Protein AF-A0A1X0NWK7-F1 (afdb_monomer)

Solvent-accessible surface area (backbone atoms only — not comparable to full-atom values): 24602 Å² total; per-residue (Å²): 112,54,67,84,70,69,35,52,45,81,44,66,54,59,36,63,30,76,63,46,42,24,38,48,40,72,56,27,18,55,48,36,16,62,47,24,51,14,91,80,44,68,28,45,52,29,20,83,61,74,98,46,41,76,75,18,34,17,37,65,64,32,50,37,30,58,51,16,79,89,52,82,73,60,32,60,17,55,69,52,39,26,54,46,42,69,37,98,87,44,79,61,65,68,93,69,37,38,89,66,60,55,54,52,60,53,29,50,59,67,72,56,40,51,62,30,56,78,53,44,42,91,46,62,72,56,27,47,75,58,70,77,51,102,57,48,32,34,45,19,63,64,18,53,20,32,14,41,34,40,60,38,78,49,98,54,69,48,61,76,58,41,42,26,32,87,54,39,28,34,32,15,72,44,66,74,34,60,24,48,20,29,38,45,63,49,97,66,34,35,12,54,74,17,66,76,41,43,86,65,54,18,20,68,30,89,54,16,28,32,37,47,42,46,80,19,24,52,77,90,38,64,35,36,28,41,21,24,34,52,45,75,54,98,86,42,35,30,38,27,58,56,88,53,56,99,85,50,68,44,81,38,53,64,72,39,73,48,63,67,95,46,97,53,48,46,51,28,36,40,26,55,53,54,72,63,73,58,63,74,80,75,91,79,81,74,86,81,72,83,76,78,89,55,99,59,73,91,50,81,79,70,96,76,80,76,83,82,76,88,71,75,76,78,86,69,72,77,85,71,82,80,81,80,89,79,82,88,82,85,90,86,83,91,81,91,79,87,84,84,89,85,84,88,82,88,84,89,87,81,90,86,88,81,91,83,84,88,80,93,74,91,79,85,88,76,80,88,80,79,87,75,87,84,84,77,82,79,82,83,79,88,77,82,87,83,92,84,88,82,84,78,90,83,90,86,79,82,84,134

Mean predicted aligned error: 14.75 Å

Organism: NCBI:txid67003

Nearest PDB structures (foldseek):
  1lml-assembly1_A  TM=7.731E-01  e=6.540E-26  Leishmania major

pLDDT: mean 75.84, std 26.64, range [22.86, 98.38]

Foldseek 3Di:
DCVVVVQKDWDACQLHHRIWIFRQDPLQLVCLCQFLVENPRRGFTAFCDDPCGPQATQCLAQVQDPSHPDDPPHFQASNVQSVQCSDPPDNGDNVLGWDGQASGNQYPCSGRHDCAAQQHGSRCLFFPRDADDVAEWDAASLQFFTFGWQKDFAPDFDPPSLQHHPRSRIFGPDVSSVRGIGGDHDPQTTLAGNVVCVVVFAHHHPLWGKFAFDQKFFQPGDRGIHIWHWDADPQWIWTHTRPGDPPDIHTADAQDWDFDPDPRIDGTTGGHHSCSRVVDGPPNPDPDDDDPDDDCPPPDDDPDDDDDCPDDDDPDDDDDPDDDDDDDDDDDDDDDDDDDDDDDDDDDDDDDDDDDDDDDDDDDDDDDDDDDDDPDDDDDDDDDDDDDDDDDDDDDDDDD

Structure (mmCIF, N/CA/C/O backbone):
data_AF-A0A1X0NWK7-F1
#
_entry.id   AF-A0A1X0NWK7-F1
#
loop_
_atom_site.group_PDB
_atom_site.id
_atom_site.type_symbol
_atom_site.label_atom_id
_atom_site.label_alt_id
_atom_site.label_comp_id
_atom_site.label_asym_id
_atom_site.label_entity_id
_atom_site.label_seq_id
_atom_site.pdbx_PDB_ins_code
_atom_site.Cartn_x
_atom_site.Cartn_y
_atom_site.Cartn_z
_atom_site.occupancy
_atom_site.B_iso_or_equiv
_atom_site.auth_seq_id
_atom_site.auth_comp_id
_atom_site.auth_asym_id
_atom_site.auth_atom_id
_atom_site.pdbx_PDB_model_num
ATOM 1 N N . MET A 1 1 ? 16.061 7.306 -21.039 1.00 77.50 1 MET A N 1
ATOM 2 C CA . MET A 1 1 ? 17.350 6.924 -20.416 1.00 77.50 1 MET A CA 1
ATOM 3 C C . MET A 1 1 ? 17.473 5.409 -20.278 1.00 77.50 1 MET A C 1
ATOM 5 O O . MET A 1 1 ? 18.319 4.841 -20.952 1.00 77.50 1 MET A O 1
ATOM 9 N N . PHE A 1 2 ? 16.605 4.744 -19.507 1.00 86.38 2 PHE A N 1
ATOM 10 C CA . PHE A 1 2 ? 16.683 3.296 -19.247 1.00 86.38 2 PHE A CA 1
ATOM 11 C C . PHE A 1 2 ? 16.741 2.380 -20.491 1.00 86.38 2 PHE A C 1
ATOM 13 O O . PHE A 1 2 ? 17.543 1.447 -20.469 1.00 86.38 2 PHE A O 1
ATOM 20 N N . PRO A 1 3 ? 16.012 2.642 -21.604 1.00 84.00 3 PRO A N 1
ATOM 21 C CA . PRO A 1 3 ? 16.142 1.816 -22.810 1.00 84.00 3 PRO A CA 1
ATOM 22 C C . PRO A 1 3 ? 17.543 1.873 -23.430 1.00 84.00 3 PRO A C 1
ATOM 24 O O . PRO A 1 3 ? 18.060 0.857 -23.877 1.00 84.00 3 PRO A O 1
ATOM 27 N N . ARG A 1 4 ? 18.199 3.045 -23.403 1.00 85.19 4 ARG A N 1
ATOM 28 C CA . ARG A 1 4 ? 19.575 3.206 -23.913 1.00 85.19 4 ARG A CA 1
ATOM 29 C C . ARG A 1 4 ? 20.603 2.458 -23.064 1.00 85.19 4 ARG A C 1
ATOM 31 O O . ARG A 1 4 ? 21.657 2.108 -23.574 1.00 85.19 4 ARG A O 1
ATOM 38 N N . LEU A 1 5 ? 20.294 2.230 -21.788 1.00 86.69 5 LEU A N 1
ATOM 39 C CA . LEU A 1 5 ? 21.120 1.447 -20.870 1.00 86.69 5 LEU A CA 1
ATOM 40 C C . LEU A 1 5 ? 20.805 -0.059 -20.933 1.00 86.69 5 LEU A C 1
ATOM 42 O O . LEU A 1 5 ? 21.386 -0.822 -20.172 1.00 86.69 5 LEU A O 1
ATOM 46 N N . GLY A 1 6 ? 19.874 -0.495 -21.794 1.00 89.81 6 GLY A N 1
ATOM 47 C CA . GLY A 1 6 ? 19.474 -1.902 -21.892 1.00 89.81 6 GLY A CA 1
ATOM 48 C C . GLY A 1 6 ? 18.787 -2.438 -20.632 1.00 89.81 6 GLY A C 1
ATOM 49 O O . GLY A 1 6 ? 18.806 -3.638 -20.390 1.00 89.81 6 GLY A O 1
ATOM 50 N N . MET A 1 7 ? 18.207 -1.556 -19.809 1.00 93.12 7 MET A N 1
ATOM 51 C CA . MET A 1 7 ? 17.648 -1.927 -18.503 1.00 93.12 7 MET A CA 1
ATOM 52 C C . MET A 1 7 ? 16.157 -2.283 -18.542 1.00 93.12 7 MET A C 1
ATOM 54 O O . MET A 1 7 ? 15.611 -2.720 -17.531 1.00 93.12 7 MET A O 1
ATOM 58 N N . MET A 1 8 ? 15.489 -2.022 -19.668 1.00 92.38 8 MET A N 1
ATOM 59 C CA . MET A 1 8 ? 14.046 -2.199 -19.825 1.00 92.38 8 MET A CA 1
ATOM 60 C C . MET A 1 8 ? 13.715 -3.371 -20.742 1.00 92.38 8 MET A C 1
ATOM 62 O O . MET A 1 8 ? 14.350 -3.550 -21.780 1.00 92.38 8 MET A O 1
ATOM 66 N N . GLY A 1 9 ? 12.655 -4.095 -20.392 1.00 92.88 9 GLY A N 1
ATOM 67 C CA . GLY A 1 9 ? 12.029 -5.114 -21.229 1.00 92.88 9 GLY A CA 1
ATOM 68 C C . GLY A 1 9 ? 10.532 -4.870 -21.414 1.00 92.88 9 GLY A C 1
ATOM 69 O O . GLY A 1 9 ? 9.903 -4.155 -20.629 1.00 92.88 9 GLY A O 1
ATOM 70 N N . THR A 1 10 ? 9.969 -5.488 -22.451 1.00 94.69 10 THR A N 1
ATOM 71 C CA . THR A 1 10 ? 8.525 -5.517 -22.721 1.00 94.69 10 THR A CA 1
ATOM 72 C C . THR A 1 10 ? 7.963 -6.862 -22.279 1.00 94.69 10 THR A C 1
ATOM 74 O O . THR A 1 10 ? 8.490 -7.905 -22.661 1.00 94.69 10 THR A O 1
ATOM 77 N N . PHE A 1 11 ? 6.893 -6.836 -21.492 1.00 94.88 11 PHE A N 1
ATOM 78 C CA . PHE A 1 11 ? 6.236 -8.018 -20.940 1.00 94.88 11 PHE A CA 1
ATOM 79 C C . PHE A 1 11 ? 4.770 -8.020 -21.357 1.00 94.88 11 PHE A C 1
ATOM 81 O O . PHE A 1 11 ? 4.110 -6.989 -21.258 1.00 94.88 11 PHE A O 1
ATOM 88 N N . PHE A 1 12 ? 4.259 -9.160 -21.819 1.00 95.00 12 PHE A N 1
ATOM 89 C CA . PHE A 1 12 ? 2.920 -9.276 -22.404 1.00 95.00 12 PHE A CA 1
ATOM 90 C C . PHE A 1 12 ? 1.933 -9.948 -21.449 1.00 95.00 12 PHE A C 1
ATOM 92 O O . PHE A 1 12 ? 2.324 -10.776 -20.629 1.00 95.00 12 PHE A O 1
ATOM 99 N N . GLY A 1 13 ? 0.648 -9.608 -21.559 1.00 93.56 13 GLY A N 1
ATOM 100 C CA . GLY A 1 13 ? -0.432 -10.274 -20.819 1.00 93.56 13 GLY A CA 1
ATOM 101 C C . GLY A 1 13 ? -0.496 -9.962 -19.319 1.00 93.56 13 GLY A C 1
ATOM 102 O O . GLY A 1 13 ? -1.349 -10.511 -18.620 1.00 93.56 13 GLY A O 1
ATOM 103 N N . VAL A 1 14 ? 0.364 -9.078 -18.804 1.00 94.69 14 VAL A N 1
ATOM 104 C CA . VAL A 1 14 ? 0.405 -8.722 -17.378 1.00 94.69 14 VAL A CA 1
ATOM 105 C C . VAL A 1 14 ? -0.930 -8.097 -16.971 1.00 94.69 14 VAL A C 1
ATOM 107 O O . VAL A 1 14 ? -1.316 -7.044 -17.479 1.00 94.69 14 VAL A O 1
ATOM 110 N N . ARG A 1 15 ? -1.664 -8.769 -16.074 1.00 95.38 15 ARG A N 1
ATOM 111 C CA . ARG A 1 15 ? -3.012 -8.374 -15.614 1.00 95.38 15 ARG A CA 1
ATOM 112 C C . ARG A 1 15 ? -4.028 -8.174 -16.754 1.00 95.38 15 ARG A C 1
ATOM 114 O O . ARG A 1 15 ? -4.949 -7.367 -16.641 1.00 95.38 15 ARG A O 1
ATOM 121 N N . GLY A 1 16 ? -3.865 -8.905 -17.860 1.00 94.12 16 GLY A N 1
ATOM 122 C CA . GLY A 1 16 ? -4.719 -8.803 -19.051 1.00 94.12 16 GLY A CA 1
ATOM 123 C C . GLY A 1 16 ? -4.384 -7.623 -19.967 1.00 94.12 16 GLY A C 1
ATOM 124 O O . GLY A 1 16 ? -5.067 -7.406 -20.961 1.00 94.12 16 GLY A O 1
ATOM 125 N N . ARG A 1 17 ? -3.336 -6.853 -19.661 1.00 93.44 17 ARG A N 1
ATOM 126 C CA . ARG A 1 17 ? -2.848 -5.793 -20.544 1.00 93.44 17 ARG A CA 1
ATOM 127 C C . ARG A 1 17 ? -2.065 -6.397 -21.705 1.00 93.44 17 ARG A C 1
ATOM 129 O O . ARG A 1 17 ? -1.357 -7.381 -21.520 1.00 93.44 17 ARG A O 1
ATOM 136 N N . GLU A 1 18 ? -2.149 -5.769 -22.878 1.00 93.00 18 GLU A N 1
ATOM 137 C CA . GLU A 1 18 ? -1.402 -6.199 -24.067 1.00 93.00 18 GLU A CA 1
ATOM 138 C C . GLU A 1 18 ? 0.096 -6.278 -23.763 1.00 93.00 18 GLU A C 1
ATOM 140 O O . GLU A 1 18 ? 0.695 -7.342 -23.896 1.00 93.00 18 GLU A O 1
ATOM 145 N N . PHE A 1 19 ? 0.666 -5.186 -23.249 1.00 93.19 19 PHE A N 1
ATOM 146 C CA . PHE A 1 19 ? 2.018 -5.164 -22.720 1.00 93.19 19 PHE A CA 1
ATOM 147 C C . PHE A 1 19 ? 2.190 -4.143 -21.590 1.00 93.19 19 PHE A C 1
ATOM 149 O O . PHE A 1 19 ? 1.403 -3.203 -21.428 1.00 93.19 19 PHE A O 1
ATOM 156 N N . VAL A 1 20 ? 3.266 -4.328 -20.833 1.00 93.62 20 VAL A N 1
ATOM 157 C CA . VAL A 1 20 ? 3.831 -3.374 -19.879 1.00 93.62 20 VAL A CA 1
ATOM 158 C C . VAL A 1 20 ? 5.342 -3.312 -20.077 1.00 93.62 20 VAL A C 1
ATOM 160 O O . VAL A 1 20 ? 5.963 -4.264 -20.558 1.00 93.62 20 VAL A O 1
ATOM 163 N N . TRP A 1 21 ? 5.946 -2.193 -19.696 1.00 94.19 21 TRP A N 1
ATOM 164 C CA . TRP A 1 21 ? 7.397 -2.094 -19.623 1.00 94.19 21 TRP A CA 1
ATOM 165 C C . TRP A 1 21 ? 7.858 -2.306 -18.190 1.00 94.19 21 TRP A C 1
ATOM 167 O O . TRP A 1 21 ? 7.222 -1.822 -17.257 1.00 94.19 21 TRP A O 1
ATOM 177 N N . MET A 1 22 ? 8.980 -2.993 -18.013 1.00 94.94 22 MET A N 1
ATOM 178 C CA . MET A 1 22 ? 9.588 -3.184 -16.698 1.00 94.94 22 MET A CA 1
ATOM 179 C C . MET A 1 22 ? 11.081 -2.907 -16.759 1.00 94.94 22 MET A C 1
ATOM 181 O O . MET A 1 22 ? 11.737 -3.256 -17.741 1.00 94.94 22 MET A O 1
ATOM 185 N N . ILE A 1 23 ? 11.627 -2.341 -15.686 1.00 95.38 23 ILE A N 1
ATOM 186 C CA . ILE A 1 23 ? 13.063 -2.394 -15.424 1.00 95.38 23 ILE A CA 1
ATOM 187 C C . ILE A 1 23 ? 13.374 -3.788 -14.874 1.00 95.38 23 ILE A C 1
ATOM 189 O O . ILE A 1 23 ? 12.964 -4.120 -13.763 1.00 95.38 23 ILE A O 1
ATOM 193 N N . ASN A 1 24 ? 14.071 -4.610 -15.662 1.00 95.56 24 ASN A N 1
ATOM 194 C CA . ASN A 1 24 ? 14.215 -6.056 -15.435 1.00 95.56 24 ASN A CA 1
ATOM 195 C C . ASN A 1 24 ? 15.679 -6.512 -15.253 1.00 95.56 24 ASN A C 1
ATOM 197 O O . ASN A 1 24 ? 16.014 -7.679 -15.466 1.00 95.56 24 ASN A O 1
ATOM 201 N N . VAL A 1 25 ? 16.557 -5.599 -14.841 1.00 95.31 25 VAL A N 1
ATOM 202 C CA . VAL A 1 25 ? 17.954 -5.894 -14.479 1.00 95.31 25 VAL A CA 1
ATOM 203 C C . VAL A 1 25 ? 18.061 -6.661 -13.158 1.00 95.31 25 VAL A C 1
ATOM 205 O O . VAL A 1 25 ? 17.179 -6.570 -12.304 1.00 95.31 25 VAL A O 1
ATOM 208 N N . SER A 1 26 ? 19.164 -7.392 -12.958 1.00 95.50 26 SER A N 1
ATOM 209 C CA . SER A 1 26 ? 19.341 -8.323 -11.831 1.00 95.50 26 SER A CA 1
ATOM 210 C C . SER A 1 26 ? 19.066 -7.702 -10.459 1.00 95.50 26 SER A C 1
ATOM 212 O O . SER A 1 26 ? 18.334 -8.293 -9.668 1.00 95.50 26 SER A O 1
ATOM 214 N N . LYS A 1 27 ? 19.589 -6.498 -10.184 1.00 95.50 27 LYS A N 1
ATOM 215 C CA . LYS A 1 27 ? 19.382 -5.823 -8.893 1.00 95.50 27 LYS A CA 1
ATOM 216 C C . LYS A 1 27 ? 17.933 -5.355 -8.707 1.00 95.50 27 LYS A C 1
ATOM 218 O O . LYS A 1 27 ? 17.384 -5.523 -7.624 1.00 95.50 27 LYS A O 1
ATOM 223 N N . ALA A 1 28 ? 17.286 -4.844 -9.757 1.00 95.19 28 ALA A N 1
ATOM 224 C CA . ALA A 1 28 ? 15.867 -4.481 -9.708 1.00 95.19 28 ALA A CA 1
ATOM 225 C C . ALA A 1 28 ? 14.973 -5.708 -9.464 1.00 95.19 28 ALA A C 1
ATOM 227 O O . ALA A 1 28 ? 14.058 -5.639 -8.649 1.00 95.19 28 ALA A O 1
ATOM 228 N N . LYS A 1 29 ? 15.272 -6.850 -10.101 1.00 97.50 29 LYS A N 1
ATOM 229 C CA . LYS A 1 29 ? 14.589 -8.130 -9.845 1.00 97.50 29 LYS A CA 1
ATOM 230 C C . LYS A 1 29 ? 14.773 -8.596 -8.403 1.00 97.50 29 LYS A C 1
ATOM 232 O O . LYS A 1 29 ? 13.797 -8.932 -7.746 1.00 97.50 29 LYS A O 1
ATOM 237 N N . GLU A 1 30 ? 16.008 -8.610 -7.907 1.00 97.81 30 GLU A N 1
ATOM 238 C CA . GLU A 1 30 ? 16.336 -8.990 -6.526 1.00 97.81 30 GLU A CA 1
ATOM 239 C C . GLU A 1 30 ? 15.538 -8.163 -5.510 1.00 97.81 30 GLU A C 1
ATOM 241 O O . GLU A 1 30 ? 14.858 -8.725 -4.650 1.00 97.81 30 GLU A O 1
ATOM 246 N N . VAL A 1 31 ? 15.569 -6.834 -5.654 1.00 97.94 31 VAL A N 1
ATOM 247 C CA . VAL A 1 31 ? 14.869 -5.922 -4.745 1.00 97.94 31 VAL A CA 1
ATOM 248 C C . VAL A 1 31 ? 13.355 -6.045 -4.891 1.00 97.94 31 VAL A C 1
ATOM 250 O O . VAL A 1 31 ? 12.678 -6.145 -3.876 1.00 97.94 31 VAL A O 1
ATOM 253 N N . ALA A 1 32 ? 12.806 -6.135 -6.108 1.00 97.69 32 ALA A N 1
ATOM 254 C CA . ALA A 1 32 ? 11.369 -6.337 -6.310 1.00 97.69 32 ALA A CA 1
ATOM 255 C C . ALA A 1 32 ? 10.878 -7.635 -5.647 1.00 97.69 32 ALA A C 1
ATOM 257 O O . ALA A 1 32 ? 9.878 -7.630 -4.930 1.00 97.69 32 ALA A O 1
ATOM 258 N N . ARG A 1 33 ? 11.607 -8.745 -5.827 1.00 98.38 33 ARG A N 1
ATOM 259 C CA . ARG A 1 33 ? 11.245 -10.044 -5.240 1.00 98.38 33 ARG A CA 1
ATOM 260 C C . ARG A 1 33 ? 11.178 -9.982 -3.723 1.00 98.38 33 ARG A C 1
ATOM 262 O O . ARG A 1 33 ? 10.226 -10.492 -3.134 1.00 98.38 33 ARG A O 1
ATOM 269 N N . LYS A 1 34 ? 12.164 -9.328 -3.104 1.00 97.88 34 LYS A N 1
ATOM 270 C CA . LYS A 1 34 ? 12.209 -9.115 -1.656 1.00 97.88 34 LYS A CA 1
ATOM 271 C C . LYS A 1 34 ? 11.108 -8.157 -1.195 1.00 97.88 34 LYS A C 1
ATOM 273 O O . LYS A 1 34 ? 10.351 -8.506 -0.299 1.00 97.88 34 LYS A O 1
ATOM 278 N N . TYR A 1 35 ? 10.992 -6.989 -1.825 1.00 96.62 35 TYR A N 1
ATOM 279 C CA . TYR A 1 35 ? 10.073 -5.921 -1.430 1.00 96.62 35 TYR A CA 1
ATOM 280 C C . TYR A 1 35 ? 8.607 -6.352 -1.488 1.00 96.62 35 TYR A C 1
ATOM 282 O O . TYR A 1 35 ? 7.864 -6.155 -0.530 1.00 96.62 35 TYR A O 1
ATOM 290 N N . PHE A 1 36 ? 8.184 -6.971 -2.593 1.00 97.00 36 PHE A N 1
ATOM 291 C CA . PHE A 1 36 ? 6.803 -7.428 -2.763 1.00 97.00 36 PHE A CA 1
ATOM 292 C C . PHE A 1 36 ? 6.539 -8.782 -2.093 1.00 97.00 36 PHE A C 1
ATOM 294 O O . PHE A 1 36 ? 5.384 -9.192 -2.024 1.00 97.00 36 PHE A O 1
ATOM 301 N N . ASN A 1 37 ? 7.568 -9.474 -1.588 1.00 97.00 37 ASN A N 1
ATOM 302 C CA . ASN A 1 37 ? 7.504 -10.880 -1.181 1.00 97.00 37 ASN A CA 1
ATOM 303 C C . ASN A 1 37 ? 6.970 -11.780 -2.314 1.00 97.00 37 ASN A C 1
ATOM 305 O O . ASN A 1 37 ? 5.999 -12.522 -2.156 1.00 97.00 37 ASN A O 1
ATOM 309 N N . CYS A 1 38 ? 7.582 -11.657 -3.494 1.00 98.19 38 CYS A N 1
ATOM 310 C CA . CYS A 1 38 ? 7.196 -12.399 -4.687 1.00 98.19 38 CYS A CA 1
ATOM 311 C C . CYS A 1 38 ? 8.423 -12.959 -5.427 1.00 98.19 38 CYS A C 1
ATOM 313 O O . CYS A 1 38 ? 9.062 -12.223 -6.179 1.00 98.19 38 CYS A O 1
ATOM 315 N N . PRO A 1 39 ? 8.759 -14.254 -5.277 1.00 98.00 39 PRO A N 1
ATOM 316 C CA . PRO A 1 39 ? 9.947 -14.851 -5.900 1.00 98.00 39 PRO A CA 1
ATOM 317 C C . PRO A 1 39 ? 9.971 -14.788 -7.434 1.00 98.00 39 PRO A C 1
ATOM 319 O O . PRO A 1 39 ? 11.048 -14.773 -8.031 1.00 98.00 39 PRO A O 1
ATOM 322 N N . THR A 1 40 ? 8.798 -14.729 -8.068 1.00 96.88 40 THR A N 1
ATOM 323 C CA . THR A 1 40 ? 8.620 -14.672 -9.527 1.00 96.88 40 THR A CA 1
ATOM 324 C C . THR A 1 40 ? 8.629 -13.252 -10.086 1.00 96.88 40 THR A C 1
ATOM 326 O O . THR A 1 40 ? 8.521 -13.089 -11.296 1.00 96.88 40 THR A O 1
ATOM 329 N N . ALA A 1 41 ? 8.803 -12.213 -9.256 1.00 97.69 41 ALA A N 1
ATOM 330 C CA . ALA A 1 41 ? 8.814 -10.840 -9.749 1.00 97.69 41 ALA A CA 1
ATOM 331 C C . ALA A 1 41 ? 9.919 -10.637 -10.807 1.00 97.69 41 ALA A C 1
ATOM 333 O O . ALA A 1 41 ? 11.105 -10.910 -10.574 1.00 97.69 41 ALA A O 1
ATOM 334 N N . GLU A 1 42 ? 9.504 -10.151 -11.980 1.00 95.94 42 GLU A N 1
ATOM 335 C CA . GLU A 1 42 ? 10.354 -9.957 -13.163 1.00 95.94 42 GLU A CA 1
ATOM 336 C C . GLU A 1 42 ? 10.999 -8.567 -13.237 1.00 95.94 42 GLU A C 1
ATOM 338 O O . GLU A 1 42 ? 11.826 -8.303 -14.111 1.00 95.94 42 GLU A O 1
ATOM 343 N N . GLY A 1 43 ? 10.676 -7.677 -12.302 1.00 95.56 43 GLY A N 1
ATOM 344 C CA . GLY A 1 43 ? 11.262 -6.347 -12.235 1.00 95.56 43 GLY A CA 1
ATOM 345 C C . GLY A 1 43 ? 10.312 -5.319 -11.646 1.00 95.56 43 GLY A C 1
ATOM 346 O O . GLY A 1 43 ? 9.369 -5.657 -10.930 1.00 95.56 43 GLY A O 1
ATOM 347 N N . LEU A 1 44 ? 10.580 -4.056 -11.966 1.00 95.75 44 LEU A N 1
ATOM 348 C CA . LEU A 1 44 ? 9.780 -2.913 -11.539 1.00 95.75 44 LEU A CA 1
ATOM 349 C C . LEU A 1 44 ? 9.013 -2.360 -12.731 1.00 95.75 44 LEU A C 1
ATOM 351 O O . LEU A 1 44 ? 9.612 -1.925 -13.715 1.00 95.75 44 LEU A O 1
ATOM 355 N N . GLU A 1 45 ? 7.688 -2.417 -12.651 1.00 95.31 45 GLU A N 1
ATOM 356 C CA . GLU A 1 45 ? 6.811 -1.944 -13.715 1.00 95.31 45 GLU A CA 1
ATOM 357 C C . GLU A 1 45 ? 6.891 -0.427 -13.872 1.00 95.31 45 GLU A C 1
ATOM 359 O O . GLU A 1 45 ? 6.853 0.327 -12.900 1.00 95.31 45 GLU A O 1
ATOM 364 N N . MET A 1 46 ? 6.975 0.008 -15.123 1.00 93.12 46 MET A N 1
ATOM 365 C CA . MET A 1 46 ? 7.048 1.406 -15.512 1.00 93.12 46 MET A CA 1
ATOM 366 C C . MET A 1 46 ? 5.669 1.924 -15.898 1.00 93.12 46 MET A C 1
ATOM 368 O O . MET A 1 46 ? 4.840 1.198 -16.448 1.00 93.12 46 MET A O 1
ATOM 372 N N . GLU A 1 47 ? 5.446 3.210 -15.650 1.00 89.81 47 GLU A N 1
ATOM 373 C CA . GLU A 1 47 ? 4.243 3.898 -16.080 1.00 89.81 47 GLU A CA 1
ATOM 374 C C . GLU A 1 47 ? 4.107 3.786 -17.601 1.00 89.81 47 GLU A C 1
ATOM 376 O O . GLU A 1 47 ? 5.077 3.862 -18.361 1.00 89.81 47 GLU A O 1
ATOM 381 N N . SER A 1 48 ? 2.874 3.574 -18.033 1.00 82.75 48 SER A N 1
ATOM 382 C CA . SER A 1 48 ? 2.533 3.222 -19.413 1.00 82.75 48 SER A CA 1
ATOM 383 C C . SER A 1 48 ? 1.657 4.274 -20.082 1.00 82.75 48 SER A C 1
ATOM 385 O O . SER A 1 48 ? 1.316 4.155 -21.258 1.00 82.75 48 SER A O 1
ATOM 387 N N . THR A 1 49 ? 1.253 5.292 -19.320 1.00 71.06 49 THR A N 1
ATOM 388 C CA . THR A 1 49 ? 0.352 6.341 -19.775 1.00 71.06 49 THR A CA 1
ATOM 389 C C . THR A 1 49 ? 0.865 7.728 -19.391 1.00 71.06 49 THR A C 1
ATOM 391 O O . THR A 1 49 ? 1.538 7.916 -18.381 1.00 71.06 49 THR A O 1
ATOM 394 N N . GLY A 1 50 ? 0.531 8.727 -20.210 1.00 70.75 50 GLY A N 1
ATOM 395 C CA . GLY A 1 50 ? 0.813 10.135 -19.922 1.00 70.75 50 GLY A CA 1
ATOM 396 C C . GLY A 1 50 ? 2.285 10.548 -20.048 1.00 70.75 50 GLY A C 1
ATOM 397 O O . GLY A 1 50 ? 3.124 9.835 -20.593 1.00 70.75 50 GLY A O 1
ATOM 398 N N . TRP A 1 51 ? 2.583 11.745 -19.540 1.00 59.56 51 TRP A N 1
ATOM 399 C CA . TRP A 1 51 ? 3.866 12.447 -19.695 1.00 59.56 51 TRP A CA 1
ATOM 400 C C . TRP A 1 51 ? 5.043 11.797 -18.947 1.00 59.56 51 TRP A C 1
ATOM 402 O O . TRP A 1 51 ? 6.195 12.126 -19.207 1.00 59.56 51 TRP A O 1
ATOM 412 N N . GLY A 1 52 ? 4.763 10.857 -18.040 1.00 65.81 52 GLY A N 1
ATOM 413 C CA . GLY A 1 52 ? 5.763 10.105 -17.277 1.00 65.81 52 GLY A CA 1
ATOM 414 C C . GLY A 1 52 ? 6.053 8.703 -17.816 1.00 65.81 52 GLY A C 1
ATOM 415 O O . GLY A 1 52 ? 6.861 7.986 -17.219 1.00 65.81 52 GLY A O 1
ATOM 416 N N . SER A 1 53 ? 5.405 8.319 -18.918 1.00 76.31 53 SER A N 1
ATOM 417 C CA . SER A 1 53 ? 5.499 6.987 -19.507 1.00 76.31 53 SER A CA 1
ATOM 418 C C . SER A 1 53 ? 6.954 6.571 -19.751 1.00 76.31 53 SER A C 1
ATOM 420 O O . SER A 1 53 ? 7.766 7.354 -20.249 1.00 76.31 53 SER A O 1
ATOM 422 N N . ALA A 1 54 ? 7.293 5.335 -19.382 1.00 77.12 54 ALA A N 1
ATOM 423 C CA . ALA A 1 54 ? 8.635 4.751 -19.480 1.00 77.12 54 ALA A CA 1
ATOM 424 C C . ALA A 1 54 ? 9.760 5.507 -18.731 1.00 77.12 54 ALA A C 1
ATOM 426 O O . ALA A 1 54 ? 10.934 5.162 -18.883 1.00 77.12 54 ALA A O 1
ATOM 427 N N . SER A 1 55 ? 9.424 6.513 -17.917 1.00 84.38 55 SER A N 1
ATOM 428 C CA . SER A 1 55 ? 10.384 7.291 -17.114 1.00 84.38 55 SER A CA 1
ATOM 429 C C . SER A 1 55 ? 10.091 7.248 -15.614 1.00 84.38 55 SER A C 1
ATOM 431 O O . SER A 1 55 ? 11.003 7.467 -14.826 1.00 84.38 55 SER A O 1
ATOM 433 N N . HIS A 1 56 ? 8.857 6.914 -15.237 1.00 89.75 56 HIS A N 1
ATOM 434 C CA . HIS A 1 56 ? 8.420 6.727 -13.856 1.00 89.75 56 HIS A CA 1
ATOM 435 C C . HIS A 1 56 ? 8.006 5.277 -13.613 1.00 89.75 56 HIS A C 1
ATOM 437 O O . HIS A 1 56 ? 7.629 4.574 -14.555 1.00 89.75 56 HIS A O 1
ATOM 443 N N . PHE A 1 57 ? 8.029 4.842 -12.358 1.00 92.88 57 PHE A N 1
ATOM 444 C CA . PHE A 1 57 ? 7.353 3.619 -11.953 1.00 92.88 57 PHE A CA 1
ATOM 445 C C . PHE A 1 57 ? 5.850 3.745 -12.162 1.00 92.88 57 PHE A C 1
ATOM 447 O O . PHE A 1 57 ? 5.264 4.813 -11.982 1.00 92.88 57 PHE A O 1
ATOM 454 N N . SER A 1 58 ? 5.226 2.625 -12.512 1.00 92.50 58 SER A N 1
ATOM 455 C CA . SER A 1 58 ? 3.776 2.493 -12.513 1.00 92.50 58 SER A CA 1
ATOM 456 C C . SER A 1 58 ? 3.268 2.826 -11.116 1.00 92.50 58 SER A C 1
ATOM 458 O O . SER A 1 58 ? 3.668 2.193 -10.132 1.00 92.50 58 SER A O 1
ATOM 460 N N . ILE A 1 59 ? 2.377 3.813 -11.008 1.00 90.31 59 ILE A N 1
ATOM 461 C CA . ILE A 1 59 ? 1.819 4.192 -9.703 1.00 90.31 59 ILE A CA 1
ATOM 462 C C . ILE A 1 59 ? 1.029 3.043 -9.075 1.00 90.31 59 ILE A C 1
ATOM 464 O O . ILE A 1 59 ? 0.955 2.949 -7.854 1.00 90.31 59 ILE A O 1
ATOM 468 N N . ARG A 1 60 ? 0.505 2.115 -9.888 1.00 92.81 60 ARG A N 1
ATOM 469 C CA . ARG A 1 60 ? -0.038 0.844 -9.400 1.00 92.81 60 ARG A CA 1
ATOM 470 C C . ARG A 1 60 ? 0.962 0.185 -8.452 1.00 92.81 60 ARG A C 1
ATOM 472 O O . ARG A 1 60 ? 0.589 -0.229 -7.361 1.00 92.81 60 ARG A O 1
ATOM 479 N N . VAL A 1 61 ? 2.213 0.053 -8.877 1.00 93.31 61 VAL A N 1
ATOM 480 C CA . VAL A 1 61 ? 3.214 -0.787 -8.212 1.00 93.31 61 VAL A CA 1
ATOM 481 C C . VAL A 1 61 ? 3.979 -0.026 -7.129 1.00 93.31 61 VAL A C 1
ATOM 483 O O . VAL A 1 61 ? 4.302 -0.621 -6.107 1.00 93.31 61 VAL A O 1
ATOM 486 N N . ALA A 1 62 ? 4.219 1.275 -7.312 1.00 93.06 62 ALA A N 1
ATOM 487 C CA . ALA A 1 62 ? 5.085 2.065 -6.432 1.00 93.06 62 ALA A CA 1
ATOM 488 C C . ALA A 1 62 ? 4.489 3.440 -6.063 1.00 93.06 62 ALA A C 1
ATOM 490 O O . ALA A 1 62 ? 5.173 4.463 -6.115 1.00 93.06 62 ALA A O 1
ATOM 491 N N . LYS A 1 63 ? 3.197 3.507 -5.707 1.00 91.25 63 LYS A N 1
ATOM 492 C CA . LYS A 1 63 ? 2.578 4.761 -5.243 1.00 91.25 63 LYS A CA 1
ATOM 493 C C . LYS A 1 63 ? 3.303 5.291 -4.003 1.00 91.25 63 LYS A C 1
ATOM 495 O O . LYS A 1 63 ? 3.369 4.597 -2.997 1.00 91.25 63 LYS A O 1
ATOM 500 N N . GLY A 1 64 ? 3.745 6.546 -4.050 1.00 89.75 64 GLY A N 1
ATOM 501 C CA . GLY A 1 64 ? 4.490 7.186 -2.959 1.00 89.75 64 GLY A CA 1
ATOM 502 C C . GLY A 1 64 ? 6.006 7.042 -3.089 1.00 89.75 64 GLY A C 1
ATOM 503 O O . GLY A 1 64 ? 6.735 7.603 -2.286 1.00 89.75 64 GLY A O 1
ATOM 504 N N . ASP A 1 65 ? 6.509 6.338 -4.102 1.00 93.12 65 ASP A N 1
ATOM 505 C CA . ASP A 1 65 ? 7.927 6.374 -4.456 1.00 93.12 65 ASP A CA 1
ATOM 506 C C . ASP A 1 65 ? 8.262 7.656 -5.236 1.00 93.12 65 ASP A C 1
ATOM 508 O O . ASP A 1 65 ? 7.461 8.102 -6.058 1.00 93.12 65 ASP A O 1
ATOM 512 N N . MET A 1 66 ? 9.451 8.224 -5.027 1.00 89.94 66 MET A N 1
ATOM 513 C CA . MET A 1 66 ? 9.961 9.404 -5.738 1.00 89.94 66 MET A CA 1
ATOM 514 C C . MET A 1 66 ? 9.972 9.240 -7.262 1.00 89.94 66 MET A C 1
ATOM 516 O O . MET A 1 66 ? 9.719 10.196 -7.991 1.00 89.94 66 MET A O 1
ATOM 520 N N . MET A 1 67 ? 10.242 8.033 -7.755 1.00 89.69 67 MET A N 1
ATOM 521 C CA . MET A 1 67 ? 10.193 7.710 -9.178 1.00 89.69 67 MET A CA 1
ATOM 522 C C . MET A 1 67 ? 8.777 7.368 -9.650 1.00 89.69 67 MET A C 1
ATOM 524 O O . MET A 1 67 ? 8.595 7.092 -10.830 1.00 89.69 67 MET A O 1
ATOM 528 N N . GLY A 1 68 ? 7.766 7.379 -8.780 1.00 81.75 68 GLY A N 1
ATOM 529 C CA . GLY A 1 68 ? 6.356 7.322 -9.158 1.00 81.75 68 GLY A CA 1
ATOM 530 C C . GLY A 1 68 ? 5.818 8.704 -9.566 1.00 81.75 68 GLY A C 1
ATOM 531 O O . GLY A 1 68 ? 6.355 9.737 -9.167 1.00 81.75 68 GLY A O 1
ATOM 532 N N . PRO A 1 69 ? 4.742 8.779 -10.364 1.00 67.75 69 PRO A N 1
ATOM 533 C CA . PRO A 1 69 ? 4.181 10.061 -10.769 1.00 67.75 69 PRO A CA 1
ATOM 534 C C . PRO A 1 69 ? 3.460 10.751 -9.593 1.00 67.75 69 PRO A C 1
ATOM 536 O O . PRO A 1 69 ? 2.345 10.385 -9.264 1.00 67.75 69 PRO A O 1
ATOM 539 N N . GLY A 1 70 ? 4.070 11.772 -8.980 1.00 60.16 70 GLY A N 1
ATOM 540 C CA . GLY A 1 70 ? 3.394 12.991 -8.497 1.00 60.16 70 GLY A CA 1
ATOM 541 C C . GLY A 1 70 ? 2.396 12.961 -7.320 1.00 60.16 70 GLY A C 1
ATOM 542 O O . GLY A 1 70 ? 1.628 13.916 -7.215 1.00 60.16 70 GLY A O 1
ATOM 543 N N . TYR A 1 71 ? 2.386 11.969 -6.418 1.00 65.00 71 TYR A N 1
ATOM 544 C CA . TYR A 1 71 ? 1.515 11.998 -5.219 1.00 65.00 71 TYR A CA 1
ATOM 545 C C . TYR A 1 71 ? 2.320 11.976 -3.917 1.00 65.00 71 TYR A C 1
ATOM 547 O O . TYR A 1 71 ? 2.860 10.942 -3.540 1.00 65.00 71 TYR A O 1
ATOM 555 N N . SER A 1 72 ? 2.366 13.125 -3.238 1.00 60.47 72 SER A N 1
ATOM 556 C CA . SER A 1 72 ? 3.045 13.335 -1.951 1.00 60.47 72 SER A CA 1
ATOM 557 C C . SER A 1 72 ? 2.344 12.603 -0.788 1.00 60.47 72 SER A C 1
ATOM 559 O O . SER A 1 72 ? 1.113 12.496 -0.818 1.00 60.47 72 SER A O 1
ATOM 561 N N . PRO A 1 73 ? 3.079 12.153 0.250 1.00 67.69 73 PRO A N 1
ATOM 562 C CA . PRO A 1 73 ? 4.542 12.187 0.383 1.00 67.69 73 PRO A CA 1
ATOM 563 C C . PRO A 1 73 ? 5.242 11.206 -0.567 1.00 67.69 73 PRO A C 1
ATOM 565 O O . PRO A 1 73 ? 4.745 10.111 -0.820 1.00 67.69 73 PRO A O 1
ATOM 568 N N . LEU A 1 74 ? 6.389 11.634 -1.102 1.00 85.69 74 LEU A N 1
ATOM 569 C CA . LEU A 1 74 ? 7.251 10.839 -1.975 1.00 85.69 74 LEU A CA 1
ATOM 570 C C . LEU A 1 74 ? 8.508 10.424 -1.213 1.00 85.69 74 LEU A C 1
ATOM 572 O O . LEU A 1 74 ? 9.097 11.262 -0.533 1.00 85.69 74 LEU A O 1
ATOM 576 N N . VAL A 1 75 ? 8.924 9.169 -1.365 1.00 88.94 75 VAL A N 1
ATOM 577 C CA . VAL A 1 75 ? 10.097 8.610 -0.685 1.00 88.94 75 VAL A CA 1
ATOM 578 C C . VAL A 1 75 ? 11.131 8.049 -1.661 1.00 88.94 75 VAL A C 1
ATOM 580 O O . VAL A 1 75 ? 10.790 7.449 -2.683 1.00 88.94 75 VAL A O 1
ATOM 583 N N . TYR A 1 76 ? 12.411 8.183 -1.332 1.00 91.50 76 TYR A N 1
ATOM 584 C CA . TYR A 1 76 ? 13.517 7.488 -1.986 1.00 91.50 76 TYR A CA 1
ATOM 585 C C . TYR A 1 76 ? 13.587 6.040 -1.494 1.00 91.50 76 TYR A C 1
ATOM 587 O O . TYR A 1 76 ? 14.419 5.679 -0.657 1.00 91.50 76 TYR A O 1
ATOM 595 N N . SER A 1 77 ? 12.682 5.202 -1.999 1.00 93.69 77 SER A N 1
ATOM 596 C CA . SER A 1 77 ? 12.591 3.816 -1.546 1.00 93.69 77 SER A CA 1
ATOM 597 C C . SER A 1 77 ? 13.721 2.933 -2.075 1.00 93.69 77 SER A C 1
ATOM 599 O O . SER A 1 77 ? 14.438 3.274 -3.023 1.00 93.69 77 SER A O 1
ATOM 601 N N . GLU A 1 78 ? 13.829 1.730 -1.507 1.00 95.31 78 GLU A N 1
ATOM 602 C CA . GLU A 1 78 ? 14.738 0.697 -2.005 1.00 95.31 78 GLU A CA 1
ATOM 603 C C . GLU A 1 78 ? 14.482 0.336 -3.480 1.00 95.31 78 GLU A C 1
ATOM 605 O O . GLU A 1 78 ? 15.429 -0.016 -4.183 1.00 95.31 78 GLU A O 1
ATOM 610 N N . LEU A 1 79 ? 13.251 0.501 -3.985 1.00 96.38 79 LEU A N 1
ATOM 611 C CA . LEU A 1 79 ? 12.917 0.286 -5.397 1.00 96.38 79 LEU A CA 1
ATOM 612 C C . LEU A 1 79 ? 13.645 1.295 -6.294 1.00 96.38 79 LEU A C 1
ATOM 614 O O . LEU A 1 79 ? 14.309 0.918 -7.262 1.00 96.38 79 LEU A O 1
ATOM 618 N N . SER A 1 80 ? 13.565 2.577 -5.935 1.00 95.19 80 SER A N 1
ATOM 619 C CA . SER A 1 80 ? 14.275 3.667 -6.605 1.00 95.19 80 SER A CA 1
ATOM 620 C C . SER A 1 80 ? 15.789 3.471 -6.555 1.00 95.19 80 SER A C 1
ATOM 622 O O . SER A 1 80 ? 16.474 3.541 -7.581 1.00 95.19 80 SER A O 1
ATOM 624 N N . LEU A 1 81 ? 16.320 3.153 -5.371 1.00 95.56 81 LEU A N 1
ATOM 625 C CA . LEU A 1 81 ? 17.748 2.900 -5.188 1.00 95.56 81 LEU A CA 1
ATOM 626 C C . LEU A 1 81 ? 18.244 1.718 -6.029 1.00 95.56 81 LEU A C 1
ATOM 628 O O . LEU A 1 81 ? 19.334 1.798 -6.590 1.00 95.56 81 LEU A O 1
ATOM 632 N N . ALA A 1 82 ? 17.449 0.656 -6.187 1.00 95.81 82 ALA A N 1
ATOM 633 C CA . ALA A 1 82 ? 17.797 -0.492 -7.025 1.00 95.81 82 ALA A CA 1
ATOM 634 C C . ALA A 1 82 ? 17.995 -0.117 -8.494 1.00 95.81 82 ALA A C 1
ATOM 636 O O . ALA A 1 82 ? 18.905 -0.627 -9.155 1.00 95.81 82 ALA A O 1
ATOM 637 N N . VAL A 1 83 ? 17.160 0.787 -9.004 1.00 94.19 83 VAL A N 1
ATOM 638 C CA . VAL A 1 83 ? 17.277 1.285 -10.373 1.00 94.19 83 VAL A CA 1
ATOM 639 C C . VAL A 1 83 ? 18.545 2.115 -10.536 1.00 94.19 83 VAL A C 1
ATOM 641 O O . VAL A 1 83 ? 19.297 1.872 -11.477 1.00 94.19 83 VAL A O 1
ATOM 644 N N . PHE A 1 84 ? 18.827 3.036 -9.613 1.00 93.69 84 PHE A N 1
ATOM 645 C CA . PHE A 1 84 ? 20.042 3.851 -9.670 1.00 93.69 84 PHE A CA 1
ATOM 646 C C . PHE A 1 84 ? 21.327 3.030 -9.469 1.00 93.69 84 PHE A C 1
ATOM 648 O O . PHE A 1 84 ? 22.273 3.231 -10.223 1.00 93.69 84 PHE A O 1
ATOM 655 N N . ASP A 1 85 ? 21.355 2.058 -8.548 1.00 92.88 85 ASP A N 1
ATOM 656 C CA . ASP A 1 85 ? 22.501 1.146 -8.333 1.00 92.88 85 ASP A CA 1
ATOM 657 C C . ASP A 1 85 ? 22.792 0.250 -9.545 1.00 92.88 85 ASP A C 1
ATOM 659 O O . ASP A 1 85 ? 23.889 -0.284 -9.687 1.00 92.88 85 ASP A O 1
ATOM 663 N N . SER A 1 86 ? 21.797 0.068 -10.417 1.00 90.88 86 SER A N 1
ATOM 664 C CA . SER A 1 86 ? 21.943 -0.681 -11.665 1.00 90.88 86 SER A CA 1
ATOM 665 C C . SER A 1 86 ? 22.485 0.169 -12.817 1.00 90.88 86 SER A C 1
ATOM 667 O O . SER A 1 86 ? 22.799 -0.369 -13.879 1.00 90.88 86 SER A O 1
ATOM 669 N N . MET A 1 87 ? 22.569 1.490 -12.647 1.00 89.00 87 MET A N 1
ATOM 670 C CA . MET A 1 87 ? 23.176 2.381 -13.630 1.00 89.00 87 MET A CA 1
ATOM 671 C C . MET A 1 87 ? 24.690 2.446 -13.428 1.00 89.00 87 MET A C 1
ATOM 673 O O . MET A 1 87 ? 25.167 2.364 -12.300 1.00 89.00 87 MET A O 1
ATOM 677 N N . PRO A 1 88 ? 25.471 2.728 -14.483 1.00 83.44 88 PRO A N 1
ATOM 678 C CA . PRO A 1 88 ? 26.921 2.874 -14.349 1.00 83.44 88 PRO A CA 1
ATOM 679 C C . PRO A 1 88 ? 27.348 4.130 -13.564 1.00 83.44 88 PRO A C 1
ATOM 681 O O . PRO A 1 88 ? 28.531 4.306 -13.288 1.00 83.44 88 PRO A O 1
ATOM 684 N N . PHE A 1 89 ? 26.408 5.018 -13.232 1.00 84.00 89 PHE A N 1
ATOM 685 C CA . PHE A 1 89 ? 26.692 6.331 -12.651 1.00 84.00 89 PHE A CA 1
ATOM 686 C C . PHE A 1 89 ? 26.678 6.343 -11.120 1.00 84.00 89 PHE A C 1
ATOM 688 O O . PHE A 1 89 ? 27.241 7.259 -10.526 1.00 84.00 89 PHE A O 1
ATOM 695 N N . TYR A 1 90 ? 26.030 5.365 -10.480 1.00 86.44 90 TYR A N 1
ATOM 696 C CA . TYR A 1 90 ? 25.745 5.417 -9.048 1.00 86.44 90 TYR A CA 1
ATOM 697 C C . TYR A 1 90 ? 26.043 4.088 -8.360 1.00 86.44 90 TYR A C 1
ATOM 699 O O . TYR A 1 90 ? 25.961 3.016 -8.954 1.00 86.44 90 TYR A O 1
ATOM 707 N N . LYS A 1 91 ? 26.329 4.177 -7.061 1.00 86.06 91 LYS A N 1
ATOM 708 C CA . LYS A 1 91 ? 26.293 3.052 -6.133 1.00 86.06 91 LYS A CA 1
ATOM 709 C C . LYS A 1 91 ? 25.374 3.432 -4.980 1.00 86.06 91 LYS A C 1
ATOM 711 O O . LYS A 1 91 ? 25.646 4.410 -4.287 1.00 86.06 91 LYS A O 1
ATOM 716 N N . ALA A 1 92 ? 24.280 2.705 -4.794 1.00 90.12 92 ALA A N 1
ATOM 717 C CA . ALA A 1 92 ? 23.298 3.054 -3.775 1.00 90.12 92 ALA A CA 1
ATOM 718 C C . ALA A 1 92 ? 23.701 2.525 -2.393 1.00 90.12 92 ALA A C 1
ATOM 720 O O . ALA A 1 92 ? 24.214 1.412 -2.251 1.00 90.12 92 ALA A O 1
ATOM 721 N N . ASN A 1 93 ? 23.412 3.318 -1.361 1.00 89.88 93 ASN A N 1
ATOM 722 C CA . ASN A 1 93 ? 23.430 2.871 0.024 1.00 89.88 93 ASN A CA 1
ATOM 723 C C . ASN A 1 93 ? 21.995 2.543 0.465 1.00 89.88 93 ASN A C 1
ATOM 725 O O . ASN A 1 93 ? 21.229 3.443 0.803 1.00 89.88 93 ASN A O 1
ATOM 729 N N . PHE A 1 94 ? 21.634 1.258 0.448 1.00 89.69 94 PHE A N 1
ATOM 730 C CA . PHE A 1 94 ? 20.282 0.795 0.783 1.00 89.69 94 PHE A CA 1
ATOM 731 C C . PHE A 1 94 ? 19.918 0.982 2.263 1.00 89.69 94 PHE A C 1
ATOM 733 O O . PHE A 1 94 ? 18.734 1.048 2.575 1.00 89.69 94 PHE A O 1
ATOM 740 N N . ASP A 1 95 ? 20.896 1.175 3.154 1.00 86.81 95 ASP A N 1
ATOM 741 C CA . ASP A 1 95 ? 20.645 1.480 4.573 1.00 86.81 95 ASP A CA 1
ATOM 742 C C . ASP A 1 95 ? 20.015 2.871 4.765 1.00 86.81 95 ASP A C 1
ATOM 744 O O . ASP A 1 95 ? 19.541 3.213 5.847 1.00 86.81 95 ASP A O 1
ATOM 748 N N . LYS A 1 96 ? 20.035 3.695 3.710 1.00 88.25 96 LYS A N 1
ATOM 749 C CA . LYS A 1 96 ? 19.413 5.022 3.651 1.00 88.25 96 LYS A CA 1
ATOM 750 C C . LYS A 1 96 ? 18.125 5.039 2.827 1.00 88.25 96 LYS A C 1
ATOM 752 O O . LYS A 1 96 ? 17.625 6.120 2.538 1.00 88.25 96 LYS A O 1
ATOM 757 N N . ALA A 1 97 ? 17.601 3.874 2.439 1.00 90.19 97 ALA A N 1
ATOM 758 C CA . ALA A 1 97 ? 16.303 3.791 1.784 1.00 90.19 97 ALA A CA 1
ATOM 759 C C . ALA A 1 97 ? 15.202 4.280 2.731 1.00 90.19 97 ALA A C 1
ATOM 761 O O . ALA A 1 97 ? 15.082 3.811 3.866 1.00 90.19 97 ALA A O 1
ATOM 762 N N . GLU A 1 98 ? 14.367 5.188 2.245 1.00 89.44 98 GLU A N 1
ATOM 763 C CA . GLU A 1 98 ? 13.163 5.581 2.959 1.00 89.44 98 GLU A CA 1
ATOM 764 C C . GLU A 1 98 ? 12.107 4.464 2.858 1.00 89.44 98 GLU A C 1
ATOM 766 O O . GLU A 1 98 ? 11.959 3.820 1.811 1.00 89.44 98 GLU A O 1
ATOM 771 N N . PRO A 1 99 ? 11.357 4.189 3.935 1.00 87.62 99 PRO A N 1
ATOM 772 C CA . PRO A 1 99 ? 10.385 3.110 3.934 1.00 87.62 99 PRO A CA 1
ATOM 773 C C . PRO A 1 99 ? 9.164 3.471 3.081 1.00 87.62 99 PRO A C 1
ATOM 775 O O . PRO A 1 99 ? 8.389 4.365 3.410 1.00 87.62 99 PRO A O 1
ATOM 778 N N . LEU A 1 100 ? 8.951 2.705 2.013 1.00 89.50 100 LEU A N 1
ATOM 779 C CA . LEU A 1 100 ? 7.714 2.717 1.238 1.00 89.50 100 LEU A CA 1
ATOM 780 C C . LEU A 1 100 ? 6.783 1.615 1.750 1.00 89.50 100 LEU A C 1
ATOM 782 O O . LEU A 1 100 ? 7.169 0.443 1.770 1.00 89.50 100 LEU A O 1
ATOM 786 N N . VAL A 1 101 ? 5.557 1.970 2.139 1.00 88.38 101 VAL A N 1
ATOM 787 C CA . VAL A 1 101 ? 4.560 0.995 2.628 1.00 88.38 101 VAL A CA 1
ATOM 788 C C . VAL A 1 101 ? 3.785 0.345 1.479 1.00 88.38 101 VAL A C 1
ATOM 790 O O . VAL A 1 101 ? 3.431 -0.832 1.542 1.00 88.38 101 VAL A O 1
ATOM 793 N N . TRP A 1 102 ? 3.531 1.096 0.409 1.00 92.06 102 TRP A N 1
ATOM 794 C CA . TRP A 1 102 ? 2.677 0.664 -0.691 1.00 92.06 102 TRP A CA 1
ATOM 795 C C . TRP A 1 102 ? 3.212 -0.586 -1.407 1.00 92.06 102 TRP A C 1
ATOM 797 O O . TRP A 1 102 ? 4.261 -0.556 -2.038 1.00 92.06 102 TRP A O 1
ATOM 807 N N . GLY A 1 103 ? 2.460 -1.688 -1.354 1.00 92.75 103 GLY A N 1
ATOM 808 C CA . GLY A 1 103 ? 2.832 -2.948 -2.010 1.00 92.75 103 GLY A CA 1
ATOM 809 C C . GLY A 1 103 ? 3.846 -3.801 -1.236 1.00 92.75 103 GLY A C 1
ATOM 810 O O . GLY A 1 103 ? 4.092 -4.945 -1.622 1.00 92.75 103 GLY A O 1
ATOM 811 N N . LYS A 1 104 ? 4.395 -3.315 -0.115 1.00 92.88 104 LYS A N 1
ATOM 812 C CA . LYS A 1 104 ? 5.389 -4.060 0.667 1.00 92.88 104 LYS A CA 1
ATOM 813 C C . LYS A 1 104 ? 4.813 -5.368 1.214 1.00 92.88 104 LYS A C 1
ATOM 815 O O . LYS A 1 104 ? 3.828 -5.384 1.959 1.00 92.88 104 LYS A O 1
ATOM 820 N N . ASN A 1 105 ? 5.461 -6.479 0.877 1.00 92.69 105 ASN A N 1
ATOM 821 C CA . ASN A 1 105 ? 5.042 -7.841 1.205 1.00 92.69 105 ASN A CA 1
ATOM 822 C C . ASN A 1 105 ? 3.597 -8.159 0.760 1.00 92.69 105 ASN A C 1
ATOM 824 O O . ASN A 1 105 ? 2.889 -8.899 1.445 1.00 92.69 105 ASN A O 1
ATOM 828 N N . ALA A 1 106 ? 3.118 -7.567 -0.339 1.00 93.81 106 ALA A N 1
ATOM 829 C CA . ALA A 1 106 ? 1.759 -7.797 -0.838 1.00 93.81 106 ALA A CA 1
ATOM 830 C C . ALA A 1 106 ? 1.579 -9.157 -1.550 1.00 93.81 106 ALA A C 1
ATOM 832 O O . ALA A 1 106 ? 0.448 -9.575 -1.801 1.00 93.81 106 ALA A O 1
ATOM 833 N N . GLY A 1 107 ? 2.673 -9.865 -1.843 1.00 95.94 107 GLY A N 1
ATOM 834 C CA . GLY A 1 107 ? 2.685 -11.153 -2.534 1.00 95.94 107 GLY A CA 1
ATOM 835 C C . GLY A 1 107 ? 2.575 -11.028 -4.056 1.00 95.94 107 GLY A C 1
ATOM 836 O O . GLY A 1 107 ? 2.334 -9.950 -4.599 1.00 95.94 107 GLY A O 1
ATOM 837 N N . CYS A 1 108 ? 2.740 -12.148 -4.765 1.00 97.69 108 CYS A N 1
ATOM 838 C CA . CYS A 1 108 ? 2.724 -12.164 -6.234 1.00 97.69 108 CYS A CA 1
ATOM 839 C C . CYS A 1 108 ? 1.386 -11.741 -6.845 1.00 97.69 108 CYS A C 1
ATOM 841 O O . CYS A 1 108 ? 1.376 -11.080 -7.882 1.00 97.69 108 CYS A O 1
ATOM 843 N N . ASP A 1 109 ? 0.269 -12.019 -6.169 1.00 96.69 109 ASP A N 1
ATOM 844 C CA . ASP A 1 109 ? -1.065 -11.607 -6.617 1.00 96.69 109 ASP A CA 1
ATOM 845 C C . ASP A 1 109 ? -1.168 -10.088 -6.838 1.00 96.69 109 ASP A C 1
ATOM 847 O O . ASP A 1 109 ? -1.841 -9.647 -7.768 1.00 96.69 109 ASP A O 1
ATOM 851 N N . PHE A 1 110 ? -0.432 -9.287 -6.061 1.00 97.00 110 PHE A N 1
ATOM 852 C CA . PHE A 1 110 ? -0.381 -7.837 -6.237 1.00 97.00 110 PHE A CA 1
ATOM 853 C C . PHE A 1 110 ? 0.242 -7.414 -7.576 1.00 97.00 110 PHE A C 1
ATOM 855 O O . PHE A 1 110 ? -0.145 -6.388 -8.140 1.00 97.00 110 PHE A O 1
ATOM 862 N N . LEU A 1 111 ? 1.193 -8.181 -8.107 1.00 96.88 111 LEU A N 1
ATOM 863 C CA . LEU A 1 111 ? 1.871 -7.877 -9.369 1.00 96.88 111 LEU A CA 1
ATOM 864 C C . LEU A 1 111 ? 1.174 -8.545 -10.561 1.00 96.88 111 LEU A C 1
ATOM 866 O O . LEU A 1 111 ? 1.015 -7.930 -11.618 1.00 96.88 111 LEU A O 1
ATOM 870 N N . GLU A 1 112 ? 0.741 -9.791 -10.379 1.00 95.06 112 GLU A N 1
ATOM 871 C CA . GLU A 1 112 ? 0.315 -10.687 -11.456 1.00 95.06 112 GLU A CA 1
ATOM 872 C C . GLU A 1 112 ? -1.198 -10.639 -11.719 1.00 95.06 112 GLU A C 1
ATOM 874 O O . GLU A 1 112 ? -1.626 -10.787 -12.867 1.00 95.06 112 GLU A O 1
ATOM 879 N N . LYS A 1 113 ? -2.020 -10.384 -10.689 1.00 96.19 113 LYS A N 1
ATOM 880 C CA . LYS A 1 113 ? -3.487 -10.345 -10.804 1.00 96.19 113 LYS A CA 1
ATOM 881 C C . LYS A 1 113 ? -4.025 -8.917 -10.869 1.00 96.19 113 LYS A C 1
ATOM 883 O O . LYS A 1 113 ? -3.404 -7.948 -10.420 1.00 96.19 113 LYS A O 1
ATOM 888 N N . LYS A 1 114 ? -5.227 -8.774 -11.437 1.00 97.31 114 LYS A N 1
ATOM 889 C CA . LYS A 1 114 ? -5.998 -7.523 -11.361 1.00 97.31 114 LYS A CA 1
ATOM 890 C C . LYS A 1 114 ? -6.196 -7.139 -9.888 1.00 97.31 114 LYS A C 1
ATOM 892 O O . LYS A 1 114 ? -6.274 -8.002 -9.020 1.00 97.31 114 LYS A O 1
ATOM 897 N N . CYS A 1 115 ? -6.275 -5.840 -9.596 1.00 97.25 115 CYS A N 1
ATOM 898 C CA . CYS A 1 115 ? -6.489 -5.375 -8.217 1.00 97.25 115 CYS A CA 1
ATOM 899 C C . CYS A 1 115 ? -7.822 -5.829 -7.628 1.00 97.25 115 CYS A C 1
ATOM 901 O O . CYS A 1 115 ? -7.931 -5.922 -6.413 1.00 97.25 115 CYS A O 1
ATOM 903 N N . LEU A 1 116 ? -8.825 -6.091 -8.468 1.00 97.50 116 LEU A N 1
ATOM 904 C CA . LEU A 1 116 ? -10.029 -6.802 -8.076 1.00 97.50 116 LEU A CA 1
ATOM 905 C C . LEU A 1 116 ? -10.518 -7.674 -9.230 1.00 97.50 116 LEU A C 1
ATOM 907 O O . LEU A 1 116 ? -10.320 -7.354 -10.402 1.00 97.50 116 LEU A O 1
ATOM 911 N N . GLU A 1 117 ? -11.228 -8.735 -8.880 1.00 95.25 117 GLU A N 1
ATOM 912 C CA . GLU A 1 117 ? -11.958 -9.580 -9.809 1.00 95.25 117 GLU A CA 1
ATOM 913 C C . GLU A 1 117 ? -13.380 -9.782 -9.283 1.00 95.25 117 GLU A C 1
ATOM 915 O O . GLU A 1 117 ? -13.585 -10.158 -8.130 1.00 95.25 117 GLU A O 1
ATOM 920 N N . ASN A 1 118 ? -14.385 -9.468 -10.106 1.00 94.06 118 ASN A N 1
ATOM 921 C CA . ASN A 1 118 ? -15.799 -9.492 -9.712 1.00 94.06 118 ASN A CA 1
ATOM 922 C C . ASN A 1 118 ? -16.100 -8.704 -8.417 1.00 94.06 118 ASN A C 1
ATOM 924 O O . ASN A 1 118 ? -16.979 -9.074 -7.639 1.00 94.06 118 ASN A O 1
ATOM 928 N N . GLY A 1 119 ? -15.383 -7.600 -8.199 1.00 94.25 119 GLY A N 1
ATOM 929 C CA . GLY A 1 119 ? -15.495 -6.747 -7.018 1.00 94.25 119 GLY A CA 1
ATOM 930 C C . GLY A 1 119 ? -14.785 -7.276 -5.770 1.00 94.25 119 GLY A C 1
ATOM 931 O O . GLY A 1 119 ? -14.953 -6.692 -4.702 1.00 94.25 119 GLY A O 1
ATOM 932 N N . VAL A 1 120 ? -13.993 -8.347 -5.870 1.00 94.88 120 VAL A N 1
ATOM 933 C CA . VAL A 1 120 ? -13.220 -8.915 -4.756 1.00 94.88 120 VAL A CA 1
ATOM 934 C C . VAL A 1 120 ? -11.733 -8.656 -4.978 1.00 94.88 120 VAL A C 1
ATOM 936 O O . VAL A 1 120 ? -11.197 -8.984 -6.031 1.00 94.88 120 VAL A O 1
ATOM 939 N N . SER A 1 121 ? -11.069 -8.060 -3.987 1.00 94.88 121 SER A N 1
ATOM 940 C CA . SER A 1 121 ? -9.631 -7.774 -4.035 1.00 94.88 121 SER A CA 1
ATOM 941 C C . SER A 1 121 ? -8.816 -8.934 -3.448 1.00 94.88 121 SER A C 1
ATOM 943 O O . SER A 1 121 ? -9.124 -9.350 -2.327 1.00 94.88 121 SER A O 1
ATOM 945 N N . PRO A 1 122 ? -7.752 -9.421 -4.121 1.00 94.56 122 PRO A N 1
ATOM 946 C CA . PRO A 1 122 ? -6.762 -10.303 -3.499 1.00 94.56 122 PRO A CA 1
ATOM 947 C C . PRO A 1 122 ? -5.863 -9.558 -2.493 1.00 94.56 122 PRO A C 1
ATOM 949 O O . PRO A 1 122 ? -5.248 -10.181 -1.633 1.00 94.56 122 PRO A O 1
ATOM 952 N N . ASN A 1 123 ? -5.819 -8.221 -2.552 1.00 93.75 123 ASN A N 1
ATOM 953 C CA . ASN A 1 123 ? -5.054 -7.360 -1.649 1.00 93.75 123 ASN A CA 1
ATOM 954 C C . ASN A 1 123 ? -5.975 -6.311 -0.990 1.00 93.75 123 ASN A C 1
ATOM 956 O O . ASN A 1 123 ? -5.869 -5.118 -1.292 1.00 93.75 123 ASN A O 1
ATOM 960 N N . PRO A 1 124 ? -6.901 -6.725 -0.102 1.00 90.38 124 PRO A N 1
ATOM 961 C CA . PRO A 1 124 ? -7.927 -5.847 0.474 1.00 90.38 124 PRO A CA 1
ATOM 962 C C . PRO A 1 124 ? -7.380 -4.789 1.443 1.00 90.38 124 PRO A C 1
ATOM 964 O O . PRO A 1 124 ? -8.116 -3.895 1.847 1.00 90.38 124 PRO A O 1
ATOM 967 N N . GLU A 1 125 ? -6.107 -4.897 1.826 1.00 87.12 125 GLU A N 1
ATOM 968 C CA . GLU A 1 125 ? -5.402 -3.903 2.645 1.00 87.12 125 GLU A CA 1
ATOM 969 C C . GLU A 1 125 ? -4.840 -2.739 1.805 1.00 87.12 125 GLU A C 1
ATOM 971 O O . GLU A 1 125 ? -4.414 -1.731 2.356 1.00 87.12 125 GLU A O 1
ATOM 976 N N . ILE A 1 126 ? -4.835 -2.873 0.471 1.00 91.88 126 ILE A N 1
ATOM 977 C CA . ILE A 1 126 ? -4.367 -1.843 -0.472 1.00 91.88 126 ILE A CA 1
ATOM 978 C C . ILE A 1 126 ? -5.533 -1.343 -1.331 1.00 91.88 126 ILE A C 1
ATOM 980 O O . ILE A 1 126 ? -5.726 -0.136 -1.482 1.00 91.88 126 ILE A O 1
ATOM 984 N N . PHE A 1 127 ? -6.320 -2.270 -1.888 1.00 95.25 127 PHE A N 1
ATOM 985 C CA . PHE A 1 127 ? -7.437 -1.953 -2.775 1.00 95.25 127 PHE A CA 1
ATOM 986 C C . PHE A 1 127 ? -8.778 -2.176 -2.087 1.00 95.25 127 PHE A C 1
ATOM 988 O O . PHE A 1 127 ? -9.042 -3.248 -1.537 1.00 95.25 127 PHE A O 1
ATOM 995 N N . CYS A 1 128 ? -9.647 -1.176 -2.175 1.00 94.00 128 CYS A N 1
ATOM 996 C CA . CYS A 1 128 ? -10.953 -1.166 -1.529 1.00 94.00 128 CYS A CA 1
ATOM 997 C C . CYS A 1 128 ? -12.077 -1.441 -2.537 1.00 94.00 128 CYS A C 1
ATOM 999 O O . CYS A 1 128 ? -11.945 -1.198 -3.730 1.00 94.00 128 CYS A O 1
ATOM 1001 N N . ASN A 1 129 ? -13.214 -1.946 -2.066 1.00 91.62 129 ASN A N 1
ATOM 1002 C CA . ASN A 1 129 ? -14.351 -2.300 -2.926 1.00 91.62 129 ASN A CA 1
ATOM 1003 C C . ASN A 1 129 ? -15.703 -1.794 -2.402 1.00 91.62 1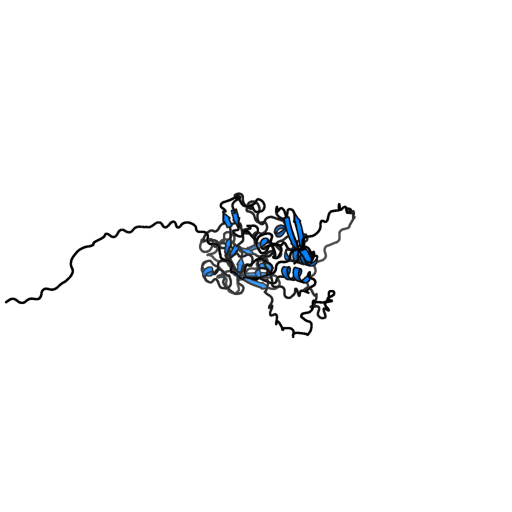29 ASN A C 1
ATOM 1005 O O . ASN A 1 129 ? -16.747 -2.154 -2.944 1.00 91.62 129 ASN A O 1
ATOM 1009 N N . ARG A 1 130 ? -15.696 -0.975 -1.346 1.00 83.81 130 ARG A N 1
ATOM 1010 C CA . ARG A 1 130 ? -16.908 -0.456 -0.709 1.00 83.81 130 ARG A CA 1
ATOM 1011 C C . ARG A 1 130 ? -17.120 0.995 -1.098 1.00 83.81 130 ARG A C 1
ATOM 1013 O O . ARG A 1 130 ? -16.242 1.824 -0.891 1.00 83.81 130 ARG A O 1
ATOM 1020 N N . SER A 1 131 ? -18.277 1.292 -1.677 1.00 71.81 131 SER A N 1
ATOM 1021 C CA . SER A 1 131 ? -18.645 2.658 -2.042 1.00 71.81 131 SER A CA 1
ATOM 1022 C C . SER A 1 131 ? -18.743 3.555 -0.810 1.00 71.81 131 SER A C 1
ATOM 1024 O O . SER A 1 131 ? -19.055 3.094 0.287 1.00 71.81 131 SER A O 1
ATOM 1026 N N . ARG A 1 132 ? -18.497 4.850 -1.020 1.00 63.56 132 ARG A N 1
ATOM 1027 C CA . ARG A 1 132 ? -18.618 5.898 -0.006 1.00 63.56 132 ARG A CA 1
ATOM 1028 C C . ARG A 1 132 ? -20.015 5.869 0.629 1.00 63.56 132 ARG A C 1
ATOM 1030 O O . ARG A 1 132 ? -20.982 6.267 -0.015 1.00 63.56 132 ARG A O 1
ATOM 1037 N N . SER A 1 133 ? -20.115 5.431 1.880 1.00 64.12 133 SER A N 1
ATOM 1038 C CA . SER A 1 133 ? -21.184 5.869 2.779 1.00 64.12 133 SER A CA 1
ATOM 1039 C C . SER A 1 133 ? -20.654 7.058 3.581 1.00 64.12 133 SER A C 1
ATOM 1041 O O . SER A 1 133 ? -19.452 7.151 3.832 1.00 64.12 133 SER A O 1
ATOM 1043 N N . SER A 1 134 ? -21.520 8.002 3.944 1.00 60.38 134 SER A N 1
ATOM 1044 C CA . SER A 1 134 ? -21.137 9.195 4.718 1.00 60.38 134 SER A CA 1
ATOM 1045 C C . SER A 1 134 ? -20.513 8.869 6.076 1.00 60.38 134 SER A C 1
ATOM 1047 O O . SER A 1 134 ? -19.837 9.717 6.650 1.00 60.38 134 SER A O 1
ATOM 1049 N N . ASP A 1 135 ? -20.727 7.650 6.575 1.00 70.75 135 ASP A N 1
ATOM 1050 C CA . ASP A 1 135 ? -20.496 7.297 7.972 1.00 70.75 135 ASP A CA 1
ATOM 1051 C C . ASP A 1 135 ? -19.430 6.217 8.186 1.00 70.75 135 ASP A C 1
ATOM 1053 O O . ASP A 1 135 ? -19.121 5.895 9.332 1.00 70.75 135 ASP A O 1
ATOM 1057 N N . MET A 1 136 ? -18.837 5.668 7.124 1.00 83.00 136 MET A N 1
ATOM 1058 C CA . MET A 1 136 ? -17.757 4.687 7.256 1.00 83.00 136 MET A CA 1
ATOM 1059 C C . MET A 1 136 ? -16.441 5.254 6.757 1.00 83.00 136 MET A C 1
ATOM 1061 O O . MET A 1 136 ? -16.322 5.677 5.605 1.00 83.00 136 MET A O 1
ATOM 1065 N N . TYR A 1 137 ? -15.443 5.190 7.629 1.00 91.19 137 TYR A N 1
ATOM 1066 C CA . TYR A 1 137 ? -14.068 5.458 7.264 1.00 91.19 137 TYR A CA 1
ATOM 1067 C C . TYR A 1 137 ? -13.294 4.163 7.076 1.00 91.19 137 TYR A C 1
ATOM 1069 O O . TYR A 1 137 ? -13.605 3.143 7.688 1.00 91.19 137 TYR A O 1
ATOM 1077 N N . PHE A 1 138 ? -12.299 4.214 6.199 1.00 93.31 138 PHE A N 1
ATOM 1078 C CA . PHE A 1 138 ? -11.421 3.090 5.901 1.00 93.31 138 PHE A CA 1
ATOM 1079 C C . PHE A 1 138 ? -9.977 3.471 6.192 1.00 93.31 138 PHE A C 1
ATOM 1081 O O . PHE A 1 138 ? -9.604 4.627 5.997 1.00 93.31 138 PHE A O 1
ATOM 1088 N N . CYS A 1 139 ? -9.154 2.520 6.616 1.00 94.94 139 CYS A N 1
ATOM 1089 C CA . CYS A 1 139 ? -7.733 2.763 6.800 1.00 94.94 139 CYS A CA 1
ATOM 1090 C C . CYS A 1 139 ? -7.060 3.100 5.479 1.00 94.94 139 CYS A C 1
ATOM 1092 O O . CYS A 1 139 ? -7.221 2.399 4.476 1.00 94.94 139 CYS A O 1
ATOM 1094 N N . THR A 1 140 ? -6.243 4.146 5.501 1.00 93.12 140 THR A N 1
ATOM 1095 C CA . THR A 1 140 ? -5.260 4.373 4.448 1.00 93.12 140 THR A CA 1
ATOM 1096 C C . THR A 1 140 ? -4.268 3.200 4.411 1.00 93.12 140 THR A C 1
ATOM 1098 O O . THR A 1 140 ? -4.013 2.582 5.450 1.00 93.12 140 THR A O 1
ATOM 1101 N N . PRO A 1 141 ? -3.674 2.862 3.250 1.00 89.88 141 PRO A N 1
ATOM 1102 C CA . PRO A 1 141 ? -2.754 1.721 3.147 1.00 89.88 141 PRO A CA 1
ATOM 1103 C C . PRO A 1 141 ? -1.522 1.814 4.060 1.00 89.88 141 PRO A C 1
ATOM 1105 O O . PRO A 1 141 ? -0.975 0.792 4.465 1.00 89.88 141 PRO A O 1
ATOM 1108 N N . ASP A 1 142 ? -1.098 3.033 4.405 1.00 89.00 142 ASP A N 1
ATOM 1109 C CA . ASP A 1 142 ? -0.012 3.307 5.355 1.00 89.00 142 ASP A CA 1
ATOM 1110 C C . ASP A 1 142 ? -0.441 3.236 6.831 1.00 89.00 142 ASP A C 1
ATOM 1112 O O . ASP A 1 142 ? 0.395 3.383 7.718 1.00 89.00 142 ASP A O 1
ATOM 1116 N N . ARG A 1 143 ? -1.735 3.010 7.100 1.00 93.69 143 ARG A N 1
ATOM 1117 C CA . ARG A 1 143 ? -2.350 2.944 8.436 1.00 93.69 143 ARG A CA 1
ATOM 1118 C C . ARG A 1 143 ? -2.193 4.230 9.253 1.00 93.69 143 ARG A C 1
ATOM 1120 O O . ARG A 1 143 ? -2.406 4.208 10.464 1.00 93.69 143 ARG A O 1
ATOM 1127 N N . MET A 1 144 ? -1.837 5.346 8.621 1.00 92.62 144 MET A N 1
ATOM 1128 C CA . MET A 1 144 ? -1.600 6.619 9.310 1.00 92.62 144 MET A CA 1
ATOM 1129 C C . MET A 1 144 ? -2.876 7.432 9.519 1.00 92.62 144 MET A C 1
ATOM 1131 O O . MET A 1 144 ? -2.888 8.375 10.314 1.00 92.62 144 MET A O 1
ATOM 1135 N N . GLY A 1 145 ? -3.960 7.074 8.837 1.00 94.31 145 GLY A N 1
ATOM 1136 C CA . GLY A 1 145 ? -5.224 7.765 8.978 1.00 94.31 145 GLY A CA 1
ATOM 1137 C C . GLY A 1 145 ? -6.396 7.006 8.387 1.00 94.31 145 GLY A C 1
ATOM 1138 O O . GLY A 1 145 ? -6.316 5.841 7.992 1.00 94.31 145 GLY A O 1
ATOM 1139 N N . LEU A 1 146 ? -7.504 7.725 8.358 1.00 94.62 146 LEU A N 1
ATOM 1140 C CA . LEU A 1 146 ? -8.799 7.273 7.892 1.00 94.62 146 LEU A CA 1
ATOM 1141 C C . LEU A 1 146 ? -9.175 8.006 6.602 1.00 94.62 146 LEU A C 1
ATOM 1143 O O . LEU A 1 146 ? -8.785 9.149 6.375 1.00 94.62 146 LEU A O 1
ATOM 1147 N N . GLY A 1 147 ? -9.938 7.356 5.740 1.00 93.50 147 GLY A N 1
ATOM 1148 C CA . GLY A 1 147 ? -10.214 7.853 4.402 1.00 93.50 147 GLY A CA 1
ATOM 1149 C C . GLY A 1 147 ? -11.486 7.288 3.794 1.00 93.50 147 GLY A C 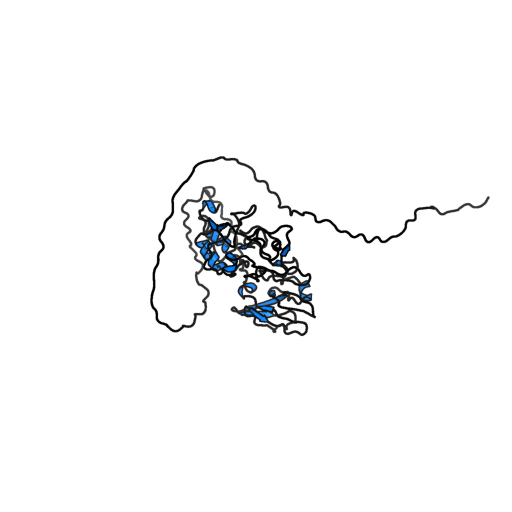1
ATOM 1150 O O . GLY A 1 147 ? -12.320 6.684 4.472 1.00 93.50 147 GLY A O 1
ATOM 1151 N N . TYR A 1 148 ? -11.623 7.482 2.487 1.00 92.06 148 TYR A N 1
ATOM 1152 C CA . TYR A 1 148 ? -12.711 6.940 1.683 1.00 92.06 148 TYR A CA 1
ATOM 1153 C C . TYR A 1 148 ? -12.171 6.121 0.517 1.00 92.06 148 TYR A C 1
ATOM 1155 O O . TYR A 1 148 ? -11.083 6.364 0.002 1.00 92.06 148 TYR A O 1
ATOM 1163 N N . CYS A 1 149 ? -12.961 5.148 0.078 1.00 93.75 149 CYS A N 1
ATOM 1164 C CA . CYS A 1 149 ? -12.638 4.389 -1.117 1.00 93.75 149 CYS A CA 1
ATOM 1165 C C . CYS A 1 149 ? -12.892 5.235 -2.371 1.00 93.75 149 CYS A C 1
ATOM 1167 O O . CYS A 1 149 ? -14.008 5.727 -2.560 1.00 93.75 149 CYS A O 1
ATOM 1169 N N . THR A 1 150 ? -11.902 5.354 -3.255 1.00 93.88 150 THR A N 1
ATOM 1170 C CA . THR A 1 150 ? -11.941 6.194 -4.469 1.00 93.88 150 THR A CA 1
ATOM 1171 C C . THR A 1 150 ? -12.803 5.630 -5.608 1.00 93.88 150 THR A C 1
ATOM 1173 O O . THR A 1 150 ? -12.579 5.892 -6.791 1.00 93.88 150 THR A O 1
ATOM 1176 N N . LEU A 1 151 ? -13.813 4.826 -5.271 1.00 94.00 151 LEU A N 1
ATOM 1177 C CA . LEU A 1 151 ? -14.727 4.237 -6.240 1.00 94.00 151 LEU A CA 1
ATOM 1178 C C . LEU A 1 151 ? -15.528 5.304 -6.982 1.00 94.00 151 LEU A C 1
ATOM 1180 O O . LEU A 1 151 ? -16.174 6.169 -6.390 1.00 94.00 151 LEU A O 1
ATOM 1184 N N . LYS A 1 152 ? -15.557 5.163 -8.302 1.00 93.62 152 LYS A N 1
ATOM 1185 C CA . LYS A 1 152 ? -16.237 6.043 -9.238 1.00 93.62 152 LYS A CA 1
ATOM 1186 C C . LYS A 1 152 ? -16.960 5.223 -10.299 1.00 93.62 152 LYS A C 1
ATOM 1188 O O . LYS A 1 152 ? -16.492 4.174 -10.738 1.00 93.62 152 LYS A O 1
ATOM 1193 N N . THR A 1 153 ? -18.107 5.734 -10.737 1.00 95.38 153 THR A N 1
ATOM 1194 C CA . THR A 1 153 ? -18.809 5.218 -11.918 1.00 95.38 153 THR A CA 1
ATOM 1195 C C . THR A 1 153 ? -18.551 6.151 -13.094 1.00 95.38 153 THR A C 1
ATOM 1197 O O . THR A 1 153 ? -18.765 7.359 -12.998 1.00 95.38 153 THR A O 1
ATOM 1200 N N . TYR A 1 154 ? -18.074 5.595 -14.201 1.00 96.38 154 TYR A N 1
ATOM 1201 C CA . TYR A 1 154 ? -17.775 6.320 -15.430 1.00 96.38 154 TYR A CA 1
ATOM 1202 C C . TYR A 1 154 ? -18.987 6.354 -16.374 1.00 96.38 154 TYR A C 1
ATOM 1204 O O . TYR A 1 154 ? -19.869 5.499 -16.331 1.00 96.38 154 TYR A O 1
ATOM 1212 N N . TYR A 1 155 ? -19.025 7.333 -17.282 1.00 97.00 155 TYR A N 1
ATOM 1213 C CA . TYR A 1 155 ? -20.079 7.412 -18.304 1.00 97.00 155 TYR A CA 1
ATOM 1214 C C . TYR A 1 155 ? -20.003 6.272 -19.327 1.00 97.00 155 TYR A C 1
ATOM 1216 O O . TYR A 1 155 ? -21.023 5.831 -19.852 1.00 97.00 155 TYR A O 1
ATOM 1224 N N . ARG A 1 156 ? -18.789 5.795 -19.617 1.00 97.31 156 ARG A N 1
ATOM 1225 C CA . ARG A 1 156 ? -18.510 4.704 -20.558 1.00 97.31 156 ARG A CA 1
ATOM 1226 C C . ARG A 1 156 ? -17.882 3.531 -19.817 1.00 97.31 156 ARG A C 1
ATOM 1228 O O . ARG A 1 156 ? -17.302 3.715 -18.749 1.00 97.31 156 ARG A O 1
ATOM 1235 N N . ALA A 1 157 ? -18.004 2.339 -20.396 1.00 98.19 157 ALA A N 1
ATOM 1236 C CA . ALA A 1 157 ? -17.304 1.166 -19.889 1.00 98.19 157 ALA A CA 1
ATOM 1237 C C . ALA A 1 157 ? -15.790 1.420 -19.879 1.00 98.19 157 ALA A C 1
ATOM 1239 O O . ALA A 1 157 ? -15.249 2.015 -20.816 1.00 98.19 157 ALA A O 1
ATOM 1240 N N . LEU A 1 158 ? -15.127 0.963 -18.822 1.00 97.62 158 LEU A N 1
ATOM 1241 C CA . LEU A 1 158 ? -13.675 0.962 -18.728 1.00 97.62 158 LEU A CA 1
ATOM 1242 C C . LEU A 1 158 ? -13.080 -0.014 -19.756 1.00 97.62 158 LEU A C 1
ATOM 1244 O O . LEU A 1 158 ? -13.761 -0.962 -20.165 1.00 97.62 158 LEU A O 1
ATOM 1248 N N . PRO A 1 159 ? -11.819 0.176 -20.179 1.00 96.06 159 PRO A N 1
ATOM 1249 C CA . PRO A 1 159 ? -11.104 -0.821 -20.971 1.00 96.06 159 PRO A CA 1
ATOM 1250 C C . PRO A 1 159 ? -11.118 -2.196 -20.290 1.00 96.06 159 PRO A C 1
ATOM 1252 O O . PRO A 1 159 ? -11.057 -2.277 -19.067 1.00 96.06 159 PRO A O 1
ATOM 1255 N N . GLU A 1 160 ? -11.187 -3.273 -21.071 1.00 96.50 160 GLU A N 1
ATOM 1256 C CA . GLU A 1 160 ? -11.351 -4.654 -20.578 1.00 96.50 160 GLU A CA 1
ATOM 1257 C C . GLU A 1 160 ? -10.309 -5.091 -19.516 1.00 96.50 160 GLU A C 1
ATOM 1259 O O . GLU A 1 160 ? -10.715 -5.649 -18.487 1.00 96.50 160 GLU A O 1
ATOM 1264 N N . PRO A 1 161 ? -9.014 -4.723 -19.620 1.00 96.12 161 PRO A N 1
ATOM 1265 C CA . PRO A 1 161 ? -8.037 -5.006 -18.563 1.00 96.12 161 PRO A CA 1
ATOM 1266 C C . PRO A 1 161 ? -8.373 -4.352 -17.212 1.00 96.12 161 PRO A C 1
ATOM 1268 O O . PRO A 1 161 ? -7.998 -4.878 -16.168 1.00 96.12 161 PRO A O 1
ATOM 1271 N N . PHE A 1 162 ? -9.134 -3.254 -17.223 1.00 97.00 162 PHE A N 1
ATOM 1272 C CA . PHE A 1 162 ? -9.477 -2.440 -16.054 1.00 97.00 162 PHE A CA 1
ATOM 1273 C C . PHE A 1 162 ? -10.942 -2.594 -15.605 1.00 97.00 162 PHE A C 1
ATOM 1275 O O . PHE A 1 162 ? -11.440 -1.810 -14.799 1.00 97.00 162 PHE A O 1
ATOM 1282 N N . GLN A 1 163 ? -11.666 -3.585 -16.134 1.00 97.62 163 GLN A N 1
ATOM 1283 C CA . GLN A 1 163 ? -13.015 -3.924 -15.674 1.00 97.62 163 GLN A CA 1
ATOM 1284 C C . GLN A 1 163 ? -12.933 -4.843 -14.451 1.00 97.62 163 GLN A C 1
ATOM 1286 O O . GLN A 1 163 ? -12.620 -6.027 -14.565 1.00 97.62 163 GLN A O 1
ATOM 1291 N N . TYR A 1 164 ? -13.225 -4.279 -13.281 1.00 97.44 164 TYR A N 1
ATOM 1292 C CA . TYR A 1 164 ? -13.050 -4.938 -11.983 1.00 97.44 164 TYR A CA 1
ATOM 1293 C C . TYR A 1 164 ? -14.349 -5.426 -11.339 1.00 97.44 164 TYR A C 1
ATOM 1295 O O . TYR A 1 164 ? -14.329 -6.279 -10.452 1.00 97.44 164 TYR A O 1
ATOM 1303 N N . PHE A 1 165 ? -15.486 -4.893 -11.782 1.00 96.88 165 PHE A N 1
ATOM 1304 C CA . PHE A 1 165 ? -16.811 -5.124 -11.212 1.00 96.88 165 PHE A CA 1
ATOM 1305 C C . PHE A 1 165 ? -17.772 -5.658 -12.277 1.00 96.88 165 PHE A C 1
ATOM 1307 O O . PHE A 1 165 ? -17.513 -5.559 -13.476 1.00 96.88 165 PHE A O 1
ATOM 1314 N N . LYS A 1 166 ? -18.926 -6.181 -11.837 1.00 96.00 166 LYS A N 1
ATOM 1315 C CA . LYS A 1 166 ? -20.012 -6.588 -12.748 1.00 96.00 166 LYS A CA 1
ATOM 1316 C C . LYS A 1 166 ? -20.483 -5.425 -13.628 1.00 96.00 166 LYS A C 1
ATOM 1318 O O . LYS A 1 166 ? -20.723 -5.619 -14.818 1.00 96.00 166 LYS A O 1
ATOM 1323 N N . ASP A 1 167 ? -20.598 -4.222 -13.056 1.00 96.19 167 ASP A N 1
ATOM 1324 C CA . ASP A 1 167 ? -20.761 -3.005 -13.852 1.00 96.19 167 ASP A CA 1
ATOM 1325 C C . ASP A 1 167 ? -19.398 -2.596 -14.423 1.00 96.19 167 ASP A C 1
ATOM 1327 O O . ASP A 1 167 ? -18.508 -2.137 -13.708 1.00 96.19 167 ASP A O 1
ATOM 1331 N N . LYS A 1 168 ? -19.263 -2.729 -15.744 1.00 97.62 168 LYS A N 1
ATOM 1332 C CA . LYS A 1 168 ? -18.044 -2.422 -16.507 1.00 97.62 168 LYS A CA 1
ATOM 1333 C C . LYS A 1 168 ? -17.634 -0.949 -16.449 1.00 97.62 168 LYS A C 1
ATOM 1335 O O . LYS A 1 168 ? -16.573 -0.594 -16.951 1.00 97.62 168 LYS A O 1
ATOM 1340 N N . ARG A 1 169 ? -18.484 -0.075 -15.909 1.00 97.50 169 ARG A N 1
ATOM 1341 C CA . ARG A 1 169 ? -18.222 1.358 -15.738 1.00 97.50 169 ARG A CA 1
ATOM 1342 C C . ARG A 1 169 ? -17.661 1.698 -14.363 1.00 97.50 169 ARG A C 1
ATOM 1344 O O . ARG A 1 169 ? -17.336 2.858 -14.140 1.00 97.50 169 ARG A O 1
ATOM 1351 N N . MET A 1 170 ? -17.598 0.748 -13.433 1.00 96.56 170 MET A N 1
ATOM 1352 C CA . MET A 1 170 ? -17.091 0.997 -12.086 1.00 96.56 170 MET A CA 1
ATOM 1353 C C . MET A 1 170 ? -15.592 0.718 -11.993 1.00 96.56 170 MET A C 1
ATOM 1355 O O . MET A 1 170 ? -15.112 -0.305 -12.477 1.00 96.56 170 MET A O 1
ATOM 1359 N N . GLY A 1 171 ? -14.875 1.614 -11.320 1.00 96.75 171 GLY A N 1
ATOM 1360 C CA . GLY A 1 171 ? -13.453 1.490 -11.004 1.00 96.75 171 GLY A CA 1
ATOM 1361 C C . GLY A 1 171 ? -13.028 2.550 -9.989 1.00 96.75 171 GLY A C 1
ATOM 1362 O O . GLY A 1 171 ? -13.863 3.280 -9.464 1.00 96.75 171 GLY A O 1
ATOM 1363 N N . GLY A 1 172 ? -11.737 2.631 -9.704 1.00 95.69 172 GLY A N 1
ATOM 1364 C CA . GLY A 1 172 ? -11.122 3.758 -9.011 1.00 95.69 172 GLY A CA 1
ATOM 1365 C C . GLY A 1 172 ? -11.068 4.990 -9.909 1.00 95.69 172 GLY A C 1
ATOM 1366 O O . GLY A 1 172 ? -11.060 4.872 -11.133 1.00 95.69 172 GLY A O 1
ATOM 1367 N N . ASP A 1 173 ? -11.033 6.169 -9.305 1.00 93.44 173 ASP A N 1
ATOM 1368 C CA . ASP A 1 173 ? -11.007 7.455 -10.003 1.00 93.44 173 ASP A CA 1
ATOM 1369 C C . ASP A 1 173 ? -9.680 7.771 -10.720 1.00 93.44 173 ASP A C 1
ATOM 1371 O O . ASP A 1 173 ? -9.664 8.581 -11.657 1.00 93.44 173 ASP A O 1
ATOM 1375 N N . LEU A 1 174 ? -8.592 7.103 -10.327 1.00 90.88 174 LEU A N 1
ATOM 1376 C CA . LEU A 1 174 ? -7.247 7.353 -10.820 1.00 90.88 174 LEU A CA 1
ATOM 1377 C C . LEU A 1 174 ? -6.851 6.410 -11.963 1.00 90.88 174 LEU A C 1
ATOM 1379 O O . LEU A 1 174 ? -6.497 5.248 -11.760 1.00 90.88 174 LEU A O 1
ATOM 1383 N N . ARG A 1 175 ? -6.819 6.954 -13.186 1.00 90.81 175 ARG A N 1
ATOM 1384 C CA . ARG A 1 175 ? -6.424 6.222 -14.404 1.00 90.81 175 ARG A CA 1
ATOM 1385 C C . ARG A 1 175 ? -5.024 5.610 -14.319 1.00 90.81 175 ARG A C 1
ATOM 1387 O O . ARG A 1 175 ? -4.847 4.483 -14.763 1.00 90.81 175 ARG A O 1
ATOM 1394 N N . ALA A 1 176 ? -4.047 6.352 -13.795 1.00 88.19 176 ALA A N 1
ATOM 1395 C CA . ALA A 1 176 ? -2.655 5.898 -13.732 1.00 88.19 176 ALA A CA 1
ATOM 1396 C C . ALA A 1 176 ? -2.493 4.670 -12.817 1.00 88.19 176 ALA A C 1
ATOM 1398 O O . ALA A 1 176 ? -1.649 3.817 -13.054 1.00 88.19 176 ALA A O 1
ATOM 1399 N N . LEU A 1 177 ? -3.363 4.515 -11.815 1.00 92.06 177 LEU A N 1
ATOM 1400 C CA . LEU A 1 177 ? -3.370 3.365 -10.907 1.00 92.06 177 LEU A CA 1
ATOM 1401 C C . LEU A 1 177 ? -4.132 2.178 -11.512 1.00 92.06 177 LEU A C 1
ATOM 1403 O O . LEU A 1 177 ? -4.783 1.423 -10.800 1.00 92.06 177 LEU A O 1
ATOM 1407 N N . ASP A 1 178 ? -4.101 2.052 -12.841 1.00 94.31 178 ASP A N 1
ATOM 1408 C CA . ASP A 1 178 ? -4.891 1.106 -13.629 1.00 94.31 178 ASP A CA 1
ATOM 1409 C C . ASP A 1 178 ? -6.400 1.159 -13.282 1.00 94.31 178 ASP A C 1
ATOM 1411 O O . ASP A 1 178 ? -7.089 0.153 -13.381 1.00 94.31 178 ASP A O 1
ATOM 1415 N N . TYR A 1 179 ? -6.951 2.303 -12.850 1.00 95.69 179 TYR A N 1
ATOM 1416 C CA . TYR A 1 179 ? -8.324 2.415 -12.312 1.00 95.69 179 TYR A CA 1
ATOM 1417 C C . TYR A 1 179 ? -8.596 1.529 -11.084 1.00 95.69 179 TYR A C 1
ATOM 1419 O O . TYR A 1 179 ? -9.742 1.161 -10.822 1.00 95.69 179 TYR A O 1
ATOM 1427 N N . CYS A 1 180 ? -7.576 1.139 -10.326 1.00 96.44 180 CYS A N 1
ATOM 1428 C CA . CYS A 1 180 ? -7.775 0.389 -9.096 1.00 96.44 180 CYS A CA 1
ATOM 1429 C C . CYS A 1 180 ? -8.266 1.324 -7.980 1.00 96.44 180 CYS A C 1
ATOM 1431 O O . CYS A 1 180 ? -7.595 2.312 -7.672 1.00 96.44 180 CYS A O 1
ATOM 1433 N N . PRO A 1 181 ? -9.419 1.040 -7.357 1.00 96.00 181 PRO A N 1
ATOM 1434 C CA . PRO A 1 181 ? -9.886 1.792 -6.198 1.00 96.00 181 PRO A CA 1
ATOM 1435 C C . PRO A 1 181 ? -8.979 1.547 -4.987 1.00 96.00 181 PRO A C 1
ATOM 1437 O O . PRO A 1 181 ? -8.638 0.407 -4.666 1.00 96.00 181 PRO A O 1
ATOM 1440 N N . TYR A 1 182 ? -8.613 2.620 -4.294 1.00 94.00 182 TYR A N 1
ATOM 1441 C CA . TYR A 1 182 ? -7.804 2.597 -3.075 1.00 94.00 182 TYR A CA 1
ATOM 1442 C C . TYR A 1 182 ? -8.411 3.541 -2.036 1.00 94.00 182 TYR A C 1
ATOM 1444 O O . TYR A 1 182 ? -9.340 4.292 -2.337 1.00 94.00 182 TYR A O 1
ATOM 1452 N N . VAL A 1 183 ? -7.920 3.480 -0.800 1.00 93.75 183 VAL A N 1
ATOM 1453 C CA . VAL A 1 183 ? -8.369 4.404 0.245 1.00 93.75 183 VAL A CA 1
ATOM 1454 C C . VAL A 1 183 ? -7.541 5.683 0.191 1.00 93.75 183 VAL A C 1
ATOM 1456 O O . VAL A 1 183 ? -6.334 5.660 0.435 1.00 93.75 183 VAL A O 1
ATOM 1459 N N . GLU A 1 184 ? -8.195 6.796 -0.119 1.00 90.88 184 GLU A N 1
ATOM 1460 C CA . GLU A 1 184 ? -7.608 8.130 -0.047 1.00 90.88 184 GLU A CA 1
ATOM 1461 C C . GLU A 1 184 ? -7.950 8.779 1.295 1.00 90.88 184 GLU A C 1
ATOM 1463 O O . GLU A 1 184 ? -9.100 8.743 1.738 1.00 90.88 184 GLU A O 1
ATOM 1468 N N . ALA A 1 185 ? -6.938 9.348 1.953 1.00 90.19 185 ALA A N 1
ATOM 1469 C CA . ALA A 1 185 ? -7.089 10.006 3.245 1.00 90.19 185 ALA A CA 1
ATOM 1470 C C . ALA A 1 185 ? -7.988 11.246 3.136 1.00 90.19 185 ALA A C 1
ATOM 1472 O O . ALA A 1 185 ? -7.888 12.002 2.167 1.00 90.19 185 ALA A O 1
ATOM 1473 N N . TYR A 1 186 ? -8.799 11.513 4.163 1.00 89.50 186 TYR A N 1
ATOM 1474 C CA . TYR A 1 186 ? -9.292 12.876 4.364 1.00 89.50 186 TYR A CA 1
ATOM 1475 C C . TYR A 1 186 ? -8.177 13.742 4.975 1.00 89.50 186 TYR A C 1
ATOM 1477 O O . TYR A 1 186 ? -7.236 13.245 5.593 1.00 89.50 186 TYR A O 1
ATOM 1485 N N . SER A 1 187 ? -8.257 15.057 4.775 1.00 84.62 187 SER A N 1
ATOM 1486 C CA . SER A 1 187 ? -7.201 15.995 5.181 1.00 84.62 187 SER A CA 1
ATOM 1487 C C . SER A 1 187 ? -7.006 16.116 6.698 1.00 84.62 187 SER A C 1
ATOM 1489 O O . SER A 1 187 ? -5.941 16.534 7.137 1.00 84.62 187 SER A O 1
ATOM 1491 N N . ASP A 1 188 ? -8.018 15.779 7.494 1.00 87.25 188 ASP A N 1
ATOM 1492 C CA . ASP A 1 188 ? -8.106 16.015 8.942 1.00 87.25 188 ASP A CA 1
ATOM 1493 C C . ASP A 1 188 ? -8.352 14.731 9.756 1.00 87.25 188 ASP A C 1
ATOM 1495 O O . ASP A 1 188 ? -8.765 14.776 10.915 1.00 87.25 188 ASP A O 1
ATOM 1499 N N . THR A 1 189 ? -8.079 13.569 9.163 1.00 93.00 189 THR A N 1
ATOM 1500 C CA . THR A 1 189 ? -8.391 12.248 9.732 1.00 93.00 189 THR A CA 1
ATOM 1501 C C . THR A 1 189 ? -7.146 11.390 9.970 1.00 93.00 189 THR A C 1
ATOM 1503 O O . THR A 1 189 ? -7.194 10.159 9.895 1.00 93.00 189 THR A O 1
ATOM 1506 N N . THR A 1 190 ? -6.010 12.024 10.258 1.00 94.81 190 THR A N 1
ATOM 1507 C CA . THR A 1 190 ? -4.796 11.325 10.696 1.00 94.81 190 THR A CA 1
ATOM 1508 C C . THR A 1 190 ? -4.980 10.785 12.114 1.00 94.81 190 THR A C 1
ATOM 1510 O O . THR A 1 190 ? -5.593 11.426 12.968 1.00 94.81 190 THR A O 1
ATOM 1513 N N . CYS A 1 191 ? -4.395 9.626 12.411 1.00 96.44 191 CYS A N 1
ATOM 1514 C CA . CYS A 1 191 ? -4.447 9.060 13.760 1.00 96.44 191 CYS A CA 1
ATOM 1515 C C . CYS A 1 191 ? -3.596 9.848 14.771 1.00 96.44 191 CYS A C 1
ATOM 1517 O O . CYS A 1 191 ? -3.774 9.704 15.975 1.00 96.44 191 CYS A O 1
ATOM 1519 N N . THR A 1 192 ? -2.683 10.703 14.309 1.00 94.75 192 THR A N 1
ATOM 1520 C CA . THR A 1 192 ? -1.780 11.470 15.178 1.00 94.75 192 THR A CA 1
ATOM 1521 C C . THR A 1 192 ? -2.322 12.842 15.571 1.00 94.75 192 THR A C 1
ATOM 1523 O O . THR A 1 192 ? -1.952 13.350 16.627 1.00 94.75 192 THR A O 1
ATOM 1526 N N . SER A 1 193 ? -3.190 13.452 14.755 1.00 93.94 193 SER A N 1
ATOM 1527 C CA . SER A 1 193 ? -3.685 14.819 14.989 1.00 93.94 193 SER A CA 1
ATOM 1528 C C . SER A 1 193 ? -5.163 15.045 14.648 1.00 93.94 193 SER A C 1
ATOM 1530 O O . SER A 1 193 ? -5.681 16.137 14.884 1.00 93.94 193 SER A O 1
ATOM 1532 N N . GLY A 1 194 ? -5.876 14.036 14.142 1.00 93.12 194 GLY A N 1
ATOM 1533 C CA . GLY A 1 194 ? -7.298 14.111 13.800 1.00 93.12 194 GLY A CA 1
ATOM 1534 C C . GLY A 1 194 ? -8.224 14.053 15.017 1.00 93.12 194 GLY A C 1
ATOM 1535 O O . GLY A 1 194 ? -9.015 13.122 15.148 1.00 93.12 194 GLY A O 1
ATOM 1536 N N . PHE A 1 195 ? -8.159 15.042 15.915 1.00 91.44 195 PHE A N 1
ATOM 1537 C CA . PHE A 1 195 ? -8.901 15.059 17.190 1.00 91.44 195 PHE A CA 1
ATOM 1538 C C . PHE A 1 195 ? -10.415 14.828 17.047 1.00 91.44 195 PHE A C 1
ATOM 1540 O O . PHE A 1 195 ? -11.032 14.202 17.908 1.00 91.44 195 PHE A O 1
ATOM 1547 N N . HIS A 1 196 ? -11.028 15.259 15.940 1.00 89.50 196 HIS A N 1
ATOM 1548 C CA . HIS A 1 196 ? -12.456 15.044 15.679 1.00 89.50 196 HIS A CA 1
ATOM 1549 C C . HIS A 1 196 ? -12.849 13.557 15.624 1.00 89.50 196 HIS A C 1
ATOM 1551 O O . HIS A 1 196 ? -13.998 13.213 15.914 1.00 89.50 196 HIS A O 1
ATOM 1557 N N . LEU A 1 197 ? -11.904 12.663 15.319 1.00 92.38 197 LEU A N 1
ATOM 1558 C CA . LEU A 1 197 ? -12.133 11.221 15.271 1.00 92.38 197 LEU A CA 1
ATOM 1559 C C . LEU A 1 197 ? -12.361 10.594 16.657 1.00 92.38 197 LEU A C 1
ATOM 1561 O O . LEU A 1 197 ? -12.947 9.514 16.730 1.00 92.38 197 LEU A O 1
ATOM 1565 N N . GLN A 1 198 ? -11.987 11.262 17.758 1.00 92.38 198 GLN A N 1
ATOM 1566 C CA . GLN A 1 198 ? -12.276 10.774 19.118 1.00 92.38 198 GLN A CA 1
ATOM 1567 C C . GLN A 1 198 ? -13.781 10.637 19.368 1.00 92.38 198 GLN A C 1
ATOM 1569 O O . GLN A 1 198 ? -14.224 9.689 20.011 1.00 92.38 198 GLN A O 1
ATOM 1574 N N . SER A 1 199 ? -14.592 11.524 18.776 1.00 89.50 199 SER A N 1
ATOM 1575 C CA . SER A 1 199 ? -16.061 11.426 18.820 1.00 89.50 199 SER A CA 1
ATOM 1576 C C . SER A 1 199 ? -16.616 10.170 18.128 1.00 89.50 199 SER A C 1
ATOM 1578 O O . SER A 1 199 ? -17.775 9.813 18.326 1.00 89.50 199 SER A O 1
ATOM 1580 N N . ARG A 1 200 ? -15.778 9.491 17.334 1.00 89.88 200 ARG A N 1
ATOM 1581 C CA . ARG A 1 200 ? -16.035 8.212 16.659 1.00 89.88 200 ARG A CA 1
ATOM 1582 C C . ARG A 1 200 ? -15.172 7.081 17.241 1.00 89.88 200 ARG A C 1
ATOM 1584 O O . ARG A 1 200 ? -14.918 6.099 16.555 1.00 89.88 200 ARG A O 1
ATOM 1591 N N . GLY A 1 201 ? -14.681 7.248 18.474 1.00 91.81 201 GLY A N 1
ATOM 1592 C CA . GLY A 1 201 ? -13.910 6.257 19.235 1.00 91.81 201 GLY A CA 1
ATOM 1593 C C . GLY A 1 201 ? -12.481 6.006 18.788 1.00 91.81 201 GLY A C 1
ATOM 1594 O O . GLY A 1 201 ? -11.857 5.064 19.264 1.00 91.81 201 GLY A O 1
ATOM 1595 N N . SER A 1 202 ? -11.943 6.821 17.884 1.00 95.25 202 SER A N 1
ATOM 1596 C CA . SER A 1 202 ? -10.538 6.701 17.511 1.00 95.25 202 SER A CA 1
ATOM 1597 C C . SER A 1 202 ? -9.637 7.261 18.608 1.00 95.25 202 SER A C 1
ATOM 1599 O O . SER A 1 202 ? -9.808 8.399 19.048 1.00 95.25 202 SER A O 1
ATOM 1601 N N . PHE A 1 203 ? -8.640 6.482 19.009 1.00 96.25 203 PHE A N 1
ATOM 1602 C CA . PHE A 1 203 ? -7.522 6.962 19.805 1.00 96.25 203 PHE A CA 1
ATOM 1603 C C . PHE A 1 203 ? -6.654 7.894 18.953 1.00 96.25 203 PHE A C 1
ATOM 1605 O O . PHE A 1 203 ? -6.319 7.551 17.819 1.00 96.25 203 PHE A O 1
ATOM 1612 N N . ILE A 1 204 ? -6.261 9.046 19.502 1.00 96.69 204 ILE A N 1
ATOM 1613 C CA . ILE A 1 204 ? -5.383 10.006 18.824 1.00 96.69 204 ILE A CA 1
ATOM 1614 C C . ILE A 1 204 ? -4.083 10.155 19.604 1.00 96.69 204 ILE A C 1
ATOM 1616 O O . ILE A 1 204 ? -4.102 10.483 20.788 1.00 96.69 204 ILE A O 1
ATOM 1620 N N . GLY A 1 205 ? -2.957 9.908 18.938 1.00 95.38 205 GLY A N 1
ATOM 1621 C CA . GLY A 1 205 ? -1.634 9.979 19.551 1.00 95.38 205 GLY A CA 1
ATOM 1622 C C . GLY A 1 205 ? -0.508 9.618 18.588 1.00 95.38 205 GLY A C 1
ATOM 1623 O O . GLY A 1 205 ? -0.741 9.098 17.501 1.00 95.38 205 GLY A O 1
ATOM 1624 N N . GLU A 1 206 ? 0.734 9.878 18.991 1.00 93.31 206 GLU A N 1
ATOM 1625 C CA . GLU A 1 206 ? 1.935 9.674 18.162 1.00 93.31 206 GLU A CA 1
ATOM 1626 C C . GLU A 1 206 ? 2.064 8.230 17.634 1.00 93.31 206 GLU A C 1
ATOM 1628 O O . GLU A 1 206 ? 2.340 7.991 16.452 1.00 93.31 206 GLU A O 1
ATOM 1633 N N . ASN A 1 207 ? 1.769 7.258 18.499 1.00 94.25 207 ASN A N 1
ATOM 1634 C CA . ASN A 1 207 ? 1.807 5.833 18.172 1.00 94.25 207 ASN A CA 1
ATOM 1635 C C . ASN A 1 207 ? 0.465 5.297 17.656 1.00 94.25 207 ASN A C 1
ATOM 1637 O O . ASN A 1 207 ? 0.331 4.095 17.437 1.00 94.25 207 ASN A O 1
ATOM 1641 N N . ALA A 1 208 ? -0.545 6.146 17.461 1.00 96.75 208 ALA A N 1
ATOM 1642 C CA . ALA A 1 208 ? -1.841 5.678 17.002 1.00 96.75 208 ALA A CA 1
ATOM 1643 C C . ALA A 1 208 ? -1.786 5.273 15.525 1.00 96.75 208 ALA A C 1
ATOM 1645 O O . ALA A 1 208 ? -1.203 5.974 14.689 1.00 96.75 208 ALA A O 1
ATOM 1646 N N . ARG A 1 209 ? -2.393 4.134 15.196 1.00 96.44 209 ARG A N 1
ATOM 1647 C CA . ARG A 1 209 ? -2.484 3.607 13.829 1.00 96.44 209 ARG A CA 1
ATOM 1648 C C . ARG A 1 209 ? -3.891 3.113 13.552 1.00 96.44 209 ARG A C 1
ATOM 1650 O O . ARG A 1 209 ? -4.602 2.678 14.457 1.00 96.44 209 ARG A O 1
ATOM 1657 N N . CYS A 1 210 ? -4.282 3.178 12.289 1.00 96.69 210 CYS A N 1
ATOM 1658 C CA . CYS A 1 210 ? -5.582 2.718 11.847 1.00 96.69 210 CYS A CA 1
ATOM 1659 C C . CYS A 1 210 ? -5.640 1.187 11.789 1.00 96.69 210 CYS A C 1
ATOM 1661 O O . CYS A 1 210 ? -4.762 0.533 11.219 1.00 96.69 210 CYS A O 1
ATOM 1663 N N . VAL A 1 211 ? -6.708 0.610 12.329 1.00 96.69 211 VAL A N 1
ATOM 1664 C CA . VAL A 1 211 ? -7.008 -0.823 12.292 1.00 96.69 211 VAL A CA 1
ATOM 1665 C C . VAL A 1 211 ? -8.374 -1.073 11.672 1.00 96.69 211 VAL A C 1
ATOM 1667 O O . VAL A 1 211 ? -9.288 -0.253 11.758 1.00 96.69 211 VAL A O 1
ATOM 1670 N N . LYS A 1 212 ? -8.496 -2.230 11.024 1.00 95.31 212 LYS A N 1
ATOM 1671 C CA . LYS A 1 212 ? -9.685 -2.594 10.260 1.00 95.31 212 LYS A CA 1
ATOM 1672 C C . LYS A 1 212 ? -10.818 -2.998 11.191 1.00 95.31 212 LYS A C 1
ATOM 1674 O O . LYS A 1 212 ? -10.608 -3.876 12.022 1.00 95.31 212 LYS A O 1
ATOM 1679 N N . GLY A 1 213 ? -11.999 -2.419 11.020 1.00 94.31 213 GLY A N 1
ATOM 1680 C CA . GLY A 1 213 ? -13.200 -2.771 11.769 1.00 94.31 213 GLY A CA 1
ATOM 1681 C C . GLY A 1 213 ? -14.086 -3.775 11.031 1.00 94.31 213 GLY A C 1
ATOM 1682 O O . GLY A 1 213 ? -14.183 -3.786 9.800 1.00 94.31 213 GLY A O 1
ATOM 1683 N N . VAL A 1 214 ? -14.774 -4.623 11.790 1.00 93.31 214 VAL A N 1
ATOM 1684 C CA . VAL A 1 214 ? -15.816 -5.533 11.302 1.00 93.31 214 VAL A CA 1
ATOM 1685 C C . VAL A 1 214 ? -17.051 -5.328 12.157 1.00 93.31 214 VAL A C 1
ATOM 1687 O O . VAL A 1 214 ? -17.024 -5.624 13.350 1.00 93.31 214 VAL A O 1
ATOM 1690 N N . GLU A 1 215 ? -18.111 -4.809 11.526 1.00 92.38 215 GLU A N 1
ATOM 1691 C CA . GLU A 1 215 ? -19.385 -4.489 12.195 1.00 92.38 215 GLU A CA 1
ATOM 1692 C C . GLU A 1 215 ? -19.165 -3.653 13.464 1.00 92.38 215 GLU A C 1
ATOM 1694 O O . GLU A 1 215 ? -19.832 -3.832 14.474 1.00 92.38 215 GLU A O 1
ATOM 1699 N N . LEU A 1 216 ? -18.156 -2.781 13.408 1.00 92.06 216 LEU A N 1
ATOM 1700 C CA . LEU A 1 216 ? -17.686 -2.017 14.545 1.00 92.06 216 LEU A CA 1
ATOM 1701 C C . LEU A 1 216 ? -18.580 -0.797 14.731 1.00 92.06 216 LEU A C 1
ATOM 1703 O O . LEU A 1 216 ? -18.685 0.055 13.836 1.00 92.06 216 LEU A O 1
ATOM 1707 N N . GLU A 1 217 ? -19.209 -0.719 15.895 1.00 92.19 217 GLU A N 1
ATOM 1708 C CA . GLU A 1 217 ? -20.102 0.374 16.247 1.00 92.19 217 GLU A CA 1
ATOM 1709 C C . GLU A 1 217 ? -19.765 0.959 17.607 1.00 92.19 217 GLU A C 1
ATOM 1711 O O . GLU A 1 217 ? -19.252 0.285 18.500 1.00 92.19 217 GLU A O 1
ATOM 1716 N N . ILE A 1 218 ? -20.105 2.237 17.754 1.00 89.69 218 ILE A N 1
ATOM 1717 C CA . ILE A 1 218 ? -19.972 2.969 19.005 1.00 89.69 218 ILE A CA 1
ATOM 1718 C C . ILE A 1 218 ? -21.286 3.668 19.284 1.00 89.69 218 ILE A C 1
ATOM 1720 O O . ILE A 1 218 ? -21.765 4.461 18.468 1.00 89.69 218 ILE A O 1
ATOM 1724 N N . SER A 1 219 ? -21.890 3.346 20.425 1.00 88.75 219 SER A N 1
ATOM 1725 C CA . SER A 1 219 ? -23.207 3.853 20.819 1.00 88.75 219 SER A CA 1
ATOM 1726 C C . SER A 1 219 ? -24.262 3.656 19.714 1.00 88.75 219 SER A C 1
ATOM 1728 O O . SER A 1 219 ? -25.052 4.558 19.425 1.00 88.75 219 SER A O 1
ATOM 1730 N N . GLY A 1 220 ? -24.231 2.490 19.053 1.00 87.56 220 GLY A N 1
ATOM 1731 C CA . GLY A 1 220 ? -25.152 2.106 17.974 1.00 87.56 220 GLY A CA 1
ATOM 1732 C C . GLY A 1 220 ? -24.905 2.783 16.621 1.00 87.56 220 GLY A C 1
ATOM 1733 O O . GLY A 1 220 ? -25.785 2.768 15.762 1.00 87.56 220 GLY A O 1
ATOM 1734 N N . LYS A 1 221 ? -23.746 3.425 16.419 1.00 89.06 221 LYS A N 1
ATOM 1735 C CA . LYS A 1 221 ? -23.348 4.003 15.127 1.00 89.06 221 LYS A CA 1
ATOM 1736 C C . LYS A 1 221 ? -22.161 3.250 14.549 1.00 89.06 221 LYS A C 1
ATOM 1738 O O . LYS A 1 221 ? -21.100 3.226 15.166 1.00 89.06 221 LYS A O 1
ATOM 1743 N N . SER A 1 222 ? -22.316 2.719 13.338 1.00 90.56 222 SER A N 1
ATOM 1744 C CA . SER A 1 222 ? -21.206 2.147 12.570 1.00 90.56 222 SER A CA 1
ATOM 1745 C C . SER A 1 222 ? -20.115 3.192 12.330 1.00 90.56 222 SER A C 1
ATOM 1747 O O . SER A 1 222 ? -20.396 4.283 11.829 1.00 90.56 222 SER A O 1
ATOM 1749 N N . VAL A 1 223 ? -18.867 2.839 12.641 1.00 90.62 223 VAL A N 1
ATOM 1750 C CA . VAL A 1 223 ? -17.702 3.728 12.466 1.00 90.62 223 VAL A CA 1
ATOM 1751 C C . VAL A 1 223 ? -16.775 3.297 11.327 1.00 90.62 223 VAL A C 1
ATOM 1753 O O . VAL A 1 223 ? -16.045 4.127 10.788 1.00 90.62 223 VAL A O 1
ATOM 1756 N N . GLY A 1 224 ? -16.870 2.039 10.884 1.00 92.56 224 GLY A N 1
ATOM 1757 C CA . GLY A 1 224 ? -15.930 1.464 9.923 1.00 92.56 224 GLY A CA 1
ATOM 1758 C C . GLY A 1 224 ? -14.617 1.100 10.610 1.00 92.56 224 GLY A C 1
ATOM 1759 O O . GLY A 1 224 ? -14.628 0.382 11.606 1.00 92.56 224 GLY A O 1
ATOM 1760 N N . ASP A 1 225 ? -13.508 1.586 10.070 1.00 95.06 225 ASP A N 1
ATOM 1761 C CA . ASP A 1 225 ? -12.173 1.438 10.646 1.00 95.06 225 ASP A CA 1
ATOM 1762 C C . ASP A 1 225 ? -11.895 2.540 11.68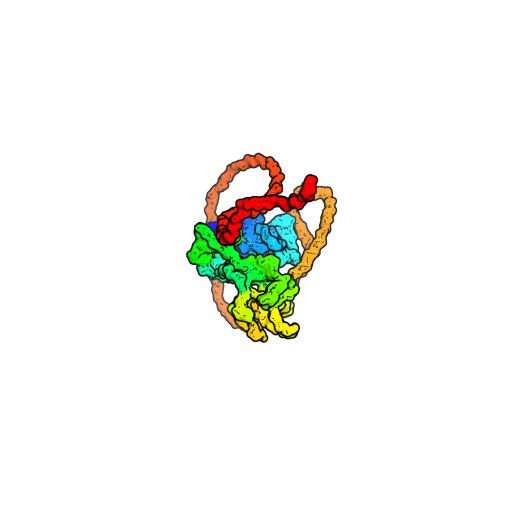9 1.00 95.06 225 ASP A C 1
ATOM 1764 O O . ASP A 1 225 ? -12.521 3.604 11.664 1.00 95.06 225 ASP A O 1
ATOM 1768 N N . VAL A 1 226 ? -10.955 2.308 12.614 1.00 95.88 226 VAL A N 1
ATOM 1769 C CA . VAL A 1 226 ? -10.663 3.241 13.729 1.00 95.88 226 VAL A CA 1
ATOM 1770 C C . VAL A 1 226 ? -9.167 3.355 13.977 1.00 95.88 226 VAL A C 1
ATOM 1772 O O . VAL A 1 226 ? -8.412 2.435 13.669 1.00 95.88 226 VAL A O 1
ATOM 1775 N N . CYS A 1 227 ? -8.734 4.452 14.594 1.00 97.62 227 CYS A N 1
ATOM 1776 C CA . CYS A 1 227 ? -7.385 4.536 15.149 1.00 97.62 227 CYS A CA 1
ATOM 1777 C C . CYS A 1 227 ? -7.334 3.933 16.558 1.00 97.62 227 CYS A C 1
ATOM 1779 O O . CYS A 1 227 ? -8.174 4.244 17.400 1.00 97.62 227 CYS A O 1
ATOM 1781 N N . VAL A 1 228 ? -6.324 3.112 16.826 1.00 97.25 228 VAL A N 1
ATOM 1782 C CA . VAL A 1 228 ? -5.997 2.591 18.163 1.00 97.25 228 VAL A CA 1
ATOM 1783 C C . VAL A 1 228 ? -4.573 2.987 18.516 1.00 97.25 228 VAL A C 1
ATOM 1785 O O . VAL A 1 228 ? -3.741 3.168 17.622 1.00 97.25 228 VAL A O 1
ATOM 1788 N N . ASN A 1 229 ? -4.273 3.126 19.805 1.00 97.44 229 ASN A N 1
ATOM 1789 C CA . ASN A 1 229 ? -2.894 3.282 20.243 1.00 97.44 229 ASN A CA 1
ATOM 1790 C C . ASN A 1 229 ? -2.147 1.970 19.987 1.00 97.44 229 ASN A C 1
ATOM 1792 O O . ASN A 1 229 ? -2.718 0.894 20.174 1.00 97.44 229 ASN A O 1
ATOM 1796 N N . THR A 1 230 ? -0.890 2.046 19.557 1.00 97.06 230 THR A N 1
ATOM 1797 C CA . THR A 1 230 ? -0.083 0.852 19.286 1.00 97.06 230 THR A CA 1
ATOM 1798 C C . THR A 1 230 ? 1.184 0.838 20.121 1.00 97.06 230 THR A C 1
ATOM 1800 O O . THR A 1 230 ? 1.796 1.871 20.392 1.00 97.06 230 THR A O 1
ATOM 1803 N N . LYS A 1 231 ? 1.582 -0.364 20.527 1.00 96.38 231 LYS A N 1
ATOM 1804 C CA . LYS A 1 231 ? 2.828 -0.636 21.232 1.00 96.38 231 LYS A CA 1
ATOM 1805 C C . LYS A 1 231 ? 3.512 -1.821 20.567 1.00 96.38 231 LYS A C 1
ATOM 1807 O O . LYS A 1 231 ? 2.901 -2.867 20.371 1.00 96.38 231 LYS A O 1
ATOM 1812 N N . CYS A 1 232 ? 4.767 -1.621 20.191 1.00 95.00 232 CYS A N 1
ATOM 1813 C CA . CYS A 1 232 ? 5.536 -2.544 19.368 1.00 95.00 232 CYS A CA 1
ATOM 1814 C C . CYS A 1 232 ? 6.802 -2.960 20.115 1.00 95.00 232 CYS A C 1
ATOM 1816 O O . CYS A 1 232 ? 7.781 -2.212 20.115 1.00 95.00 232 CYS A O 1
ATOM 1818 N N . ASP A 1 233 ? 6.788 -4.150 20.715 1.00 93.19 233 ASP A N 1
ATOM 1819 C CA . ASP A 1 233 ? 7.885 -4.657 21.541 1.00 93.19 233 ASP A CA 1
ATOM 1820 C C . ASP A 1 233 ? 8.315 -6.047 21.069 1.00 93.19 233 ASP A C 1
ATOM 1822 O O . ASP A 1 233 ? 7.535 -6.994 21.102 1.00 93.19 233 ASP A O 1
ATOM 1826 N N . ASN A 1 234 ? 9.574 -6.189 20.641 1.00 88.44 234 ASN A N 1
ATOM 1827 C CA . ASN A 1 234 ? 10.178 -7.476 20.260 1.00 88.44 234 ASN A CA 1
ATOM 1828 C C . ASN A 1 234 ? 9.339 -8.314 19.268 1.00 88.44 234 ASN A C 1
ATOM 1830 O O . ASN A 1 234 ? 9.266 -9.535 19.386 1.00 88.44 234 ASN A O 1
ATOM 1834 N N . GLY A 1 235 ? 8.698 -7.668 18.286 1.00 89.56 235 GLY A N 1
ATOM 1835 C CA . GLY A 1 235 ? 7.848 -8.348 17.298 1.00 89.56 235 GLY A CA 1
ATOM 1836 C C . GLY A 1 235 ? 6.411 -8.611 17.763 1.00 89.56 235 GLY A C 1
ATOM 1837 O O . GLY A 1 235 ? 5.616 -9.145 16.993 1.00 89.56 235 GLY A O 1
ATOM 1838 N N . ILE A 1 236 ? 6.059 -8.212 18.986 1.00 95.38 236 ILE A N 1
ATOM 1839 C CA . ILE A 1 236 ? 4.701 -8.273 19.525 1.00 95.38 236 ILE A CA 1
ATOM 1840 C C . ILE A 1 236 ? 4.047 -6.905 19.336 1.00 95.38 236 ILE A C 1
ATOM 1842 O O . ILE A 1 236 ? 4.564 -5.884 19.794 1.00 95.38 236 ILE A O 1
ATOM 1846 N N . LEU A 1 237 ? 2.908 -6.897 18.645 1.00 97.38 237 LEU A N 1
ATOM 1847 C CA . LEU A 1 237 ? 2.022 -5.745 18.564 1.00 97.38 237 LEU A CA 1
ATOM 1848 C C . LEU A 1 237 ? 0.971 -5.862 19.668 1.00 97.38 237 LEU A C 1
ATOM 1850 O O . LEU A 1 237 ? 0.265 -6.866 19.741 1.00 97.38 237 LEU A O 1
ATOM 1854 N N . SER A 1 238 ? 0.830 -4.812 20.464 1.00 97.50 238 SER A N 1
ATOM 1855 C CA . SER A 1 238 ? -0.302 -4.614 21.362 1.00 97.50 238 SER A CA 1
ATOM 1856 C C . SER A 1 238 ? -1.057 -3.351 20.975 1.00 97.50 238 SER A C 1
ATOM 1858 O O . SER A 1 238 ? -0.460 -2.375 20.514 1.00 97.50 238 SER A O 1
ATOM 1860 N N . VAL A 1 239 ? -2.371 -3.371 21.166 1.00 97.69 239 VAL A N 1
ATOM 1861 C CA . VAL A 1 239 ? -3.261 -2.248 20.871 1.00 97.69 239 VAL A CA 1
ATOM 1862 C C . VAL A 1 239 ? -4.045 -1.838 22.107 1.00 97.69 239 VAL A C 1
ATOM 1864 O O . VAL A 1 239 ? -4.316 -2.666 22.974 1.00 97.69 239 VAL A O 1
ATOM 1867 N N . GLN A 1 240 ? -4.409 -0.566 22.170 1.00 96.62 240 GLN A N 1
ATOM 1868 C CA . GLN A 1 240 ? -5.237 0.005 23.229 1.00 96.62 240 GLN A CA 1
ATOM 1869 C C . GLN A 1 240 ? -6.293 0.909 22.581 1.00 96.62 240 GLN A C 1
ATOM 1871 O O . GLN A 1 240 ? -5.979 1.748 21.725 1.00 96.62 240 GLN A O 1
ATOM 1876 N N . PHE A 1 241 ? -7.558 0.694 22.941 1.00 95.50 241 PHE A N 1
ATOM 1877 C CA . PHE A 1 241 ? -8.691 1.451 22.418 1.00 95.50 241 PHE A CA 1
ATOM 1878 C C . PHE A 1 241 ? -8.848 2.788 23.149 1.00 95.50 241 PHE A C 1
ATOM 1880 O O . PHE A 1 241 ? -8.300 3.017 24.226 1.00 95.50 241 PHE A O 1
ATOM 1887 N N . LEU A 1 242 ? -9.627 3.703 22.569 1.00 93.25 242 LEU A N 1
ATOM 1888 C CA . LEU A 1 242 ? -10.012 4.919 23.278 1.00 93.25 242 LEU A CA 1
ATOM 1889 C C . LEU A 1 242 ? -10.924 4.568 24.467 1.00 93.25 242 LEU A C 1
ATOM 1891 O O . LEU A 1 242 ? -12.024 4.049 24.268 1.00 93.25 242 LEU A O 1
ATOM 1895 N N . GLY A 1 243 ? -10.492 4.920 25.680 1.00 90.19 243 GLY A N 1
ATOM 1896 C CA . GLY A 1 243 ? -11.229 4.668 26.926 1.00 90.19 243 GLY A CA 1
ATOM 1897 C C . GLY A 1 243 ? -10.815 3.395 27.673 1.00 90.19 243 GLY A C 1
ATOM 1898 O O . GLY A 1 243 ? -11.388 3.105 28.724 1.00 90.19 243 GLY A O 1
ATOM 1899 N N . ASP A 1 244 ? -9.845 2.648 27.147 1.00 92.94 244 ASP A N 1
ATOM 1900 C CA . ASP A 1 244 ? -9.101 1.653 27.922 1.00 92.94 244 ASP A CA 1
ATOM 1901 C C . ASP A 1 244 ? -8.269 2.347 29.011 1.00 92.94 244 ASP A C 1
ATOM 1903 O O . ASP A 1 244 ? -7.867 3.504 28.848 1.00 92.94 244 ASP A O 1
ATOM 1907 N N . ASP A 1 245 ? -8.037 1.649 30.124 1.00 92.31 245 ASP A N 1
ATOM 1908 C CA . ASP A 1 245 ? -7.158 2.143 31.188 1.00 92.31 245 ASP A CA 1
ATOM 1909 C C . ASP A 1 245 ? -5.686 2.153 30.717 1.00 92.31 245 ASP A C 1
ATOM 1911 O O . ASP A 1 245 ? -5.315 1.469 29.758 1.00 92.31 245 ASP A O 1
ATOM 1915 N N . ASP A 1 246 ? -4.818 2.925 31.381 1.00 89.94 246 ASP A N 1
ATOM 1916 C CA . ASP A 1 246 ? -3.420 3.130 30.952 1.00 89.94 246 ASP A CA 1
ATOM 1917 C C . ASP A 1 246 ? -2.604 1.819 30.844 1.00 89.94 246 ASP A C 1
ATOM 1919 O O . ASP A 1 246 ? -1.675 1.711 30.031 1.00 89.94 246 ASP A O 1
ATOM 1923 N N . ASP A 1 247 ? -2.944 0.813 31.651 1.00 92.56 247 ASP A N 1
ATOM 1924 C CA . ASP A 1 247 ? -2.332 -0.516 31.689 1.00 92.56 247 ASP A CA 1
ATOM 1925 C C . ASP A 1 247 ? -3.123 -1.594 30.921 1.00 92.56 247 ASP A C 1
ATOM 1927 O O . ASP A 1 247 ? -2.636 -2.719 30.768 1.00 92.56 247 ASP A O 1
ATOM 1931 N N . GLU A 1 248 ? -4.287 -1.253 30.365 1.00 94.69 248 GLU A N 1
ATOM 1932 C CA . GLU A 1 248 ? -5.123 -2.155 29.574 1.00 94.69 248 GLU A CA 1
ATOM 1933 C C . GLU A 1 248 ? -4.622 -2.217 28.117 1.00 94.69 248 GLU A C 1
ATOM 1935 O O . GLU A 1 248 ? -4.876 -1.337 27.296 1.00 94.69 248 GLU A O 1
ATOM 1940 N N . TRP A 1 249 ? -3.881 -3.283 27.793 1.00 96.25 249 TRP A N 1
ATOM 1941 C CA . TRP A 1 249 ? -3.327 -3.544 26.460 1.00 96.25 249 TRP A CA 1
ATOM 1942 C C . TRP A 1 249 ? -3.753 -4.912 25.932 1.00 96.25 249 TRP A C 1
ATOM 1944 O O . TRP A 1 249 ? -3.620 -5.930 26.613 1.00 96.25 249 TRP A O 1
ATOM 1954 N N . HIS A 1 250 ? -4.161 -4.956 24.666 1.00 96.88 250 HIS A N 1
ATOM 1955 C CA . HIS A 1 250 ? -4.609 -6.174 23.994 1.00 96.88 250 HIS A CA 1
ATOM 1956 C C . HIS A 1 250 ? -3.537 -6.661 23.021 1.00 96.88 250 HIS A C 1
ATOM 1958 O O . HIS A 1 250 ? -3.160 -5.940 22.096 1.00 96.88 250 HIS A O 1
ATOM 1964 N N . VAL A 1 251 ? -3.039 -7.885 23.205 1.00 97.25 251 VAL A N 1
ATOM 1965 C CA . VAL A 1 251 ? -2.081 -8.493 22.266 1.00 97.25 251 VAL A CA 1
ATOM 1966 C C . VAL A 1 251 ? -2.772 -8.733 20.923 1.00 97.25 251 VAL A C 1
ATOM 1968 O O . VAL A 1 251 ? -3.822 -9.368 20.858 1.00 97.25 251 VAL A O 1
ATOM 1971 N N . CYS A 1 252 ? -2.165 -8.237 19.848 1.00 97.50 252 CYS A N 1
ATOM 1972 C CA . CYS A 1 252 ? -2.765 -8.149 18.526 1.00 97.50 252 CYS A CA 1
ATOM 1973 C C . CYS A 1 252 ? -1.940 -8.923 17.494 1.00 97.50 252 CYS A C 1
ATOM 1975 O O . CYS A 1 252 ? -1.134 -8.367 16.748 1.00 97.50 252 CYS A O 1
ATOM 1977 N N . GLU A 1 253 ? -2.130 -10.241 17.474 1.00 96.88 253 GLU A N 1
ATOM 1978 C CA . GLU A 1 253 ? -1.502 -11.117 16.483 1.00 96.88 253 GLU A CA 1
ATOM 1979 C C . GLU A 1 253 ? -2.182 -10.976 15.117 1.00 96.88 253 GLU A C 1
ATOM 1981 O O . GLU A 1 253 ? -3.404 -10.876 15.033 1.00 96.88 253 GLU A O 1
ATOM 1986 N N . GLU A 1 254 ? -1.401 -11.009 14.037 1.00 95.12 254 GLU A N 1
ATOM 1987 C CA . GLU A 1 254 ? -1.887 -10.789 12.671 1.00 95.12 254 GLU A CA 1
ATOM 1988 C C . GLU A 1 254 ? -3.161 -11.599 12.352 1.00 95.12 254 GLU A C 1
ATOM 1990 O O . GLU A 1 254 ? -3.221 -12.807 12.586 1.00 95.12 254 GLU A O 1
ATOM 1995 N N . LYS A 1 255 ? -4.175 -10.933 11.780 1.00 94.62 255 LYS A N 1
ATOM 1996 C CA . LYS A 1 255 ? -5.499 -11.482 11.413 1.00 94.62 255 LYS A CA 1
ATOM 1997 C C . LYS A 1 255 ? -6.375 -11.940 12.579 1.00 94.62 255 LYS A C 1
ATOM 1999 O O . LYS A 1 255 ? -7.536 -12.262 12.326 1.00 94.62 255 LYS A O 1
ATOM 2004 N N . LYS A 1 256 ? -5.886 -11.964 13.824 1.00 97.19 256 LYS A N 1
ATOM 2005 C CA . LYS A 1 256 ? -6.757 -12.216 14.974 1.00 97.19 256 LYS A CA 1
ATOM 2006 C C . LYS A 1 256 ? -7.730 -11.064 15.169 1.00 97.19 256 LYS A C 1
ATOM 2008 O O . LYS A 1 256 ? -7.495 -9.931 14.749 1.00 97.19 256 LYS A O 1
ATOM 2013 N N . GLU A 1 257 ? -8.843 -11.399 15.794 1.00 97.25 257 GLU A N 1
ATOM 2014 C CA . GLU A 1 257 ? -9.913 -10.464 16.078 1.00 97.25 257 GLU A CA 1
ATOM 2015 C C . GLU A 1 257 ? -9.825 -10.022 17.535 1.00 97.25 257 GLU A C 1
ATOM 2017 O O . GLU A 1 257 ? -9.642 -10.857 18.422 1.00 97.25 257 GLU A O 1
ATOM 2022 N N . ILE A 1 258 ? -9.974 -8.722 17.776 1.00 96.62 258 ILE A N 1
ATOM 2023 C CA . ILE A 1 258 ? -10.076 -8.166 19.127 1.00 96.62 258 ILE A CA 1
ATOM 2024 C C . ILE A 1 258 ? -11.442 -7.510 19.267 1.00 96.62 258 ILE A C 1
ATOM 2026 O O . ILE A 1 258 ? -11.841 -6.694 18.432 1.00 96.62 258 ILE A O 1
ATOM 2030 N N . ILE A 1 259 ? -12.149 -7.885 20.327 1.00 93.25 259 ILE A N 1
ATOM 2031 C CA . ILE A 1 259 ? -13.430 -7.300 20.714 1.00 93.25 259 ILE A CA 1
ATOM 2032 C C . ILE A 1 259 ? -13.126 -6.213 21.754 1.00 93.25 259 ILE A C 1
ATOM 2034 O O . ILE A 1 259 ? -12.488 -6.529 22.758 1.00 93.25 259 ILE A O 1
ATOM 2038 N N . PRO A 1 260 ? -13.534 -4.952 21.536 1.00 88.31 260 PRO A N 1
ATOM 2039 C CA . PRO A 1 260 ? -13.333 -3.897 22.526 1.00 88.31 260 PRO A CA 1
ATOM 2040 C C . PRO A 1 260 ? -14.120 -4.196 23.815 1.00 88.31 260 PRO A C 1
ATOM 2042 O O . PRO A 1 260 ? -15.311 -4.498 23.762 1.00 88.31 260 PRO A O 1
ATOM 2045 N N . ASN A 1 261 ? -13.480 -4.079 24.981 1.00 78.38 261 ASN A N 1
ATOM 2046 C CA . ASN A 1 261 ? -14.051 -4.469 26.280 1.00 78.38 261 ASN A CA 1
ATOM 2047 C C . ASN A 1 261 ? -14.821 -3.333 26.988 1.00 78.38 261 ASN A C 1
ATOM 2049 O O . ASN A 1 261 ? -14.686 -3.137 28.195 1.00 78.38 261 ASN A O 1
ATOM 2053 N N . LYS A 1 262 ? -15.636 -2.555 26.264 1.00 79.88 262 LYS A N 1
ATOM 2054 C CA . LYS A 1 262 ? -16.382 -1.416 26.838 1.00 79.88 262 LYS A CA 1
ATOM 2055 C C . LYS A 1 262 ? -17.849 -1.448 26.405 1.00 79.88 262 LYS A C 1
ATOM 2057 O O . LYS A 1 262 ? -18.142 -1.732 25.250 1.00 79.88 262 LYS A O 1
ATOM 2062 N N . GLU A 1 263 ? -18.764 -1.088 27.311 1.00 76.56 263 GLU A N 1
ATOM 2063 C CA . GLU A 1 263 ? -20.227 -1.214 27.117 1.00 76.56 263 GLU A CA 1
ATOM 2064 C C . GLU A 1 263 ? -20.770 -0.508 25.863 1.00 76.56 263 GLU A C 1
ATOM 2066 O O . GLU A 1 263 ? -21.771 -0.935 25.294 1.00 76.56 263 GLU A O 1
ATOM 2071 N N . ASN A 1 264 ? -20.107 0.560 25.414 1.00 85.75 264 ASN A N 1
ATOM 2072 C CA . ASN A 1 264 ? -20.546 1.340 24.256 1.00 85.75 264 ASN A CA 1
ATOM 2073 C C . ASN A 1 264 ? -20.037 0.806 22.914 1.00 85.75 264 ASN A C 1
ATOM 2075 O O . ASN A 1 264 ? -20.419 1.358 21.883 1.00 85.75 264 ASN A O 1
ATOM 2079 N N . TRP A 1 265 ? -19.176 -0.210 22.912 1.00 90.88 265 TRP A N 1
ATOM 2080 C CA . TRP A 1 265 ? -18.620 -0.793 21.697 1.00 90.88 265 TRP A CA 1
ATOM 2081 C C . TRP A 1 265 ? -19.333 -2.096 21.336 1.00 90.88 265 TRP A C 1
ATOM 2083 O O . TRP A 1 265 ? -19.675 -2.905 22.196 1.00 90.88 265 TRP A O 1
ATOM 2093 N N . SER A 1 266 ? -19.511 -2.325 20.041 1.00 92.38 266 SER A N 1
ATOM 2094 C CA . SER A 1 266 ? -19.906 -3.619 19.484 1.00 92.38 266 SER A CA 1
ATOM 2095 C C . SER A 1 266 ? -19.065 -3.926 18.246 1.00 92.38 266 SER A C 1
ATOM 2097 O O . SER A 1 266 ? -18.428 -3.037 17.682 1.00 92.38 266 SER A O 1
ATOM 2099 N N . GLY A 1 267 ? -19.031 -5.193 17.834 1.00 94.38 267 GLY A N 1
ATOM 2100 C CA . GLY A 1 267 ? -18.184 -5.644 16.731 1.00 94.38 267 GLY A CA 1
ATOM 2101 C C . GLY A 1 267 ? -16.747 -5.921 17.169 1.00 94.38 267 GLY A C 1
ATOM 2102 O O . GLY A 1 267 ? -16.486 -6.293 18.313 1.00 94.38 267 GLY A O 1
ATOM 2103 N N . LYS A 1 268 ? -15.812 -5.817 16.224 1.00 96.12 268 LYS A N 1
ATOM 2104 C CA . LYS A 1 268 ? -14.409 -6.209 16.425 1.00 96.12 268 LYS A CA 1
ATOM 2105 C C . LYS A 1 268 ? -13.465 -5.489 15.475 1.00 96.12 268 LYS A C 1
ATOM 2107 O O . LYS A 1 268 ? -13.883 -5.005 14.423 1.00 96.12 268 LYS A O 1
ATOM 2112 N N . ILE A 1 269 ? -12.183 -5.477 15.817 1.00 96.94 269 ILE A N 1
ATOM 2113 C CA . ILE A 1 269 ? -11.107 -5.113 14.890 1.00 96.94 269 ILE A CA 1
ATOM 2114 C C . ILE A 1 269 ? -10.376 -6.360 14.397 1.00 96.94 269 ILE A C 1
ATOM 2116 O O . ILE A 1 269 ? -10.337 -7.374 15.091 1.00 96.94 269 ILE A O 1
ATOM 2120 N N . ILE A 1 270 ? -9.766 -6.272 13.216 1.00 96.88 270 ILE A N 1
ATOM 2121 C CA . ILE A 1 270 ? -8.819 -7.263 12.700 1.00 96.88 270 ILE A CA 1
ATOM 2122 C C . ILE A 1 270 ? -7.406 -6.720 12.886 1.00 96.88 270 ILE A C 1
ATOM 2124 O O . ILE A 1 270 ? -7.063 -5.647 12.380 1.00 96.88 270 ILE A O 1
ATOM 2128 N N . CYS A 1 271 ? -6.580 -7.500 13.570 1.00 97.06 271 CYS A N 1
ATOM 2129 C CA . CYS A 1 271 ? -5.197 -7.164 13.840 1.00 97.06 271 CYS A CA 1
ATOM 2130 C C . CYS A 1 271 ? -4.360 -7.076 12.559 1.00 97.06 271 CYS A C 1
ATOM 2132 O O . CYS A 1 271 ? -4.337 -8.028 11.765 1.00 97.06 271 CYS A O 1
ATOM 2134 N N . PRO A 1 272 ? -3.661 -5.948 12.337 1.00 94.75 272 PRO A N 1
ATOM 2135 C CA . PRO A 1 272 ? -2.807 -5.779 11.178 1.00 94.75 272 PRO A CA 1
ATOM 2136 C C . PRO A 1 272 ? -1.525 -6.601 11.326 1.00 94.75 272 PRO A C 1
ATOM 2138 O O . PRO A 1 272 ? -1.197 -7.132 12.387 1.00 94.75 272 PRO A O 1
ATOM 2141 N N . ARG A 1 273 ? -0.751 -6.656 10.245 1.00 92.06 273 ARG A N 1
ATOM 2142 C CA . ARG A 1 273 ? 0.638 -7.107 10.312 1.00 92.06 273 ARG A CA 1
ATOM 2143 C C . ARG A 1 273 ? 1.474 -6.167 11.165 1.00 92.06 273 ARG A C 1
ATOM 2145 O O . ARG A 1 273 ? 1.336 -4.951 11.050 1.00 92.06 273 ARG A O 1
ATOM 2152 N N . TYR A 1 274 ? 2.411 -6.737 11.918 1.00 91.75 274 TYR A N 1
ATOM 2153 C CA . TYR A 1 274 ? 3.362 -5.980 12.730 1.00 91.75 274 TYR A CA 1
ATOM 2154 C C . TYR A 1 274 ? 4.094 -4.910 11.905 1.00 91.75 274 TYR A C 1
ATOM 2156 O O . TYR A 1 274 ? 4.099 -3.740 12.266 1.00 91.75 274 TYR A O 1
ATOM 2164 N N . ASP A 1 275 ? 4.651 -5.266 10.746 1.00 87.06 275 ASP A N 1
ATOM 2165 C CA . ASP A 1 275 ? 5.424 -4.337 9.910 1.00 87.06 275 ASP A CA 1
ATOM 2166 C C . ASP A 1 275 ? 4.584 -3.210 9.277 1.00 87.06 275 ASP A C 1
ATOM 2168 O O . ASP A 1 275 ? 5.131 -2.165 8.930 1.00 87.06 275 ASP A O 1
ATOM 2172 N N . ALA A 1 276 ? 3.263 -3.372 9.178 1.00 87.94 276 ALA A N 1
ATOM 2173 C CA . ALA A 1 276 ? 2.364 -2.341 8.663 1.00 87.94 276 ALA A CA 1
ATOM 2174 C C . ALA A 1 276 ? 2.117 -1.200 9.665 1.00 87.94 276 ALA A C 1
ATOM 2176 O O . ALA A 1 276 ? 1.683 -0.127 9.260 1.00 87.94 276 ALA A O 1
ATOM 2177 N N . VAL A 1 277 ? 2.376 -1.419 10.959 1.00 91.12 277 VAL A N 1
ATOM 2178 C CA . VAL A 1 277 ? 2.135 -0.424 12.022 1.00 91.12 277 VAL A CA 1
ATOM 2179 C C . VAL A 1 277 ? 3.385 -0.097 12.842 1.00 91.12 277 VAL A C 1
ATOM 2181 O O . VAL A 1 277 ? 3.526 1.027 13.315 1.00 91.12 277 VAL A O 1
ATOM 2184 N N . CYS A 1 278 ? 4.326 -1.038 12.946 1.00 88.81 278 CYS A N 1
ATOM 2185 C CA . CYS A 1 278 ? 5.522 -0.950 13.784 1.00 88.81 278 CYS A CA 1
ATOM 2186 C C . CYS A 1 278 ? 6.809 -0.605 13.020 1.00 88.81 278 CYS A C 1
ATOM 2188 O O . CYS A 1 278 ? 7.894 -0.624 13.609 1.00 88.81 278 CYS A O 1
ATOM 2190 N N . THR A 1 279 ? 6.738 -0.307 11.718 1.00 78.50 279 THR A N 1
ATOM 2191 C CA . THR A 1 279 ? 7.919 0.161 10.978 1.00 78.50 279 THR A CA 1
ATOM 2192 C C . THR A 1 279 ? 8.289 1.560 11.467 1.00 78.50 279 THR A C 1
ATOM 2194 O O . THR A 1 279 ? 7.583 2.530 11.198 1.00 78.50 279 THR A O 1
ATOM 2197 N N . LYS A 1 280 ? 9.404 1.670 12.195 1.00 68.56 280 LYS A N 1
ATOM 2198 C CA . LYS A 1 280 ? 9.975 2.967 12.565 1.00 68.56 280 LYS A CA 1
ATOM 2199 C C . LYS A 1 280 ? 10.612 3.597 11.332 1.00 68.56 280 LYS A C 1
ATOM 2201 O O . LYS A 1 280 ? 11.377 2.937 10.628 1.00 68.56 280 LYS A O 1
ATOM 2206 N N . LEU A 1 281 ? 10.303 4.868 11.087 1.00 65.75 281 LEU A N 1
ATOM 2207 C CA . LEU A 1 281 ? 11.047 5.658 10.113 1.00 65.75 281 LEU A CA 1
ATOM 2208 C C . LEU A 1 281 ? 12.492 5.771 10.624 1.00 65.75 281 LEU A C 1
ATOM 2210 O O . LEU A 1 281 ? 12.678 6.135 11.790 1.00 65.75 281 LEU A O 1
ATOM 2214 N N . PRO A 1 282 ? 13.511 5.429 9.820 1.00 64.06 282 PRO A N 1
ATOM 2215 C CA . PRO A 1 282 ? 14.882 5.686 10.225 1.00 64.06 282 PRO A CA 1
ATOM 2216 C C . PRO A 1 282 ? 15.080 7.204 10.349 1.00 64.06 282 PRO A C 1
ATOM 2218 O O . PRO A 1 282 ? 14.499 7.967 9.577 1.00 64.06 282 PRO A O 1
ATOM 2221 N N . ASP A 1 283 ? 15.916 7.653 11.287 1.00 65.31 283 ASP A N 1
ATOM 2222 C CA . ASP A 1 283 ? 16.413 9.031 11.251 1.00 65.31 283 ASP A CA 1
ATOM 2223 C C . ASP A 1 283 ? 17.400 9.140 10.080 1.00 65.31 283 ASP A C 1
ATOM 2225 O O . ASP A 1 283 ? 18.566 8.735 10.160 1.00 65.31 283 ASP A O 1
ATOM 2229 N N . ILE A 1 284 ? 16.891 9.606 8.940 1.00 63.88 284 ILE A N 1
ATOM 2230 C CA . ILE A 1 284 ? 17.663 9.803 7.714 1.00 63.88 284 ILE A CA 1
ATOM 2231 C C . ILE A 1 284 ? 18.045 11.279 7.626 1.00 63.88 284 ILE A C 1
ATOM 2233 O O . ILE A 1 284 ? 17.671 12.003 6.709 1.00 63.88 284 ILE A O 1
ATOM 2237 N N . THR A 1 285 ? 18.840 11.740 8.587 1.00 69.06 285 THR A N 1
ATOM 2238 C CA . THR A 1 285 ? 19.564 12.999 8.426 1.00 69.06 285 THR A CA 1
ATOM 2239 C C . THR A 1 285 ? 20.814 12.730 7.587 1.00 69.06 285 THR A C 1
ATOM 2241 O O . THR A 1 285 ? 21.787 12.140 8.062 1.00 69.06 285 THR A O 1
ATOM 2244 N N . ILE A 1 286 ? 20.793 13.130 6.312 1.00 66.44 286 ILE A N 1
ATOM 2245 C CA . ILE A 1 286 ? 21.976 13.093 5.443 1.00 66.44 286 ILE A CA 1
ATOM 2246 C C . ILE A 1 286 ? 22.591 14.496 5.432 1.00 66.44 286 ILE A C 1
ATOM 2248 O O . ILE A 1 286 ? 22.063 15.381 4.756 1.00 66.44 286 ILE A O 1
ATOM 2252 N N . PRO A 1 287 ? 23.703 14.740 6.151 1.00 70.25 287 PRO A N 1
ATOM 2253 C CA . PRO A 1 287 ? 24.447 15.977 5.988 1.00 70.25 287 PRO A CA 1
ATOM 2254 C C . PRO A 1 287 ? 25.093 15.965 4.600 1.00 70.25 287 PRO A C 1
ATOM 2256 O O . PRO A 1 287 ? 26.118 15.319 4.374 1.00 70.25 287 PRO A O 1
ATOM 2259 N N . LEU A 1 288 ? 24.473 16.659 3.647 1.00 72.56 288 LEU A N 1
ATOM 2260 C CA . LEU A 1 288 ? 25.067 16.864 2.335 1.00 72.56 288 LEU A CA 1
ATOM 2261 C C . LEU A 1 288 ? 26.249 17.817 2.493 1.00 72.56 288 LEU A C 1
ATOM 2263 O O . LEU A 1 288 ? 26.082 18.998 2.795 1.00 72.56 288 LEU A O 1
ATOM 2267 N N . LYS A 1 289 ? 27.457 17.293 2.298 1.00 79.31 289 LYS A N 1
ATOM 2268 C CA . LYS A 1 289 ? 28.648 18.117 2.136 1.00 79.31 289 LYS A CA 1
ATOM 2269 C C . LYS A 1 289 ? 28.855 18.336 0.648 1.00 79.31 289 LYS A C 1
ATOM 2271 O O . LYS A 1 289 ? 29.122 17.381 -0.078 1.00 79.31 289 LYS A O 1
ATOM 2276 N N . GLU A 1 290 ? 28.732 19.583 0.212 1.00 77.19 290 GLU A N 1
ATOM 2277 C CA . GLU A 1 290 ? 29.088 19.953 -1.152 1.00 77.19 290 GLU A CA 1
ATOM 2278 C C . GLU A 1 290 ? 30.556 19.584 -1.391 1.00 77.19 290 GLU A C 1
ATOM 2280 O O . GLU A 1 290 ? 31.444 19.920 -0.595 1.00 77.19 290 GLU A O 1
ATOM 2285 N N . LEU A 1 291 ? 30.801 18.805 -2.444 1.00 79.69 291 LEU A N 1
ATOM 2286 C CA . LEU A 1 291 ? 32.162 18.498 -2.849 1.00 79.69 291 LEU A CA 1
ATOM 2287 C C . LEU A 1 291 ? 32.769 19.778 -3.431 1.00 79.69 291 LEU A C 1
ATOM 2289 O O . LEU A 1 291 ? 32.102 20.459 -4.211 1.00 79.69 291 LEU A O 1
ATOM 2293 N N . PRO A 1 292 ? 34.008 20.138 -3.058 1.00 86.19 292 PRO A N 1
ATOM 2294 C CA . PRO A 1 292 ? 34.658 21.287 -3.662 1.00 86.19 292 PRO A CA 1
ATOM 2295 C C . PRO A 1 292 ? 34.818 21.033 -5.162 1.00 86.19 292 PRO A C 1
ATOM 2297 O O . PRO A 1 292 ? 35.216 19.935 -5.552 1.00 86.19 292 P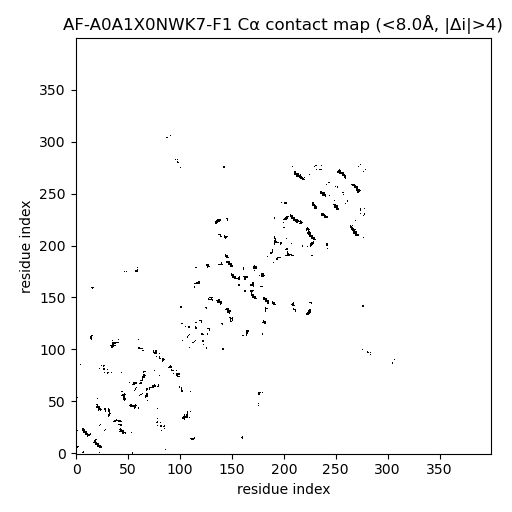RO A O 1
ATOM 2300 N N . TYR A 1 293 ? 34.535 22.053 -5.974 1.00 84.94 293 TYR A N 1
ATOM 2301 C CA . TYR A 1 293 ? 34.797 22.024 -7.412 1.00 84.94 293 TYR A CA 1
ATOM 2302 C C . TYR A 1 293 ? 36.258 21.644 -7.680 1.00 84.94 293 TYR A C 1
ATOM 2304 O O . TYR A 1 293 ? 37.173 22.222 -7.082 1.00 84.94 293 TYR A O 1
ATOM 2312 N N . GLN A 1 294 ? 36.474 20.696 -8.588 1.00 86.81 294 GLN A N 1
ATOM 2313 C CA . GLN A 1 294 ? 37.795 20.281 -9.045 1.00 86.81 294 GLN A CA 1
ATOM 2314 C C . GLN A 1 294 ? 37.975 20.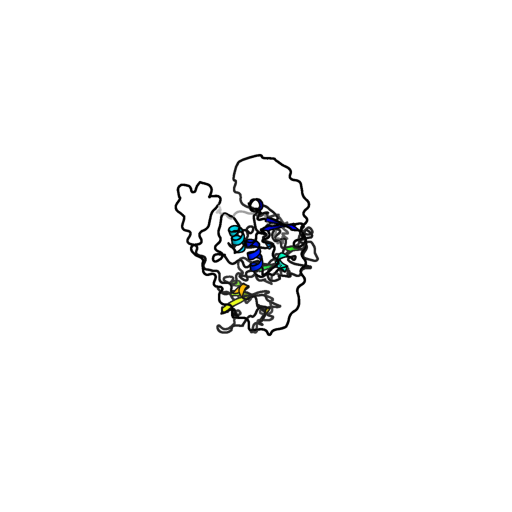600 -10.531 1.00 86.81 294 GLN A C 1
ATOM 2316 O O . GLN A 1 294 ? 37.059 20.474 -11.349 1.00 86.81 294 GLN A O 1
ATOM 2321 N N . ASP A 1 295 ? 39.193 20.993 -10.906 1.00 83.88 295 ASP A N 1
ATOM 2322 C CA . ASP A 1 295 ? 39.540 21.219 -12.306 1.00 83.88 295 ASP A CA 1
ATOM 2323 C C . ASP A 1 295 ? 39.403 19.920 -13.108 1.00 83.88 295 ASP A C 1
ATOM 2325 O O . ASP A 1 295 ? 40.225 19.009 -13.019 1.00 83.88 295 ASP A O 1
ATOM 2329 N N . GLY A 1 296 ? 38.360 19.855 -13.935 1.00 78.12 296 GLY A N 1
ATOM 2330 C CA . GLY A 1 296 ? 38.026 18.668 -14.716 1.00 78.12 296 GLY A CA 1
ATOM 2331 C C . GLY A 1 296 ? 36.653 18.079 -14.416 1.00 78.12 296 GLY A C 1
ATOM 2332 O O . GLY A 1 296 ? 36.252 17.198 -15.166 1.00 78.12 296 GLY A O 1
ATOM 2333 N N . ASP A 1 297 ? 35.900 18.599 -13.440 1.00 80.00 297 ASP A N 1
ATOM 2334 C CA . ASP A 1 297 ? 34.515 18.166 -13.165 1.00 80.00 297 ASP A CA 1
ATOM 2335 C C . ASP A 1 297 ? 33.567 18.383 -14.362 1.00 80.00 297 ASP A C 1
ATOM 2337 O O . ASP A 1 297 ? 32.555 17.702 -14.507 1.00 80.00 297 ASP A O 1
ATOM 2341 N N . TYR A 1 298 ? 33.910 19.305 -15.268 1.00 79.62 298 TYR A N 1
ATOM 2342 C CA . TYR A 1 298 ? 33.202 19.528 -16.534 1.00 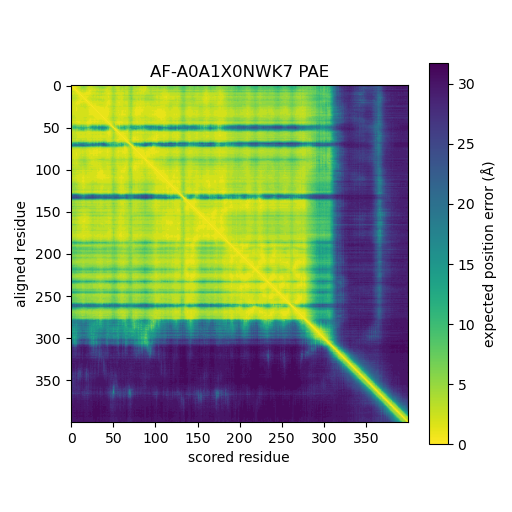79.62 298 TYR A CA 1
ATOM 2343 C C . TYR A 1 298 ? 33.511 18.471 -17.608 1.00 79.62 298 TYR A C 1
ATOM 2345 O O . TYR A 1 298 ? 32.872 18.454 -18.663 1.00 79.62 298 TYR A O 1
ATOM 2353 N N . LYS A 1 299 ? 34.528 17.627 -17.400 1.00 81.38 299 LYS A N 1
ATOM 2354 C CA . LYS A 1 299 ? 34.900 16.576 -18.349 1.00 81.38 299 LYS A CA 1
ATOM 2355 C C . LYS A 1 299 ? 34.017 15.347 -18.110 1.00 81.38 299 LYS A C 1
ATOM 2357 O O . LYS A 1 299 ? 33.691 15.045 -16.964 1.00 81.38 299 LYS A O 1
ATOM 2362 N N . PRO A 1 300 ? 33.642 14.604 -19.166 1.00 72.12 300 PRO A N 1
ATOM 2363 C CA . PRO A 1 300 ? 32.901 13.359 -19.005 1.00 72.12 300 PRO A CA 1
ATOM 2364 C C . PRO A 1 300 ? 33.637 12.392 -18.074 1.00 72.12 300 PRO A C 1
ATOM 2366 O O . PRO A 1 300 ? 34.858 12.244 -18.173 1.00 72.12 300 PRO A O 1
ATOM 2369 N N . ALA A 1 301 ? 32.888 11.714 -17.202 1.00 66.38 301 ALA A N 1
ATOM 2370 C CA . ALA A 1 301 ? 33.453 10.695 -16.331 1.00 66.38 301 ALA A CA 1
ATOM 2371 C C . ALA A 1 301 ? 34.143 9.589 -17.163 1.00 66.38 301 ALA A C 1
ATOM 2373 O O . ALA A 1 301 ? 33.658 9.244 -18.248 1.00 66.38 301 ALA A O 1
ATOM 2374 N N . PRO A 1 302 ? 35.271 9.028 -16.690 1.00 68.94 302 PRO A N 1
ATOM 2375 C CA . PRO A 1 302 ? 35.964 7.958 -17.397 1.00 68.94 302 PRO A CA 1
ATOM 2376 C C . PRO A 1 302 ? 35.053 6.734 -17.557 1.00 68.94 302 PRO A C 1
ATOM 2378 O O . PRO A 1 302 ? 34.275 6.404 -16.668 1.00 68.94 302 PRO A O 1
ATOM 2381 N N . GLY A 1 303 ? 35.159 6.031 -18.688 1.00 60.31 303 GLY A N 1
ATOM 2382 C CA . GLY A 1 303 ? 34.270 4.907 -19.023 1.00 60.31 303 GLY A CA 1
ATOM 2383 C C . GLY A 1 303 ? 34.387 3.672 -18.113 1.00 60.31 303 GLY A C 1
ATOM 2384 O O . GLY A 1 303 ? 33.591 2.749 -18.250 1.00 60.31 303 GLY A O 1
ATOM 2385 N N . ASN A 1 304 ? 35.360 3.636 -17.196 1.00 62.72 304 ASN A N 1
ATOM 2386 C CA . ASN A 1 304 ? 35.623 2.535 -16.269 1.00 62.72 304 ASN A CA 1
ATOM 2387 C C . ASN A 1 304 ? 35.724 3.020 -14.810 1.00 62.72 304 ASN A C 1
ATOM 2389 O O . ASN A 1 304 ? 36.754 2.875 -14.155 1.00 62.72 304 ASN A O 1
ATOM 2393 N N . ILE A 1 305 ? 34.652 3.600 -14.273 1.00 62.59 305 ILE A N 1
ATOM 2394 C CA . ILE A 1 305 ? 34.620 3.976 -12.853 1.00 62.59 305 ILE A CA 1
ATOM 2395 C C . ILE A 1 305 ? 34.649 2.703 -11.990 1.00 62.59 305 ILE A C 1
ATOM 2397 O O . ILE A 1 305 ? 33.687 1.937 -11.959 1.00 62.59 305 ILE A O 1
ATOM 2401 N N . THR A 1 306 ? 35.745 2.474 -11.267 1.00 57.75 306 THR A N 1
ATOM 2402 C CA . THR A 1 306 ? 35.825 1.458 -10.208 1.00 57.75 306 THR A CA 1
ATOM 2403 C C . THR A 1 306 ? 35.539 2.105 -8.859 1.00 57.75 306 THR A C 1
ATOM 2405 O O . THR A 1 306 ? 36.324 2.920 -8.374 1.00 57.75 306 THR A O 1
ATOM 2408 N N . TRP A 1 307 ? 34.422 1.733 -8.236 1.00 56.59 307 TRP A N 1
ATOM 2409 C CA . TRP A 1 307 ? 34.052 2.200 -6.902 1.00 56.59 307 TRP A CA 1
ATOM 2410 C C . TRP A 1 307 ? 34.840 1.428 -5.832 1.00 56.59 307 TRP A C 1
ATOM 2412 O O . TRP A 1 307 ? 34.499 0.291 -5.509 1.00 56.59 307 TRP A O 1
ATOM 2422 N N . ASN A 1 308 ? 35.891 2.031 -5.264 1.00 52.00 308 ASN A N 1
ATOM 2423 C CA . ASN A 1 308 ? 36.553 1.486 -4.074 1.00 52.00 308 ASN A CA 1
ATOM 2424 C C . ASN A 1 308 ? 35.638 1.680 -2.860 1.00 52.00 308 ASN A C 1
ATOM 2426 O O . ASN A 1 308 ? 35.550 2.768 -2.293 1.00 52.00 308 ASN A O 1
ATOM 2430 N N . LYS A 1 309 ? 34.936 0.618 -2.465 1.00 46.28 309 LYS A N 1
ATOM 2431 C CA . LYS A 1 309 ? 34.130 0.601 -1.245 1.00 46.28 309 LYS A CA 1
ATOM 2432 C C . LYS A 1 309 ? 35.058 0.385 -0.048 1.00 46.28 309 LYS A C 1
ATOM 2434 O O . LYS A 1 309 ? 35.268 -0.747 0.369 1.00 46.28 309 LYS A O 1
ATOM 2439 N N . THR A 1 310 ? 35.654 1.451 0.484 1.00 43.88 310 THR A N 1
ATOM 2440 C CA . THR A 1 310 ? 36.509 1.327 1.682 1.00 43.88 310 THR A CA 1
ATOM 2441 C C . THR A 1 310 ? 35.695 1.188 2.973 1.00 43.88 310 THR A C 1
ATOM 2443 O O . THR A 1 310 ? 36.247 0.824 4.002 1.00 43.88 310 THR A O 1
ATOM 2446 N N . GLU A 1 311 ? 34.374 1.376 2.931 1.00 42.41 311 GLU A N 1
ATOM 2447 C CA . GLU A 1 311 ? 33.495 1.103 4.070 1.00 42.41 311 GLU A CA 1
ATOM 2448 C C . GLU A 1 311 ? 32.327 0.229 3.616 1.00 42.41 311 GLU A C 1
ATOM 2450 O O . GLU A 1 311 ? 31.406 0.653 2.917 1.00 42.41 311 GLU A O 1
ATOM 2455 N N . THR A 1 312 ? 32.404 -1.047 3.975 1.00 36.72 312 THR A N 1
ATOM 2456 C CA . THR A 1 312 ? 31.248 -1.941 3.972 1.00 36.72 312 THR A CA 1
ATOM 2457 C C . THR A 1 312 ? 30.571 -1.739 5.328 1.00 36.72 312 THR A C 1
ATOM 2459 O O . THR A 1 312 ? 31.184 -2.110 6.329 1.00 36.72 312 THR A O 1
ATOM 2462 N N . PRO A 1 313 ? 29.367 -1.143 5.424 1.00 38.75 313 PRO A N 1
ATOM 2463 C CA . PRO A 1 313 ? 28.569 -1.280 6.635 1.00 38.75 313 PRO A CA 1
ATOM 2464 C C . PRO A 1 313 ? 28.254 -2.766 6.800 1.00 38.75 313 PRO A C 1
ATOM 2466 O O . PRO A 1 313 ? 28.001 -3.449 5.803 1.00 38.75 313 PRO A O 1
ATOM 2469 N N . SER A 1 314 ? 28.368 -3.259 8.032 1.00 37.59 314 SER A N 1
ATOM 2470 C CA . SER A 1 314 ? 28.292 -4.681 8.357 1.00 37.59 314 SER A CA 1
ATOM 2471 C C . SER A 1 314 ? 27.115 -5.366 7.662 1.00 37.59 314 SER A C 1
ATOM 2473 O O . SER A 1 314 ? 25.969 -4.942 7.787 1.00 37.59 314 SER A O 1
ATOM 2475 N N . SER A 1 315 ? 27.401 -6.454 6.953 1.00 37.09 315 SER A N 1
ATOM 2476 C CA . SER A 1 315 ? 26.397 -7.368 6.417 1.00 37.09 315 SER A CA 1
ATOM 2477 C C . SER A 1 315 ? 25.876 -8.332 7.485 1.00 37.09 315 SER A C 1
ATOM 2479 O O . SER A 1 315 ? 25.502 -9.447 7.134 1.00 37.09 315 SER A O 1
ATOM 2481 N N . ASP A 1 316 ? 25.890 -7.956 8.764 1.00 31.70 316 ASP A N 1
ATOM 2482 C CA . ASP A 1 316 ? 25.298 -8.768 9.820 1.00 31.70 316 ASP A CA 1
ATOM 2483 C C . ASP A 1 316 ? 23.771 -8.626 9.751 1.00 31.70 316 ASP A C 1
ATOM 2485 O O . ASP A 1 316 ? 23.231 -7.578 10.126 1.00 31.70 316 ASP A O 1
ATOM 2489 N N . PRO A 1 317 ? 23.024 -9.645 9.284 1.00 39.31 317 PRO A N 1
ATOM 2490 C CA . PRO A 1 317 ? 21.618 -9.723 9.628 1.00 39.31 317 PRO A CA 1
ATOM 2491 C C . PRO A 1 317 ? 21.512 -9.744 11.155 1.00 39.31 317 PRO A C 1
ATOM 2493 O O . PRO A 1 317 ? 22.244 -10.474 11.828 1.00 39.31 317 PRO A O 1
ATOM 2496 N N . LEU A 1 318 ? 20.582 -8.960 11.706 1.00 33.53 318 LEU A N 1
ATOM 2497 C CA . LEU A 1 318 ? 20.132 -9.162 13.081 1.00 33.53 318 LEU A CA 1
ATOM 2498 C C . LEU A 1 318 ? 19.867 -10.666 13.277 1.00 33.53 318 LEU A C 1
ATOM 2500 O O . LEU A 1 318 ? 19.232 -11.273 12.408 1.00 33.53 318 LEU A O 1
ATOM 2504 N N . PRO A 1 319 ? 20.369 -11.285 14.359 1.00 30.92 319 PRO A N 1
ATOM 2505 C CA . PRO A 1 319 ? 20.261 -12.721 14.542 1.00 30.92 319 PRO A CA 1
ATOM 2506 C C . PRO A 1 319 ? 18.784 -13.113 14.597 1.00 30.92 319 PRO A C 1
ATOM 2508 O O . PRO A 1 319 ? 18.071 -12.799 15.549 1.00 30.92 319 PRO A O 1
ATOM 2511 N N . HIS A 1 320 ? 18.321 -13.800 13.555 1.00 35.38 320 HIS A N 1
ATOM 2512 C CA . HIS A 1 320 ? 17.071 -14.536 13.613 1.00 35.38 320 HIS A CA 1
ATOM 2513 C C . HIS A 1 320 ? 17.260 -15.732 14.560 1.00 35.38 320 HIS A C 1
ATOM 2515 O O . HIS A 1 320 ? 18.298 -16.398 14.489 1.00 35.38 320 HIS A O 1
ATOM 2521 N N . PRO A 1 321 ? 16.292 -16.028 15.446 1.00 32.97 321 PRO A N 1
ATOM 2522 C CA . PRO A 1 321 ? 16.333 -17.243 16.246 1.00 32.97 321 PRO A CA 1
ATOM 2523 C C . PRO A 1 321 ? 16.357 -18.468 15.324 1.00 32.97 321 PRO A C 1
ATOM 2525 O O . PRO A 1 321 ? 15.640 -18.524 14.323 1.00 32.97 321 PRO A O 1
ATOM 2528 N N . ALA A 1 322 ? 17.232 -19.421 15.648 1.00 33.03 322 ALA A N 1
ATOM 2529 C CA . ALA A 1 322 ? 17.430 -20.634 14.867 1.00 33.03 322 ALA A CA 1
ATOM 2530 C C . ALA A 1 322 ? 16.120 -21.440 14.753 1.00 33.03 322 ALA A C 1
ATOM 2532 O O . ALA A 1 322 ? 15.414 -21.583 15.753 1.00 33.03 322 ALA A O 1
ATOM 2533 N N . PRO A 1 323 ? 15.794 -21.998 13.575 1.00 35.03 323 PRO A N 1
ATOM 2534 C CA . PRO A 1 323 ? 14.724 -22.978 13.468 1.00 35.03 323 PRO A CA 1
ATOM 2535 C C . PRO A 1 323 ? 15.135 -24.276 14.181 1.00 35.03 323 PRO A C 1
ATOM 2537 O O . PRO A 1 323 ? 16.256 -24.760 14.014 1.00 35.03 323 PRO A O 1
ATOM 2540 N N . GLU A 1 324 ? 14.223 -24.834 14.980 1.00 35.53 324 GLU A N 1
ATOM 2541 C CA . GLU A 1 324 ? 14.393 -26.148 15.607 1.00 35.53 324 GLU A CA 1
ATOM 2542 C C . GLU A 1 324 ? 14.551 -27.268 14.556 1.00 35.53 324 GLU A C 1
ATOM 2544 O O . GLU A 1 324 ? 13.986 -27.182 13.459 1.00 35.53 324 GLU A O 1
ATOM 2549 N N . PRO A 1 325 ? 15.313 -28.336 14.867 1.00 32.16 325 PRO A N 1
ATOM 2550 C CA . PRO A 1 325 ? 15.616 -29.395 13.914 1.00 32.16 325 PRO A CA 1
ATOM 2551 C C . PRO A 1 325 ? 14.385 -30.266 13.642 1.00 32.16 325 PRO A C 1
ATOM 2553 O O . PRO A 1 325 ? 13.842 -30.911 14.539 1.00 32.16 325 PRO A O 1
ATOM 2556 N N . THR A 1 326 ? 13.977 -30.333 12.376 1.00 33.69 326 THR A N 1
ATOM 2557 C CA . THR A 1 326 ? 13.005 -31.319 11.892 1.00 33.69 326 THR A CA 1
ATOM 2558 C C . THR A 1 326 ? 13.722 -32.605 11.481 1.00 33.69 326 THR A C 1
ATOM 2560 O O . THR A 1 326 ? 14.777 -32.582 10.848 1.00 33.69 326 THR A O 1
ATOM 2563 N N . MET A 1 327 ? 13.150 -33.730 11.915 1.00 28.98 327 MET A N 1
ATOM 2564 C CA . MET A 1 327 ? 13.626 -35.092 11.677 1.00 28.98 327 MET A CA 1
ATOM 2565 C C . MET A 1 327 ? 13.746 -35.438 10.189 1.00 28.98 327 MET A C 1
ATOM 2567 O O . MET A 1 327 ? 12.917 -35.056 9.366 1.00 28.98 327 MET A O 1
ATOM 2571 N N . GLU A 1 328 ? 14.770 -36.240 9.906 1.00 27.03 328 GLU A N 1
ATOM 2572 C CA . GLU A 1 328 ? 15.099 -36.857 8.625 1.00 27.03 328 GLU A CA 1
ATOM 2573 C C . GLU A 1 328 ? 13.909 -37.561 7.959 1.00 27.03 328 GLU A C 1
ATOM 2575 O O . GLU A 1 328 ? 13.143 -38.292 8.592 1.00 27.03 328 GLU A O 1
ATOM 2580 N N . THR A 1 329 ? 13.823 -37.464 6.631 1.00 30.83 329 THR A N 1
ATOM 2581 C CA . THR A 1 329 ? 13.273 -38.560 5.830 1.00 30.83 329 THR A CA 1
ATOM 2582 C C . THR A 1 329 ? 13.973 -38.650 4.476 1.00 30.83 329 THR A C 1
ATOM 2584 O O . THR A 1 329 ? 14.407 -37.664 3.887 1.00 30.83 329 THR A O 1
ATOM 2587 N N . VAL A 1 330 ? 14.130 -39.901 4.062 1.00 27.83 330 VAL A N 1
ATOM 2588 C CA . VAL A 1 330 ? 15.030 -40.475 3.061 1.00 27.83 330 VAL A CA 1
ATOM 2589 C C . VAL A 1 330 ? 14.610 -40.139 1.622 1.00 27.83 330 VAL A C 1
ATOM 2591 O O . VAL A 1 330 ? 13.428 -39.971 1.334 1.00 27.83 330 VAL A O 1
ATOM 2594 N N . GLY A 1 331 ? 15.595 -40.039 0.721 1.00 24.09 331 GLY A N 1
ATOM 2595 C CA . GLY A 1 331 ? 15.446 -39.527 -0.645 1.00 24.09 331 GLY A CA 1
ATOM 2596 C C . GLY A 1 331 ? 15.138 -40.545 -1.751 1.00 24.09 331 GLY A C 1
ATOM 2597 O O . GLY A 1 331 ? 15.104 -41.749 -1.513 1.00 24.09 331 GLY A O 1
ATOM 2598 N N . ALA A 1 332 ? 14.954 -39.999 -2.965 1.00 25.17 332 ALA A N 1
ATOM 2599 C CA . ALA A 1 332 ? 15.353 -40.458 -4.317 1.00 25.17 332 ALA A CA 1
ATOM 2600 C C . ALA A 1 332 ? 14.502 -39.702 -5.388 1.00 25.17 332 ALA A C 1
ATOM 2602 O O . ALA A 1 332 ? 1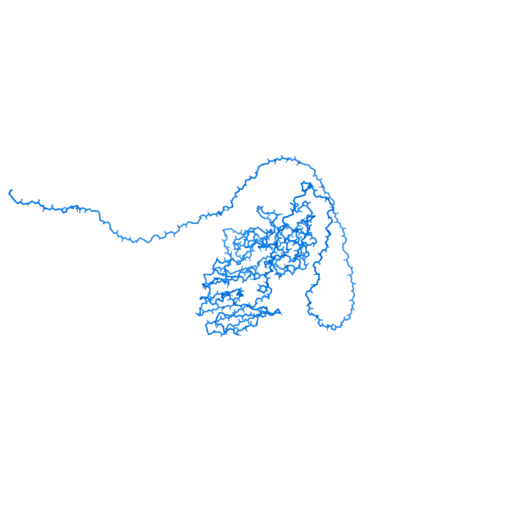3.486 -39.112 -5.034 1.00 25.17 332 ALA A O 1
ATOM 2603 N N . PRO A 1 333 ? 14.844 -39.712 -6.693 1.00 29.36 333 PRO A N 1
ATOM 2604 C CA . PRO A 1 333 ? 15.929 -38.941 -7.295 1.00 29.36 333 PRO A CA 1
ATOM 2605 C C . PRO A 1 333 ? 15.477 -37.997 -8.438 1.00 29.36 333 PRO A C 1
ATOM 2607 O O . PRO A 1 333 ? 14.374 -38.082 -8.975 1.00 29.36 333 PRO A O 1
ATOM 2610 N N . HIS A 1 334 ? 16.409 -37.113 -8.806 1.00 25.75 334 HIS A N 1
ATOM 2611 C CA . HIS A 1 334 ? 16.396 -36.135 -9.897 1.00 25.75 334 HIS A CA 1
ATOM 2612 C C . HIS A 1 334 ? 16.034 -36.692 -11.288 1.00 25.75 334 HIS A C 1
ATOM 2614 O O . HIS A 1 334 ? 16.527 -37.742 -11.696 1.00 25.75 334 HIS A O 1
ATOM 2620 N N . VAL A 1 335 ? 15.298 -35.886 -12.063 1.00 25.22 335 VAL A N 1
ATOM 2621 C CA . VAL A 1 335 ? 15.241 -35.944 -13.533 1.00 25.22 335 VAL A CA 1
ATOM 2622 C C . VAL A 1 335 ? 15.496 -34.535 -14.072 1.00 25.22 335 VAL A C 1
ATOM 2624 O O . VAL A 1 335 ? 14.689 -33.630 -13.866 1.00 25.22 335 VAL A O 1
ATOM 2627 N N . GLU A 1 336 ? 16.631 -34.351 -14.745 1.00 24.31 336 GLU A N 1
ATOM 2628 C CA . GLU A 1 336 ? 16.964 -33.150 -15.515 1.00 24.31 336 GLU A CA 1
ATOM 2629 C C . GLU A 1 336 ? 16.199 -33.139 -16.847 1.00 24.31 336 GLU A C 1
ATOM 2631 O O . GLU A 1 336 ? 16.137 -34.146 -17.557 1.00 24.31 336 GLU A O 1
ATOM 2636 N N . LYS A 1 337 ? 15.641 -31.982 -17.213 1.00 25.77 337 LYS A N 1
ATOM 2637 C CA . LYS A 1 337 ? 15.236 -31.665 -18.587 1.00 25.77 337 LYS A CA 1
ATOM 2638 C C . LYS A 1 337 ? 15.623 -30.223 -18.902 1.00 25.77 337 LYS A C 1
ATOM 2640 O O . LYS A 1 337 ? 15.012 -29.290 -18.389 1.00 25.77 337 LYS A O 1
ATOM 2645 N N . GLU A 1 338 ? 16.619 -30.066 -19.767 1.00 24.75 338 GLU A N 1
ATOM 2646 C CA . GLU A 1 338 ? 16.859 -28.829 -20.512 1.00 24.75 338 GLU A CA 1
ATOM 2647 C C . GLU A 1 338 ? 15.713 -28.548 -21.498 1.00 24.75 338 GLU A C 1
ATOM 2649 O O . GLU A 1 338 ? 15.101 -29.484 -22.025 1.00 24.75 338 GLU A O 1
ATOM 2654 N N . PRO A 1 339 ? 15.497 -27.270 -21.851 1.00 29.47 339 PRO A N 1
ATOM 2655 C CA . PRO A 1 339 ? 15.063 -26.941 -23.199 1.00 29.47 339 PRO A CA 1
ATOM 2656 C C . PRO A 1 339 ? 16.055 -26.020 -23.914 1.00 29.47 339 PRO A C 1
ATOM 2658 O O . PRO A 1 339 ? 16.433 -24.943 -23.454 1.00 29.47 339 PRO A O 1
ATOM 2661 N N . SER A 1 340 ? 16.406 -26.488 -25.104 1.00 25.14 340 SER A N 1
ATOM 2662 C CA . SER A 1 340 ? 17.232 -25.881 -26.131 1.00 25.14 340 SER A CA 1
ATOM 2663 C C . SER A 1 340 ? 16.715 -24.537 -26.655 1.00 25.14 340 SER A C 1
ATOM 2665 O O . SER A 1 340 ? 15.543 -24.378 -26.995 1.00 25.14 340 SER A O 1
ATOM 2667 N N . SER A 1 341 ? 17.675 -23.632 -26.832 1.00 24.81 341 SER A N 1
ATOM 2668 C CA . SER A 1 341 ? 17.676 -22.432 -27.674 1.00 24.81 341 SER A CA 1
ATOM 2669 C C . SER A 1 341 ? 17.167 -22.673 -29.105 1.00 24.81 341 SER A C 1
ATOM 2671 O O . SER A 1 341 ? 17.638 -23.579 -29.791 1.00 24.81 341 SER A O 1
ATOM 2673 N N . SER A 1 342 ? 16.277 -21.801 -29.591 1.00 26.83 342 SER A N 1
ATOM 2674 C CA . SER A 1 342 ? 16.219 -21.433 -31.015 1.00 26.83 342 SER A CA 1
ATOM 2675 C C . SER A 1 342 ? 15.571 -20.052 -31.197 1.00 26.83 342 SER A C 1
ATOM 2677 O O . SER A 1 342 ? 14.369 -19.876 -31.029 1.00 26.83 342 SER A O 1
ATOM 2679 N N . TYR A 1 343 ? 16.392 -19.055 -31.533 1.00 26.00 343 TYR A N 1
ATOM 2680 C CA . TYR A 1 343 ? 15.952 -17.757 -32.051 1.00 26.00 343 TYR A CA 1
ATOM 2681 C C . TYR A 1 343 ? 15.944 -17.799 -33.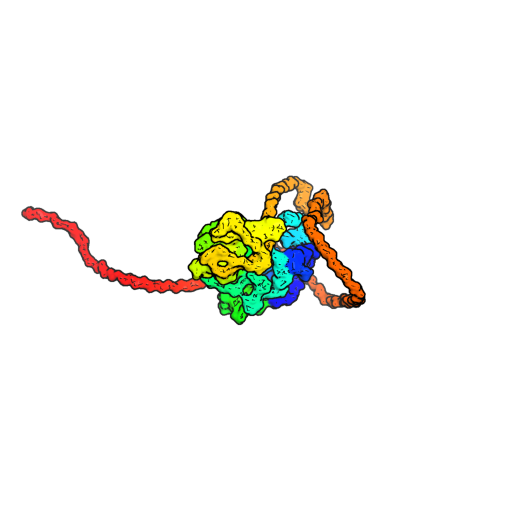585 1.00 26.00 343 TYR A C 1
ATOM 2683 O O . TYR A 1 343 ? 16.946 -18.218 -34.172 1.00 26.00 343 TYR A O 1
ATOM 2691 N N . PRO A 1 344 ? 14.894 -17.302 -34.259 1.00 27.34 344 PRO A N 1
ATOM 2692 C CA . PRO A 1 344 ? 14.991 -16.863 -35.643 1.00 27.34 344 PRO A CA 1
ATOM 2693 C C . PRO A 1 344 ? 15.471 -15.408 -35.732 1.00 27.34 344 PRO A C 1
ATOM 2695 O O . PRO A 1 344 ? 15.088 -14.542 -34.950 1.00 27.34 344 PRO A O 1
ATOM 2698 N N . ASN A 1 345 ? 16.324 -15.181 -36.721 1.00 26.48 345 ASN A N 1
ATOM 2699 C CA . ASN A 1 345 ? 17.056 -13.962 -37.038 1.00 26.48 345 ASN A CA 1
ATOM 2700 C C . ASN A 1 345 ? 16.252 -12.984 -37.933 1.00 26.48 345 ASN A C 1
ATOM 2702 O O . ASN A 1 345 ? 15.569 -13.446 -38.843 1.00 26.48 345 ASN A O 1
ATOM 2706 N N . VAL A 1 346 ? 16.539 -11.672 -37.765 1.00 26.55 346 VAL A N 1
ATOM 2707 C CA . VAL A 1 346 ? 16.597 -10.583 -38.796 1.00 26.55 346 VAL A CA 1
ATOM 2708 C C . VAL A 1 346 ? 15.252 -9.913 -39.206 1.00 26.55 346 VAL A C 1
ATOM 2710 O O . VAL A 1 346 ? 14.237 -10.602 -39.182 1.00 26.55 346 VAL A O 1
ATOM 2713 N N . PRO A 1 347 ? 15.188 -8.609 -39.621 1.00 28.19 347 PRO A N 1
ATOM 2714 C CA . PRO A 1 347 ? 16.262 -7.634 -39.910 1.00 28.19 347 PRO A CA 1
ATOM 2715 C C . PRO A 1 347 ? 16.216 -6.272 -39.185 1.00 28.19 347 PRO A C 1
ATOM 2717 O O . PRO A 1 347 ? 15.174 -5.709 -38.865 1.00 28.19 347 PRO A O 1
ATOM 2720 N N . THR A 1 348 ? 17.419 -5.711 -39.070 1.00 25.72 348 THR A N 1
ATOM 2721 C CA . THR A 1 348 ? 17.766 -4.291 -38.937 1.00 25.72 348 THR A CA 1
ATOM 2722 C C . THR A 1 348 ? 17.377 -3.480 -40.172 1.00 25.72 348 THR A C 1
ATOM 2724 O O . THR A 1 348 ? 17.686 -3.911 -41.282 1.00 25.72 348 THR A O 1
ATOM 2727 N N . ASP A 1 349 ? 16.861 -2.265 -39.971 1.00 25.91 349 ASP A N 1
ATOM 2728 C CA . ASP A 1 349 ? 16.936 -1.216 -40.986 1.00 25.91 349 ASP A CA 1
ATOM 2729 C C . ASP A 1 349 ? 17.297 0.148 -40.383 1.00 25.91 349 ASP A C 1
ATOM 2731 O O . ASP A 1 349 ? 17.064 0.430 -39.206 1.00 25.91 349 ASP A O 1
ATOM 2735 N N . SER A 1 350 ? 17.980 0.937 -41.205 1.00 26.05 350 SER A N 1
ATOM 2736 C CA . SER A 1 350 ? 18.886 2.022 -40.839 1.00 26.05 350 SER A CA 1
ATOM 2737 C C . SER A 1 350 ? 18.278 3.423 -40.998 1.00 26.05 350 SER A C 1
ATOM 2739 O O . SER A 1 350 ? 17.495 3.677 -41.906 1.00 26.05 350 SER A O 1
ATOM 2741 N N . SER A 1 351 ? 18.825 4.358 -40.213 1.00 27.61 351 SER A N 1
ATOM 2742 C CA . SER A 1 351 ? 19.028 5.791 -40.508 1.00 27.61 351 SER A CA 1
ATOM 2743 C C . SER A 1 351 ? 17.848 6.779 -40.482 1.00 27.61 351 SER A C 1
ATOM 2745 O O . SER A 1 351 ? 16.803 6.582 -41.087 1.00 27.61 351 SER A O 1
ATOM 2747 N N . GLY A 1 352 ? 18.097 7.924 -39.830 1.00 23.86 352 GLY A N 1
ATOM 2748 C CA . GLY A 1 352 ? 17.265 9.127 -39.907 1.00 23.86 352 GLY A CA 1
ATOM 2749 C C . GLY A 1 352 ? 17.514 10.110 -38.761 1.00 23.86 352 GLY A C 1
ATOM 2750 O O . GLY A 1 352 ? 16.719 10.191 -37.835 1.00 23.86 352 GLY A O 1
ATOM 2751 N N . SER A 1 353 ? 18.640 10.826 -38.808 1.00 22.86 353 SER A N 1
ATOM 2752 C CA . SER A 1 353 ? 18.969 11.949 -37.917 1.00 22.86 353 SER A CA 1
ATOM 2753 C C . SER A 1 353 ? 18.227 13.216 -38.345 1.00 22.86 353 SER A C 1
ATOM 2755 O O . SER A 1 353 ? 18.281 13.546 -39.526 1.00 22.86 353 SER A O 1
ATOM 2757 N N . THR A 1 354 ? 17.650 13.962 -37.397 1.00 25.75 354 THR A N 1
ATOM 2758 C CA . THR A 1 354 ? 17.531 15.429 -37.487 1.00 25.75 354 THR A CA 1
ATOM 2759 C C . THR A 1 354 ? 17.499 16.059 -36.094 1.00 25.75 354 THR A C 1
ATOM 2761 O O . THR A 1 354 ? 16.592 15.804 -35.302 1.00 25.75 354 THR A O 1
ATOM 2764 N N . ASP A 1 355 ? 18.507 16.896 -35.848 1.00 23.66 355 ASP A N 1
ATOM 2765 C CA . ASP A 1 355 ? 18.593 17.935 -34.821 1.00 23.66 355 ASP A CA 1
ATOM 2766 C C . ASP A 1 355 ? 17.423 18.922 -34.902 1.00 23.66 355 ASP A C 1
ATOM 2768 O O . ASP A 1 355 ? 17.115 19.416 -35.986 1.00 23.66 355 ASP A O 1
ATOM 2772 N N . THR A 1 356 ? 16.865 19.329 -33.758 1.00 25.77 356 THR A N 1
ATOM 2773 C CA . THR A 1 356 ? 16.422 20.721 -33.556 1.00 25.77 356 THR A CA 1
ATOM 2774 C C . THR A 1 356 ? 16.455 21.078 -32.067 1.00 25.77 356 THR A C 1
ATOM 2776 O O . THR A 1 356 ? 15.908 20.380 -31.216 1.00 25.77 356 THR A O 1
ATOM 2779 N N . THR A 1 357 ? 17.134 22.179 -31.768 1.00 24.55 357 THR A N 1
ATOM 2780 C CA . THR A 1 357 ? 17.348 22.798 -30.459 1.00 24.55 357 THR A CA 1
ATOM 2781 C C . THR A 1 357 ? 16.219 23.765 -30.062 1.00 24.55 357 THR A C 1
ATOM 2783 O O . THR A 1 357 ? 15.597 24.388 -30.920 1.00 24.55 357 THR A O 1
ATOM 2786 N N . THR A 1 358 ? 16.091 23.977 -28.738 1.00 26.19 358 THR A N 1
ATOM 2787 C CA . THR A 1 358 ? 15.435 25.079 -27.969 1.00 26.19 358 THR A CA 1
ATOM 2788 C C . THR A 1 358 ? 13.898 25.141 -27.826 1.00 26.19 358 THR A C 1
ATOM 2790 O O . THR A 1 358 ? 13.194 24.748 -28.746 1.00 26.19 358 THR A O 1
ATOM 2793 N N . PRO A 1 359 ? 13.346 25.769 -26.752 1.00 28.89 359 PRO A N 1
ATOM 2794 C CA . PRO A 1 359 ? 13.834 25.959 -25.375 1.00 28.89 359 PRO A CA 1
ATOM 2795 C C . PRO A 1 359 ? 12.812 25.525 -24.289 1.00 28.89 359 PRO A C 1
ATOM 2797 O O . PRO A 1 359 ? 11.644 25.257 -24.547 1.00 28.89 359 PRO A O 1
ATOM 2800 N N . VAL A 1 360 ? 13.289 25.476 -23.042 1.00 31.20 360 VAL A N 1
ATOM 2801 C CA . VAL A 1 360 ? 12.526 25.190 -21.817 1.00 31.20 360 VAL A CA 1
ATOM 2802 C C . VAL A 1 360 ? 11.434 26.235 -21.570 1.00 31.20 360 VAL A C 1
ATOM 2804 O O . VAL A 1 360 ? 11.737 27.423 -21.469 1.00 31.20 360 VAL A O 1
ATOM 2807 N N . GLN A 1 361 ? 10.198 25.781 -21.356 1.00 25.28 361 GLN A N 1
ATOM 2808 C CA . GLN A 1 361 ? 9.131 26.584 -20.764 1.00 25.28 361 GLN A CA 1
ATOM 2809 C C . GLN A 1 361 ? 8.496 25.793 -19.612 1.00 25.28 361 GLN A C 1
ATOM 2811 O O . GLN A 1 361 ? 8.003 24.681 -19.790 1.00 25.28 361 GLN A O 1
ATOM 2816 N N . ARG A 1 362 ? 8.607 26.356 -18.403 1.00 31.00 362 ARG A N 1
ATOM 2817 C CA . ARG A 1 362 ? 7.805 25.981 -17.233 1.00 31.00 362 ARG A CA 1
ATOM 2818 C C . ARG A 1 362 ? 6.352 26.285 -17.572 1.00 31.00 362 ARG A C 1
ATOM 2820 O O . ARG A 1 362 ? 6.127 27.409 -17.992 1.00 31.00 362 ARG A O 1
ATOM 2827 N N . ASP A 1 363 ? 5.424 25.365 -17.308 1.00 27.05 363 ASP A N 1
ATOM 2828 C CA . ASP A 1 363 ? 4.096 25.739 -16.820 1.00 27.05 363 ASP A CA 1
ATOM 2829 C C . ASP A 1 363 ? 3.370 24.597 -16.086 1.00 27.05 363 ASP A C 1
ATOM 2831 O O . ASP A 1 363 ? 3.325 23.439 -16.497 1.00 27.05 363 ASP A O 1
ATOM 2835 N N . VAL A 1 364 ? 2.887 25.021 -14.921 1.00 27.84 364 VAL A N 1
ATOM 2836 C CA . VAL A 1 364 ? 1.809 24.590 -14.027 1.00 27.84 364 VAL A CA 1
ATOM 2837 C C . VAL A 1 364 ? 0.798 23.589 -14.615 1.00 27.84 364 VAL A C 1
ATOM 2839 O O . VAL A 1 364 ? 0.138 23.872 -15.608 1.00 27.84 364 VAL A O 1
ATOM 2842 N N . PHE A 1 365 ? 0.585 22.454 -13.934 1.00 32.03 365 PHE A N 1
ATOM 2843 C CA . PHE A 1 365 ? -0.554 21.571 -14.216 1.00 32.03 365 PHE A CA 1
ATOM 2844 C C . PHE A 1 365 ? -1.832 22.103 -13.557 1.00 32.03 365 PHE A C 1
ATOM 2846 O O . PHE A 1 365 ? -2.009 22.050 -12.338 1.00 32.03 365 PHE A O 1
ATOM 2853 N N . GLU A 1 366 ? -2.720 22.610 -14.405 1.00 29.45 366 GLU A N 1
ATOM 2854 C CA . GLU A 1 366 ? -4.080 23.014 -14.090 1.00 29.45 366 GLU A CA 1
ATOM 2855 C C . GLU A 1 366 ? -4.972 21.779 -13.870 1.00 29.45 366 GLU A C 1
ATOM 2857 O O . GLU A 1 366 ? -4.984 20.819 -14.643 1.00 29.45 366 GLU A O 1
ATOM 2862 N N . LYS A 1 367 ? -5.721 21.799 -12.766 1.00 30.72 367 LYS A N 1
ATOM 2863 C CA . LYS A 1 367 ? -6.782 20.844 -12.448 1.00 30.72 367 LYS A CA 1
ATOM 2864 C C . LYS A 1 367 ? -7.962 21.163 -13.364 1.00 30.72 367 LYS A C 1
ATOM 2866 O O . LYS A 1 367 ? -8.702 22.098 -13.072 1.00 30.72 367 LYS A O 1
ATOM 2871 N N . GLU A 1 368 ? -8.148 20.405 -14.446 1.00 28.89 368 GLU A N 1
ATOM 2872 C CA . GLU A 1 368 ? -9.340 20.536 -15.293 1.00 28.89 368 GLU A CA 1
ATOM 2873 C C . GLU A 1 368 ? -10.602 20.254 -14.463 1.00 28.89 368 GLU A C 1
ATOM 2875 O O . GLU A 1 368 ? -10.946 19.118 -14.123 1.00 28.89 368 GLU A O 1
ATOM 2880 N N . ARG A 1 369 ? -11.279 21.344 -14.099 1.00 29.33 369 ARG A N 1
ATOM 2881 C CA . ARG A 1 369 ? -12.623 21.378 -13.539 1.00 29.33 369 ARG A CA 1
ATOM 2882 C C . ARG A 1 369 ? -13.573 21.438 -14.733 1.00 29.33 369 ARG A C 1
ATOM 2884 O O . ARG A 1 369 ? -13.726 22.491 -15.335 1.00 29.33 369 ARG A O 1
ATOM 2891 N N . ILE A 1 370 ? -14.178 20.307 -15.089 1.00 29.22 370 ILE A N 1
ATOM 2892 C CA . ILE A 1 370 ? -15.305 20.290 -16.026 1.00 29.22 370 ILE A CA 1
ATOM 2893 C C . ILE A 1 370 ? -16.590 20.290 -15.204 1.00 29.22 370 ILE A C 1
ATOM 2895 O O . ILE A 1 370 ? -16.821 19.404 -14.377 1.00 29.22 370 ILE A O 1
ATOM 2899 N N . ASP A 1 371 ? -17.374 21.336 -15.441 1.00 25.92 371 ASP A N 1
ATOM 2900 C CA . ASP A 1 371 ? -18.657 21.655 -14.837 1.00 25.92 371 ASP A CA 1
ATOM 2901 C C . ASP A 1 371 ? -19.638 20.476 -14.817 1.00 25.92 371 ASP A C 1
ATOM 2903 O O . ASP A 1 371 ? -19.799 19.730 -15.784 1.00 25.92 371 ASP A O 1
ATOM 2907 N N . SER A 1 372 ? -20.357 20.347 -13.703 1.00 26.33 372 SER A N 1
ATOM 2908 C CA . SER A 1 372 ? -21.668 19.699 -13.665 1.00 26.33 372 SER A CA 1
ATOM 2909 C C . SER A 1 372 ? -22.710 20.754 -13.293 1.00 26.33 372 SER A C 1
ATOM 2911 O O . SER A 1 372 ? -22.424 21.605 -12.449 1.00 26.33 372 SER A O 1
ATOM 2913 N N . PRO A 1 373 ? -23.893 20.739 -13.929 1.00 29.48 373 PRO A N 1
ATOM 2914 C CA . PRO A 1 373 ? -24.843 21.836 -13.852 1.00 29.48 373 PRO A CA 1
ATOM 2915 C C . PRO A 1 373 ? -25.463 21.947 -12.459 1.00 29.48 373 PRO A C 1
ATOM 2917 O O . PRO A 1 373 ? -25.926 20.970 -11.869 1.00 29.48 373 PRO A O 1
ATOM 2920 N N . THR A 1 374 ? -25.486 23.177 -11.962 1.00 26.73 374 THR A N 1
ATOM 2921 C CA . THR A 1 374 ? -26.141 23.600 -10.731 1.00 26.73 374 THR A CA 1
ATOM 2922 C C . THR A 1 374 ? -27.645 23.338 -10.827 1.00 26.73 374 THR A C 1
ATOM 2924 O O . THR A 1 374 ? -28.354 23.979 -11.598 1.00 26.73 374 THR A O 1
ATOM 2927 N N . SER A 1 375 ? -28.147 22.408 -10.018 1.00 26.72 375 SER A N 1
ATOM 2928 C CA . SER A 1 375 ? -29.559 22.333 -9.642 1.00 26.72 375 SER A CA 1
ATOM 2929 C C . SER A 1 375 ? -29.745 23.166 -8.374 1.00 26.72 375 SER A C 1
ATOM 2931 O O . SER A 1 375 ? -2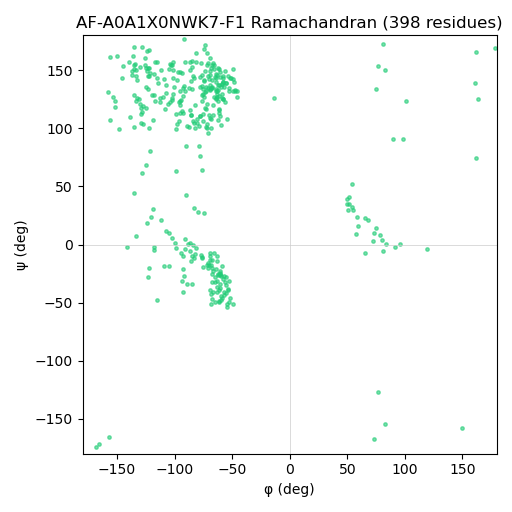9.698 22.638 -7.263 1.00 26.72 375 SER A O 1
ATOM 2933 N N . THR A 1 376 ? -29.934 24.475 -8.522 1.00 27.50 376 THR A N 1
ATOM 2934 C CA . THR A 1 376 ? -30.466 25.326 -7.452 1.00 27.50 376 THR A CA 1
ATOM 2935 C C . THR A 1 376 ? -31.985 25.346 -7.554 1.00 27.50 376 THR A C 1
ATOM 2937 O O . THR A 1 376 ? -32.561 26.032 -8.394 1.00 27.50 376 THR A O 1
ATOM 2940 N N . ALA A 1 377 ? -32.633 24.578 -6.679 1.00 26.67 377 ALA A N 1
ATOM 2941 C CA . ALA A 1 377 ? -34.028 24.788 -6.330 1.00 26.67 377 ALA A CA 1
ATOM 2942 C C . ALA A 1 377 ? -34.119 26.101 -5.537 1.00 26.67 377 ALA A C 1
ATOM 2944 O O . ALA A 1 377 ? -33.655 26.184 -4.400 1.00 26.67 377 ALA A O 1
ATOM 2945 N N . HIS A 1 378 ? -34.674 27.140 -6.161 1.00 27.72 378 HIS A N 1
ATOM 2946 C CA . HIS A 1 378 ? -35.101 28.347 -5.466 1.00 27.72 378 HIS A CA 1
ATOM 2947 C C . HIS A 1 378 ? -36.380 28.037 -4.684 1.00 27.72 378 HIS A C 1
ATOM 2949 O O . HIS A 1 378 ? -37.410 27.703 -5.263 1.00 27.72 378 HIS A O 1
ATOM 2955 N N . SER A 1 379 ? -36.298 28.156 -3.360 1.00 27.91 379 SER A N 1
ATOM 2956 C CA . SER A 1 379 ? -37.459 28.355 -2.500 1.00 27.91 379 SER A CA 1
ATOM 2957 C C . SER A 1 379 ? -37.766 29.852 -2.513 1.00 27.91 379 SER A C 1
ATOM 2959 O O . SER A 1 379 ? -37.035 30.640 -1.916 1.00 27.91 379 SER A O 1
ATOM 2961 N N . GLU A 1 380 ? -38.808 30.247 -3.239 1.00 27.62 380 GLU A N 1
ATOM 2962 C CA . GLU A 1 380 ? -39.355 31.602 -3.206 1.00 27.62 380 GLU A CA 1
ATOM 2963 C C . GLU A 1 380 ? -40.157 31.797 -1.914 1.00 27.62 380 GLU A C 1
ATOM 2965 O O . GLU A 1 380 ? -41.216 31.205 -1.712 1.00 27.62 380 GLU A O 1
ATOM 2970 N N . THR A 1 381 ? -39.654 32.649 -1.024 1.00 28.62 381 THR A N 1
ATOM 2971 C CA . THR A 1 381 ? -40.483 33.377 -0.063 1.00 28.62 381 THR A CA 1
ATOM 2972 C C . THR A 1 381 ? -40.992 34.638 -0.748 1.00 28.62 381 THR A C 1
ATOM 2974 O O . THR A 1 381 ? -40.210 35.543 -1.038 1.00 28.62 381 THR A O 1
ATOM 2977 N N . MET A 1 382 ? -42.300 34.689 -0.999 1.00 24.72 382 MET A N 1
ATOM 2978 C CA . MET A 1 382 ? -43.004 35.919 -1.344 1.00 24.72 382 MET A CA 1
ATOM 2979 C C . MET A 1 382 ? -42.950 36.896 -0.168 1.00 24.72 382 MET A C 1
ATOM 2981 O O . MET A 1 382 ? -43.408 36.564 0.924 1.00 24.72 382 MET A O 1
ATOM 2985 N N . LEU A 1 383 ? -42.468 38.113 -0.409 1.00 27.83 383 LEU A N 1
ATOM 2986 C CA . LEU A 1 383 ? -42.933 39.297 0.302 1.00 27.83 383 LEU A CA 1
ATOM 2987 C C . LEU A 1 383 ? -43.192 40.389 -0.731 1.00 27.83 383 LEU A C 1
ATOM 2989 O O . LEU A 1 383 ? -42.353 40.697 -1.576 1.00 27.83 383 LEU A O 1
ATOM 2993 N N . ASP A 1 384 ? -44.429 40.852 -0.665 1.00 29.02 384 ASP A N 1
ATOM 2994 C CA . ASP A 1 384 ? -45.131 41.686 -1.618 1.00 29.02 384 ASP A CA 1
ATOM 2995 C C . ASP A 1 384 ? -44.557 43.104 -1.686 1.00 29.02 384 ASP A C 1
ATOM 2997 O O . ASP A 1 384 ? -43.998 43.638 -0.722 1.00 29.02 384 ASP A O 1
ATOM 3001 N N . GLN A 1 385 ? -44.712 43.695 -2.862 1.00 28.77 385 GLN A N 1
ATOM 3002 C CA . GLN A 1 385 ? -44.292 45.041 -3.208 1.00 28.77 385 GLN A CA 1
ATOM 3003 C C . GLN A 1 385 ? -45.149 46.073 -2.473 1.00 28.77 385 GLN A C 1
ATOM 3005 O O . GLN A 1 385 ? -46.361 45.916 -2.350 1.00 28.77 385 GLN A O 1
ATOM 3010 N N . ASN A 1 386 ? -44.549 47.202 -2.094 1.00 27.42 386 ASN A N 1
ATOM 3011 C CA . ASN A 1 386 ? -45.303 48.449 -2.085 1.00 27.42 386 ASN A CA 1
ATOM 3012 C C . ASN A 1 386 ? -44.390 49.640 -2.408 1.00 27.42 386 ASN A C 1
ATOM 3014 O O . ASN A 1 386 ? -43.679 50.163 -1.552 1.00 27.42 386 ASN A O 1
ATOM 3018 N N . GLU A 1 387 ? -44.429 50.071 -3.667 1.00 29.91 387 GLU A N 1
ATOM 3019 C CA . GLU A 1 387 ? -44.105 51.436 -4.078 1.00 29.91 387 GLU A CA 1
ATOM 3020 C C . GLU A 1 387 ? -45.411 52.244 -4.113 1.00 29.91 387 GLU A C 1
ATOM 3022 O O . GLU A 1 387 ? -46.259 51.998 -4.970 1.00 29.91 387 GLU A O 1
ATOM 3027 N N . LYS A 1 388 ? -45.558 53.235 -3.224 1.00 29.84 388 LYS A N 1
ATOM 3028 C CA . LYS A 1 388 ? -45.763 54.662 -3.560 1.00 29.84 388 LYS A CA 1
ATOM 3029 C C . LYS A 1 388 ? -46.349 55.473 -2.398 1.00 29.84 388 LYS A C 1
ATOM 3031 O O . LYS A 1 388 ? -47.352 55.110 -1.797 1.00 29.84 388 LYS A O 1
ATOM 3036 N N . HIS A 1 389 ? -45.769 56.669 -2.292 1.00 29.16 389 HIS A N 1
ATOM 3037 C CA . HIS A 1 389 ? -46.282 57.939 -1.775 1.00 29.16 389 HIS A CA 1
ATOM 3038 C C . HIS A 1 389 ? -45.916 58.418 -0.360 1.00 29.16 389 HIS A C 1
ATOM 3040 O O . HIS A 1 389 ? -46.267 57.829 0.654 1.00 29.16 389 HIS A O 1
ATOM 3046 N N . HIS A 1 390 ? -45.355 59.635 -0.408 1.00 29.89 390 HIS A N 1
ATOM 3047 C CA . HIS A 1 390 ? -45.313 60.729 0.561 1.00 29.89 390 HIS A CA 1
ATOM 3048 C C . HIS A 1 390 ? -44.064 60.901 1.434 1.00 29.89 390 HIS A C 1
ATOM 3050 O O . HIS A 1 390 ? -43.974 60.434 2.565 1.00 29.89 390 HIS A O 1
ATOM 3056 N N . ASP A 1 391 ? -43.153 61.712 0.885 1.00 33.03 391 ASP A N 1
ATOM 3057 C CA . ASP A 1 391 ? -42.276 62.624 1.616 1.00 33.03 391 ASP A CA 1
ATOM 3058 C C . ASP A 1 391 ? -43.054 63.527 2.589 1.00 33.03 391 ASP A C 1
ATOM 3060 O O . ASP A 1 391 ? -44.105 64.073 2.245 1.00 33.03 391 ASP A O 1
ATOM 3064 N N . GLY A 1 392 ? -42.429 63.775 3.742 1.00 30.53 392 GLY A N 1
ATOM 3065 C CA . GLY A 1 392 ? -42.220 65.144 4.218 1.00 30.53 392 GLY A CA 1
ATOM 3066 C C . GLY A 1 392 ? -43.300 65.769 5.095 1.00 30.53 392 GLY A C 1
ATOM 3067 O O . GLY A 1 392 ? -44.171 66.492 4.623 1.00 30.53 392 GLY A O 1
ATOM 3068 N N . LEU A 1 393 ? -43.134 65.583 6.405 1.00 32.34 393 LEU A N 1
ATOM 3069 C CA . LEU A 1 393 ? -43.542 66.524 7.450 1.00 32.34 393 LEU A CA 1
ATOM 3070 C C . LEU A 1 393 ? -43.041 67.946 7.124 1.00 32.34 393 LEU A C 1
ATOM 3072 O O . LEU A 1 393 ? -41.865 68.117 6.819 1.00 32.34 393 LEU A O 1
ATOM 3076 N N . ASP A 1 394 ? -43.895 68.962 7.224 1.00 32.50 394 ASP A N 1
ATOM 3077 C CA . ASP A 1 394 ? -43.969 69.848 8.399 1.00 32.50 394 ASP A CA 1
ATOM 3078 C C . ASP A 1 394 ? -44.732 71.134 8.032 1.00 32.50 394 ASP A C 1
ATOM 3080 O O . ASP A 1 394 ? -44.416 71.834 7.068 1.00 32.50 394 ASP A O 1
ATOM 3084 N N . GLY A 1 395 ? -45.778 71.431 8.797 1.00 30.56 395 GLY A N 1
ATOM 3085 C CA . GLY A 1 395 ? -46.541 72.663 8.684 1.00 30.56 395 GLY A CA 1
ATOM 3086 C C . GLY A 1 395 ? -46.072 73.633 9.753 1.00 30.56 395 GLY A C 1
ATOM 3087 O O . GLY A 1 395 ? -46.358 73.435 10.929 1.00 30.56 395 GLY A O 1
ATOM 3088 N N . SER A 1 396 ? -45.426 74.721 9.342 1.00 32.53 396 SER A N 1
ATOM 3089 C CA . SER A 1 396 ? -45.294 75.913 10.172 1.00 32.53 396 SER A CA 1
ATOM 3090 C C . SER A 1 396 ? -45.764 77.123 9.379 1.00 32.53 396 SER A C 1
ATOM 3092 O O . SER A 1 396 ? -45.064 77.609 8.495 1.00 32.53 396 SER A O 1
ATOM 3094 N N . GLN A 1 397 ? -46.965 77.605 9.698 1.00 32.31 397 GLN A N 1
ATOM 3095 C CA . GLN A 1 397 ? -47.266 79.028 9.631 1.00 32.31 397 GLN A CA 1
ATOM 3096 C C . GLN A 1 397 ? -48.351 79.397 10.642 1.00 32.31 397 GLN A C 1
ATOM 3098 O O . GLN A 1 397 ? -49.457 78.858 10.657 1.00 32.31 397 GLN A O 1
ATOM 3103 N N . HIS A 1 398 ? -47.968 80.347 11.494 1.00 40.41 398 HIS A N 1
ATOM 3104 C CA . HIS A 1 398 ? -48.851 81.253 12.202 1.00 40.41 398 HIS A CA 1
ATOM 3105 C C . HIS A 1 398 ? -49.858 81.906 11.252 1.00 40.41 398 HIS A C 1
ATOM 3107 O O . HIS A 1 398 ? -49.576 82.134 10.078 1.00 40.41 398 HIS A O 1
ATOM 3113 N N . GLY A 1 399 ? -51.018 82.247 11.810 1.00 37.19 399 GLY A N 1
ATOM 3114 C CA . GLY A 1 399 ? -51.963 83.133 11.157 1.00 37.19 399 GLY A CA 1
ATOM 3115 C C . GLY A 1 399 ? -51.490 84.586 11.116 1.00 37.19 399 GLY A C 1
ATOM 3116 O O . GLY A 1 399 ? -50.679 85.011 11.939 1.00 37.19 399 GLY A O 1
ATOM 3117 N N . SER A 1 400 ? -52.187 85.324 10.247 1.00 37.62 400 SER A N 1
ATOM 3118 C CA . SER A 1 400 ? -52.145 86.776 9.979 1.00 37.62 400 SER A CA 1
ATOM 3119 C C . SER A 1 400 ? -51.056 87.249 9.027 1.00 37.62 400 SER A C 1
ATOM 3121 O O . SER A 1 400 ? -49.861 87.131 9.366 1.00 37.62 400 SER A O 1
#

Radius of gyration: 30.07 Å; Cα contacts (8 Å, |Δi|>4): 667; chains: 1; bounding box: 92×127×73 Å

Secondary structure (DSSP, 8-state):
-GGGGT-EEEEESGGG-SEEEEE--HHHHHHHHHHHT-TT---EEBP-SGGGTTTSB-HHHHTTBTTSSS-SS-B--HHHHHHHHTSTT----GGGPPPP-TTTT--HHHHHS-S-BTTB-S-TTTB------TT-BEE-TTSSEEEEE-EEE-SSPPPGGG--SSSTTEEES-GGGTT--BEEEEEEEETTT-GGGGGGT---STTEEEEEEEEEEETTEE-BSEEEEEEEETTEEEEE-TT--TT--EE--TT-EE---STTEEEEEEPPPHHHHH-PPP-------PPPP-TTTTSPPPTT---------------PPPPPPPPP--------------PPP-------------------------------------------------------

InterPro domains:
  IPR001577 Peptidase M8, leishmanolysin [PF01457] (2-280)
  IPR001577 Peptidase M8, leishmanolysin [PR00782] (20-49)
  IPR001577 Peptidase M8, leishmanolysin [PR00782] (49-77)
  IPR001577 Peptidase M8, leishmanolysin [PR00782] (78-107)
  IPR001577 Peptidase M8, leishmanolysin [PR00782] (108-137)
  IPR001577 Peptidase M8, leishmanolysin [PTHR10942] (19-377)

Sequence (400 aa):
MFPRLGMMGTFFGVRGREFVWMINVSKAKEVARKYFNCPTAEGLEMESTGWGSASHFSIRVAKGDMMGPGYSPLVYSELSLAVFDSMPFYKANFDKAEPLVWGKNAGCDFLEKKCLENGVSPNPEIFCNRSRSSDMYFCTPDRMGLGYCTLKTYYRALPEPFQYFKDKRMGGDLRALDYCPYVEAYSDTTCTSGFHLQSRGSFIGENARCVKGVELEISGKSVGDVCVNTKCDNGILSVQFLGDDDDEWHVCEEKKEIIPNKENWSGKIICPRYDAVCTKLPDITIPLKELPYQDGDYKPAPGNITWNKTETPSSDPLPHPAPEPTMETVGAPHVEKEPSSSYPNVPTDSSGSTDTTTPVQRDVFEKERIDSPTSTAHSETMLDQNEKHHDGLDGSQHGS